Protein AF-A0A9P1I7R3-F1 (afdb_monomer)

Structure (mmCIF, N/CA/C/O backbone):
data_AF-A0A9P1I7R3-F1
#
_entry.id   AF-A0A9P1I7R3-F1
#
loop_
_atom_site.group_PDB
_atom_site.id
_atom_site.type_symbol
_atom_site.label_atom_id
_atom_site.label_alt_id
_atom_site.label_comp_id
_atom_site.label_asym_id
_atom_site.label_entity_id
_atom_site.label_seq_id
_atom_site.pdbx_PDB_ins_code
_atom_site.Cartn_x
_atom_site.Cartn_y
_atom_site.Cartn_z
_atom_site.occupancy
_atom_site.B_iso_or_equiv
_atom_site.auth_seq_id
_atom_site.auth_comp_id
_atom_site.auth_asym_id
_atom_site.auth_atom_id
_atom_site.pdbx_PDB_model_num
ATOM 1 N N . MET A 1 1 ? -44.171 -1.410 50.681 1.00 53.81 1 MET A N 1
ATOM 2 C CA . MET A 1 1 ? -44.439 -0.114 50.010 1.00 53.81 1 MET A CA 1
ATOM 3 C C . MET A 1 1 ? -43.190 0.768 49.840 1.00 53.81 1 MET A C 1
ATOM 5 O O . MET A 1 1 ? -42.842 1.065 48.710 1.00 53.81 1 MET A O 1
ATOM 9 N N . ARG A 1 2 ? -42.445 1.131 50.902 1.00 57.78 2 ARG A N 1
ATOM 10 C CA . ARG A 1 2 ? -41.254 2.023 50.829 1.00 57.78 2 ARG A CA 1
ATOM 11 C C . ARG A 1 2 ? -40.081 1.496 49.981 1.00 57.78 2 ARG A C 1
ATOM 13 O O . ARG A 1 2 ? -39.469 2.252 49.241 1.00 57.78 2 ARG A O 1
ATOM 20 N N . VAL A 1 3 ? -39.785 0.199 50.081 1.00 62.09 3 VAL A N 1
ATOM 21 C CA . VAL A 1 3 ? -38.744 -0.463 49.267 1.00 62.09 3 VAL A CA 1
ATOM 22 C C . VAL A 1 3 ? -39.157 -0.514 47.794 1.00 62.09 3 VAL A C 1
ATOM 24 O O . VAL A 1 3 ? -38.339 -0.269 46.920 1.00 62.09 3 VAL A O 1
ATOM 27 N N . PHE A 1 4 ? -40.446 -0.745 47.539 1.00 64.94 4 PHE A N 1
ATOM 28 C CA . PHE A 1 4 ? -41.013 -0.830 46.195 1.00 64.94 4 PHE A CA 1
ATOM 29 C C . PHE A 1 4 ? -41.001 0.528 45.474 1.00 64.94 4 PHE A C 1
ATOM 31 O O . PHE A 1 4 ? -40.591 0.600 44.325 1.00 64.94 4 PHE A O 1
ATOM 38 N N . LEU A 1 5 ? -41.352 1.619 46.168 1.00 68.56 5 LEU A N 1
ATOM 39 C CA . LEU A 1 5 ? -41.326 2.971 45.596 1.00 68.56 5 LEU A CA 1
ATOM 40 C C . LEU A 1 5 ? -39.897 3.452 45.283 1.00 68.56 5 LEU A C 1
ATOM 42 O O . LEU A 1 5 ? -39.660 4.012 44.218 1.00 68.56 5 LEU A O 1
ATOM 46 N N . ASN A 1 6 ? -38.934 3.187 46.174 1.00 69.00 6 ASN A N 1
ATOM 47 C CA . ASN A 1 6 ? -37.521 3.500 45.922 1.00 69.00 6 ASN A CA 1
ATOM 48 C C . ASN A 1 6 ? -36.958 2.697 44.743 1.00 69.00 6 ASN A C 1
ATOM 50 O O . ASN A 1 6 ? -36.199 3.239 43.947 1.00 69.00 6 ASN A O 1
ATOM 54 N N . PHE A 1 7 ? -37.338 1.422 44.631 1.00 73.12 7 PHE A N 1
ATOM 55 C CA . PHE A 1 7 ? -36.924 0.561 43.529 1.00 73.12 7 PHE A CA 1
ATOM 56 C C . PHE A 1 7 ? -37.519 1.020 42.192 1.00 73.12 7 PHE A C 1
ATOM 58 O O . PHE A 1 7 ? -36.804 1.065 41.198 1.00 73.12 7 PHE A O 1
ATOM 65 N N . LEU A 1 8 ? -38.787 1.444 42.175 1.00 75.25 8 LEU A N 1
ATOM 66 C CA . LEU A 1 8 ? -39.448 1.962 40.975 1.00 75.25 8 LEU A CA 1
ATOM 67 C C . LEU A 1 8 ? -38.795 3.261 40.471 1.00 75.25 8 LEU A C 1
ATOM 69 O O . LEU A 1 8 ? -38.512 3.386 39.284 1.00 75.25 8 LEU A O 1
ATOM 73 N N . ILE A 1 9 ? -38.505 4.207 41.371 1.00 74.94 9 ILE A N 1
ATOM 74 C CA . ILE A 1 9 ? -37.843 5.478 41.027 1.00 74.94 9 ILE A CA 1
ATOM 75 C C .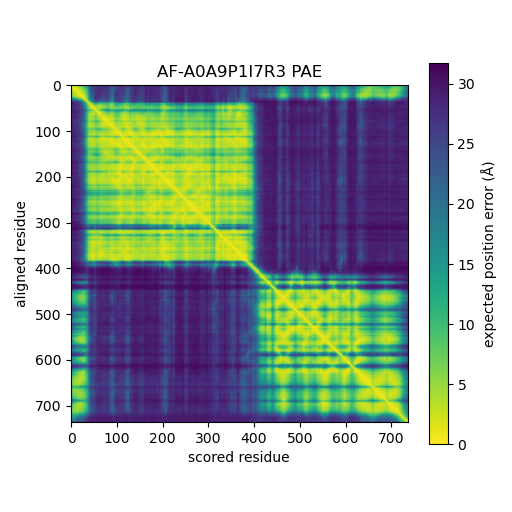 ILE A 1 9 ? -36.413 5.234 40.537 1.00 74.94 9 ILE A C 1
ATOM 77 O O . ILE A 1 9 ? -35.995 5.827 39.545 1.00 74.94 9 ILE A O 1
ATOM 81 N N . TYR A 1 10 ? -35.682 4.331 41.195 1.00 78.38 10 TYR A N 1
ATOM 82 C CA . TYR A 1 10 ? -34.369 3.885 40.738 1.00 78.38 10 TYR A CA 1
ATOM 83 C C . TYR A 1 10 ? -34.434 3.326 39.309 1.00 78.38 10 TYR A C 1
ATOM 85 O O . TYR A 1 10 ? -33.654 3.743 38.457 1.00 78.38 10 TYR A O 1
ATOM 93 N N . LEU A 1 11 ? -35.401 2.446 39.025 1.00 77.31 11 LEU A N 1
ATOM 94 C CA . LEU A 1 11 ? -35.564 1.836 37.707 1.00 77.31 11 LEU A CA 1
ATOM 95 C C . LEU A 1 11 ? -35.880 2.881 36.624 1.00 77.31 11 LEU A C 1
ATOM 97 O O . LEU A 1 11 ? -35.328 2.813 35.531 1.00 77.31 11 LEU A O 1
ATOM 101 N N . ILE A 1 12 ? -36.727 3.872 36.923 1.00 81.44 12 ILE A N 1
ATOM 102 C CA . ILE A 1 12 ? -37.081 4.953 35.986 1.00 81.44 12 ILE A CA 1
ATOM 103 C C . ILE A 1 12 ? -35.858 5.823 35.658 1.00 81.44 12 ILE A C 1
ATOM 105 O O . ILE A 1 12 ? -35.603 6.116 34.492 1.00 81.44 12 ILE A O 1
ATOM 109 N N . LEU A 1 13 ? -35.069 6.205 36.667 1.00 77.88 13 LEU A N 1
ATOM 110 C CA . LEU A 1 13 ? -33.864 7.015 36.456 1.00 77.88 13 LEU A CA 1
ATOM 111 C C . LEU A 1 13 ? -32.782 6.237 35.691 1.00 77.88 13 LEU A C 1
ATOM 113 O O . LEU A 1 13 ? -32.154 6.786 34.788 1.00 77.88 13 LEU A O 1
ATOM 117 N N . LEU A 1 14 ? -32.605 4.949 36.002 1.00 77.44 14 LEU A N 1
ATOM 118 C CA . LEU A 1 14 ? -31.637 4.084 35.328 1.00 77.44 14 LEU A CA 1
ATOM 119 C C . LEU A 1 14 ? -32.033 3.806 33.868 1.00 77.44 14 LEU A C 1
ATOM 121 O O . LEU A 1 14 ? -31.180 3.840 32.987 1.00 77.44 14 LEU A O 1
ATOM 125 N N . THR A 1 15 ? -33.318 3.567 33.593 1.00 78.19 15 THR A N 1
ATOM 126 C CA . THR A 1 15 ? -33.820 3.302 32.230 1.00 78.19 15 THR A CA 1
ATOM 127 C C . THR A 1 15 ? -33.762 4.540 31.341 1.00 78.19 15 THR A C 1
ATOM 129 O O . THR A 1 15 ? -33.326 4.434 30.195 1.00 78.19 15 THR A O 1
ATOM 132 N N . GLY A 1 16 ? -34.114 5.719 31.867 1.00 76.25 16 GLY A N 1
ATOM 133 C CA . GLY A 1 16 ? -33.965 6.984 31.143 1.00 76.25 16 GLY A CA 1
ATOM 134 C C . GLY A 1 16 ? -32.507 7.279 30.783 1.00 76.25 16 GLY A C 1
ATOM 135 O O . GLY A 1 16 ? -32.209 7.676 29.659 1.00 76.25 16 GLY A O 1
ATOM 136 N N . PHE A 1 17 ? -31.578 7.012 31.702 1.00 77.50 17 PHE A N 1
ATOM 137 C CA . PHE A 1 17 ? -30.153 7.220 31.457 1.00 77.50 17 PHE A CA 1
ATOM 138 C C . PHE A 1 17 ? -29.542 6.166 30.517 1.00 77.50 17 PHE A C 1
ATOM 140 O O . PHE A 1 17 ? -28.743 6.499 29.642 1.00 77.50 17 PHE A O 1
ATOM 147 N N . TRP A 1 18 ? -29.971 4.906 30.626 1.00 80.38 18 TRP A N 1
ATOM 148 C CA . TRP A 1 18 ? -29.572 3.836 29.711 1.00 80.38 18 TRP A CA 1
ATOM 149 C C . TRP A 1 18 ? -30.045 4.087 28.274 1.00 80.38 18 TRP A C 1
ATOM 151 O O . TRP A 1 18 ? -29.294 3.822 27.340 1.00 80.38 18 TRP A O 1
ATOM 161 N N . ALA A 1 19 ? -31.236 4.662 28.077 1.00 80.25 19 ALA A N 1
ATOM 162 C CA . ALA A 1 19 ? -31.716 5.052 26.750 1.00 80.25 19 ALA A CA 1
ATOM 163 C C . ALA A 1 19 ? -30.809 6.107 26.089 1.00 80.25 19 ALA A C 1
ATOM 165 O O . ALA A 1 19 ? -30.526 6.021 24.895 1.00 80.25 19 ALA A O 1
ATOM 166 N N . ILE A 1 20 ? -30.300 7.064 26.871 1.00 79.00 20 ILE A N 1
ATOM 167 C CA . ILE A 1 20 ? -29.374 8.091 26.379 1.00 79.00 20 ILE A CA 1
ATOM 168 C C . ILE A 1 20 ? -28.011 7.475 26.055 1.00 79.00 20 ILE A C 1
ATOM 170 O O . ILE A 1 20 ? -27.473 7.730 24.983 1.00 79.00 20 ILE A O 1
ATOM 174 N N . PHE A 1 21 ? -27.470 6.614 26.921 1.00 80.19 21 PHE A N 1
ATOM 175 C CA . PHE A 1 21 ? -26.232 5.887 26.618 1.00 80.19 21 PHE A CA 1
ATOM 176 C C . PHE A 1 21 ? -26.367 5.031 25.354 1.00 80.19 21 PHE A C 1
ATOM 178 O O . PHE A 1 21 ? -25.500 5.075 24.485 1.00 80.19 21 PHE A O 1
ATOM 185 N N . ARG A 1 22 ? -27.490 4.319 25.209 1.00 81.19 22 ARG A N 1
ATOM 186 C CA . ARG A 1 22 ? -27.800 3.529 24.017 1.00 81.19 22 ARG A CA 1
ATOM 187 C C . ARG A 1 22 ? -27.842 4.391 22.757 1.00 81.19 22 ARG A C 1
ATOM 189 O O . ARG A 1 22 ? -27.287 3.972 21.754 1.00 81.19 22 ARG A O 1
ATOM 196 N N . PHE A 1 23 ? -28.417 5.593 22.808 1.00 82.31 23 PHE A N 1
ATOM 197 C CA . PHE A 1 23 ? -28.400 6.529 21.678 1.00 82.31 23 PHE A CA 1
ATOM 198 C C . PHE A 1 23 ? -26.970 6.885 21.231 1.00 82.31 23 PHE A C 1
ATOM 200 O O . PHE A 1 23 ? -26.673 6.857 20.038 1.00 82.31 23 PHE A O 1
ATOM 207 N N . PHE A 1 24 ? -26.066 7.174 22.173 1.00 79.38 24 PHE A N 1
ATOM 208 C CA . PHE A 1 24 ? -24.655 7.435 21.858 1.00 79.38 24 PHE A CA 1
ATOM 209 C C . PHE A 1 24 ? -23.927 6.175 21.350 1.00 79.38 24 PHE A C 1
ATOM 211 O O . PHE A 1 24 ? -23.136 6.267 20.413 1.00 79.38 24 PHE A O 1
ATOM 218 N N . TRP A 1 25 ? -24.213 5.006 21.932 1.00 77.62 25 TRP A N 1
ATOM 219 C CA . TRP A 1 25 ? -23.587 3.724 21.586 1.00 77.62 25 TRP A CA 1
ATOM 220 C C . TRP A 1 25 ? -24.027 3.182 20.219 1.00 77.62 25 TRP A C 1
ATOM 222 O O . TRP A 1 25 ? -23.199 2.781 19.410 1.00 77.62 25 TRP A O 1
ATOM 232 N N . GLU A 1 26 ? -25.319 3.232 19.906 1.00 75.06 26 GLU A N 1
ATOM 233 C CA . GLU A 1 26 ? -25.881 2.782 18.625 1.00 75.06 26 GLU A CA 1
ATOM 234 C C . GLU A 1 26 ? -25.367 3.637 17.456 1.00 75.06 26 GLU A C 1
ATOM 236 O O . GLU A 1 26 ? -25.082 3.137 16.367 1.00 75.06 26 GLU A O 1
ATOM 241 N N . LYS A 1 27 ? -25.129 4.929 17.709 1.00 65.81 27 LYS A N 1
ATOM 242 C CA . LYS A 1 27 ? -24.464 5.822 16.756 1.00 65.81 27 LYS A CA 1
ATOM 243 C C . LYS A 1 27 ? -22.974 5.481 16.565 1.00 65.81 27 LYS A C 1
ATOM 245 O O . LYS A 1 27 ? -22.433 5.777 15.504 1.00 65.81 27 LYS A O 1
ATOM 250 N N . SER A 1 28 ? -22.340 4.827 17.547 1.00 60.09 28 SER A N 1
ATOM 251 C CA . SER A 1 28 ? -20.957 4.319 17.495 1.00 60.09 28 SER A CA 1
ATOM 252 C C . SER A 1 28 ? -20.827 2.998 16.743 1.00 60.09 28 SER A C 1
ATOM 254 O O . SER A 1 28 ? -19.899 2.834 15.961 1.00 60.09 28 SER A O 1
ATOM 256 N N . GLU A 1 29 ? -21.738 2.044 16.956 1.00 54.16 29 GLU A N 1
ATOM 257 C CA . GLU A 1 29 ? -21.675 0.721 16.306 1.00 54.16 29 GLU A CA 1
ATOM 258 C C . GLU A 1 29 ? -21.814 0.806 14.781 1.00 54.16 29 GLU A C 1
ATOM 260 O O . GLU A 1 29 ? -21.256 -0.016 14.052 1.00 54.16 29 GLU A O 1
ATOM 265 N N . ASN A 1 30 ? -22.508 1.832 14.284 1.00 50.22 30 ASN A N 1
ATOM 266 C CA . ASN A 1 30 ? -22.550 2.143 12.855 1.00 50.22 30 ASN A CA 1
ATOM 267 C C . ASN A 1 30 ? -21.208 2.666 12.307 1.00 50.22 30 ASN A C 1
ATOM 269 O O . ASN A 1 30 ? -21.002 2.627 11.098 1.00 50.22 30 ASN A O 1
ATOM 273 N N . PHE A 1 31 ? -20.302 3.126 13.173 1.00 45.88 31 PHE A N 1
ATOM 274 C CA . PHE A 1 31 ? -18.951 3.583 12.834 1.00 45.88 31 PHE A CA 1
ATOM 275 C C . PHE A 1 31 ? -17.931 2.425 12.902 1.00 45.88 31 PHE A C 1
ATOM 277 O O . PHE A 1 31 ? -17.115 2.254 12.004 1.00 45.88 31 PHE A O 1
ATOM 284 N N . ASP A 1 32 ? -18.045 1.570 13.923 1.00 40.28 32 ASP A N 1
ATOM 285 C CA . ASP A 1 32 ? -17.075 0.519 14.290 1.00 40.28 32 ASP A CA 1
ATOM 286 C C . ASP A 1 32 ? -17.114 -0.737 13.383 1.00 40.28 32 ASP A C 1
ATOM 288 O O . ASP A 1 32 ? -16.201 -1.564 13.368 1.00 40.28 32 ASP A O 1
ATOM 292 N N . LYS A 1 33 ? -18.167 -0.902 12.568 1.00 39.03 33 LYS A N 1
ATOM 293 C CA . LYS A 1 33 ? -18.269 -2.006 11.590 1.00 39.03 33 LYS A CA 1
ATOM 294 C C . LYS A 1 33 ? -17.274 -1.903 10.423 1.00 39.03 33 LYS A C 1
ATOM 296 O O . LYS A 1 33 ? -17.163 -2.869 9.673 1.00 39.03 33 LYS A O 1
ATOM 301 N N . LYS A 1 34 ? -16.555 -0.784 10.274 1.00 40.56 34 LYS A N 1
ATOM 302 C CA . LYS A 1 34 ? -15.606 -0.546 9.171 1.00 40.56 34 LYS A CA 1
ATOM 303 C C . LYS A 1 34 ? -14.146 -0.957 9.490 1.00 40.56 34 LYS A C 1
ATOM 305 O O . LYS A 1 34 ? -13.357 -1.008 8.559 1.00 40.56 34 LYS A O 1
ATOM 310 N N . GLU A 1 35 ? -13.785 -1.300 10.742 1.00 42.09 35 GLU A N 1
ATOM 311 C CA . GLU A 1 35 ? -12.366 -1.353 11.201 1.00 42.09 35 GLU A CA 1
ATOM 312 C C . GLU A 1 35 ? -11.904 -2.679 11.874 1.00 42.09 35 GLU A C 1
ATOM 314 O O . GLU A 1 35 ? -10.858 -2.742 12.514 1.00 42.09 35 GLU A O 1
ATOM 319 N N . LYS A 1 36 ? -12.651 -3.787 11.766 1.00 37.16 36 LYS A N 1
ATOM 320 C CA . LYS A 1 36 ? -12.281 -5.067 12.420 1.00 37.16 36 LYS A CA 1
ATOM 321 C C . LYS A 1 36 ? -11.581 -6.056 11.483 1.00 37.16 36 LYS A C 1
ATOM 323 O O . LYS A 1 36 ? -12.206 -7.023 11.057 1.00 37.16 36 LYS A O 1
ATOM 328 N N . SER A 1 37 ? -10.275 -5.904 11.257 1.00 37.91 37 SER A N 1
ATOM 329 C CA . SER A 1 37 ? -9.455 -6.984 10.670 1.00 37.91 37 SER A CA 1
ATOM 330 C C . SER A 1 37 ? -7.945 -6.815 10.923 1.00 37.91 37 SER A C 1
ATOM 332 O O . SER A 1 37 ? -7.285 -6.282 10.043 1.00 37.91 37 SER A O 1
ATOM 334 N N . LEU A 1 38 ? -7.376 -7.244 12.077 1.00 51.69 38 LEU A N 1
ATOM 335 C CA . LEU A 1 38 ? -5.917 -7.547 12.202 1.00 51.69 38 LEU A CA 1
ATOM 336 C C . LEU A 1 38 ? -5.401 -8.214 13.526 1.00 51.69 38 LEU A C 1
ATOM 338 O O . LEU A 1 38 ? -4.231 -8.086 13.889 1.00 51.69 38 LEU A O 1
ATOM 342 N N . LYS A 1 39 ? -6.204 -9.021 14.240 1.00 57.75 39 LYS A N 1
ATOM 343 C CA . LYS A 1 39 ? -5.944 -9.461 15.641 1.00 57.75 39 LYS A CA 1
ATOM 344 C C . LYS A 1 39 ? -4.573 -10.089 15.995 1.00 57.75 39 LYS A C 1
ATOM 346 O O . LYS A 1 39 ? -4.170 -9.974 17.148 1.00 57.75 39 LYS A O 1
ATOM 351 N N . ILE A 1 40 ? -3.867 -10.797 15.103 1.00 63.69 40 ILE A N 1
ATOM 352 C CA . ILE A 1 40 ? -2.549 -11.394 15.446 1.00 63.69 40 ILE A CA 1
ATOM 353 C C . ILE A 1 40 ? -1.414 -10.385 15.302 1.00 63.69 40 ILE A C 1
ATOM 355 O O . ILE A 1 40 ? -0.523 -10.344 16.147 1.00 63.69 40 ILE A O 1
ATOM 359 N N . ILE A 1 41 ? -1.451 -9.584 14.238 1.00 61.97 41 ILE A N 1
ATOM 360 C CA . ILE A 1 41 ? -0.428 -8.573 13.963 1.00 61.97 41 ILE A CA 1
ATOM 361 C C . ILE A 1 41 ? -0.512 -7.470 15.026 1.00 61.97 41 ILE A C 1
ATOM 363 O O . ILE A 1 41 ? 0.521 -7.047 15.541 1.00 61.97 41 ILE A O 1
ATOM 367 N N . ASP A 1 42 ? -1.727 -7.100 15.440 1.00 63.44 42 ASP A N 1
ATOM 368 C CA . ASP A 1 42 ? -1.956 -6.099 16.489 1.00 63.44 42 ASP A CA 1
ATOM 369 C C . ASP A 1 42 ? -1.411 -6.542 17.858 1.00 63.44 42 ASP A C 1
ATOM 371 O O . ASP A 1 42 ? -0.863 -5.738 18.611 1.00 63.44 42 ASP A O 1
ATOM 375 N N . ASN A 1 43 ? -1.481 -7.843 18.167 1.00 67.25 43 ASN A N 1
ATOM 376 C CA . ASN A 1 43 ? -0.986 -8.398 19.431 1.00 67.25 43 ASN A CA 1
ATOM 377 C C . ASN A 1 43 ? 0.548 -8.426 19.541 1.00 67.25 43 ASN A C 1
ATOM 379 O O . ASN A 1 43 ? 1.069 -8.643 20.635 1.00 67.25 43 ASN A O 1
ATOM 383 N N . LEU A 1 44 ? 1.278 -8.236 18.436 1.00 71.88 44 LEU A N 1
ATOM 384 C CA . LEU A 1 44 ? 2.743 -8.201 18.439 1.00 71.88 44 LEU A CA 1
ATOM 385 C C . LEU A 1 44 ? 3.305 -6.829 18.844 1.00 71.88 44 LEU A C 1
ATOM 387 O O . LEU A 1 44 ? 4.511 -6.724 19.038 1.00 71.88 44 LEU A O 1
ATOM 391 N N . GLY A 1 45 ? 2.461 -5.796 18.980 1.00 73.50 45 GLY A N 1
ATOM 392 C CA . GLY A 1 45 ? 2.886 -4.463 19.428 1.00 73.50 45 GLY A CA 1
ATOM 393 C C . GLY A 1 45 ? 3.818 -3.733 18.453 1.00 73.50 45 GLY A C 1
ATOM 394 O O . GLY A 1 45 ? 4.567 -2.858 18.872 1.00 73.50 45 GLY A O 1
ATOM 395 N N . ILE A 1 46 ? 3.798 -4.099 17.166 1.00 82.44 46 ILE A N 1
ATOM 396 C CA . ILE A 1 46 ? 4.702 -3.550 16.147 1.00 82.44 46 ILE A CA 1
ATOM 397 C C . ILE A 1 46 ? 4.176 -2.192 15.659 1.00 82.44 46 ILE A C 1
ATOM 399 O O . ILE A 1 46 ? 3.067 -2.121 15.119 1.00 82.44 46 ILE A O 1
ATOM 403 N N . SER A 1 47 ? 4.984 -1.132 15.762 1.00 82.62 47 SER A N 1
ATOM 404 C CA . SER A 1 47 ? 4.668 0.164 15.142 1.00 82.62 47 SER A CA 1
ATOM 405 C C . SER A 1 47 ? 5.135 0.194 13.686 1.00 82.62 47 SER A C 1
ATOM 407 O O . SER A 1 47 ? 6.275 0.537 13.367 1.00 82.62 47 SER A O 1
ATOM 409 N N . CYS A 1 48 ? 4.241 -0.184 12.774 1.00 84.12 48 CYS A N 1
ATOM 410 C CA . CYS A 1 48 ? 4.547 -0.180 11.345 1.00 84.12 48 CYS A CA 1
ATOM 411 C C . CYS A 1 48 ? 4.599 1.228 10.743 1.00 84.12 48 CYS A C 1
ATOM 413 O O . CYS A 1 48 ? 5.242 1.414 9.713 1.00 84.12 48 CYS A O 1
ATOM 415 N N . GLU A 1 49 ? 3.979 2.220 11.386 1.00 82.25 49 GLU A N 1
ATOM 416 C CA . GLU A 1 49 ? 3.948 3.605 10.912 1.00 82.25 49 GLU A CA 1
ATOM 417 C C . GLU A 1 49 ? 5.363 4.192 10.819 1.00 82.25 49 GLU A C 1
ATOM 419 O O . GLU A 1 49 ? 5.700 4.810 9.811 1.00 82.25 49 GLU A O 1
ATOM 424 N N . LYS A 1 50 ? 6.214 3.918 11.818 1.00 81.38 50 LYS A N 1
ATOM 425 C CA . LYS A 1 50 ? 7.624 4.338 11.827 1.00 81.38 50 LYS A CA 1
ATOM 426 C C . LYS A 1 50 ? 8.455 3.590 10.785 1.00 81.38 50 LYS A C 1
ATOM 428 O O . LYS A 1 50 ? 9.246 4.184 10.063 1.00 81.38 50 LYS A O 1
ATOM 433 N N . ILE A 1 51 ? 8.247 2.275 10.674 1.00 83.81 51 ILE A N 1
ATOM 434 C CA . ILE A 1 51 ? 8.991 1.392 9.756 1.00 83.81 51 ILE A CA 1
ATOM 435 C C . ILE A 1 51 ? 8.745 1.761 8.285 1.00 83.81 51 ILE A C 1
ATOM 437 O O . ILE A 1 51 ? 9.622 1.579 7.438 1.00 83.81 51 ILE A O 1
ATOM 441 N N . LEU A 1 52 ? 7.548 2.257 7.967 1.00 82.62 52 LEU A N 1
ATOM 442 C CA . LEU A 1 52 ? 7.159 2.640 6.610 1.00 82.62 52 LEU A CA 1
ATOM 443 C C . LEU A 1 52 ? 7.658 4.040 6.208 1.00 82.62 52 LEU A C 1
ATOM 445 O O . LEU A 1 52 ? 7.666 4.347 5.015 1.00 82.62 52 LEU A O 1
ATOM 449 N N . GLN A 1 53 ? 8.109 4.873 7.154 1.00 79.12 53 GLN A N 1
ATOM 450 C CA . GLN A 1 53 ? 8.641 6.210 6.875 1.00 79.12 53 GLN A CA 1
ATOM 451 C C . GLN A 1 53 ? 10.163 6.197 6.672 1.00 79.12 53 GLN A C 1
ATOM 453 O O . GLN A 1 53 ? 10.929 5.630 7.448 1.00 79.12 53 GLN A O 1
ATOM 458 N N . VAL A 1 54 ? 10.632 6.852 5.605 1.00 72.88 54 VAL A N 1
ATOM 459 C CA . VAL A 1 54 ? 12.068 6.934 5.300 1.00 72.88 54 VAL A CA 1
ATOM 460 C C . VAL A 1 54 ? 12.745 7.932 6.241 1.00 72.88 54 VAL A C 1
ATOM 462 O O . VAL A 1 54 ? 12.422 9.115 6.220 1.00 72.88 54 VAL A O 1
ATOM 465 N N . GLY A 1 55 ? 13.746 7.473 6.995 1.00 64.12 55 GLY A N 1
ATOM 466 C CA . GLY A 1 55 ? 14.607 8.335 7.815 1.00 64.12 55 GLY A CA 1
ATOM 467 C C . GLY A 1 55 ? 14.179 8.490 9.276 1.00 64.12 55 GLY A C 1
ATOM 468 O O . GLY A 1 55 ? 14.885 9.163 10.027 1.00 64.12 55 GLY A O 1
ATOM 469 N N . GLU A 1 56 ? 13.086 7.853 9.703 1.00 73.12 56 GLU A N 1
ATOM 470 C CA . GLU A 1 56 ? 12.747 7.764 11.125 1.00 73.12 56 GLU A CA 1
ATOM 471 C C . GLU A 1 56 ? 13.654 6.777 11.872 1.00 73.12 56 GLU A C 1
ATOM 473 O O . GLU A 1 56 ? 14.161 5.799 11.315 1.00 73.12 56 GLU A O 1
ATOM 478 N N . LYS A 1 57 ? 13.870 7.041 13.165 1.00 75.56 57 LYS A N 1
ATOM 479 C CA . LYS A 1 57 ? 14.633 6.150 14.039 1.00 75.56 57 LYS A CA 1
ATOM 480 C C . LYS A 1 57 ? 13.756 4.957 14.421 1.00 75.56 57 LYS A C 1
ATOM 482 O O . LYS A 1 57 ? 12.742 5.127 15.089 1.00 75.56 57 LYS A O 1
ATOM 487 N N . ILE A 1 58 ? 14.176 3.766 14.010 1.00 82.31 58 ILE A N 1
ATOM 488 C CA . ILE A 1 58 ? 13.521 2.497 14.353 1.00 82.31 58 ILE A CA 1
ATOM 489 C C . ILE A 1 58 ? 13.835 2.158 15.816 1.00 82.31 58 ILE A C 1
ATOM 491 O O . ILE A 1 58 ? 14.977 2.348 16.254 1.00 82.31 58 ILE A O 1
ATOM 495 N N . ASP A 1 59 ? 12.840 1.690 16.580 1.00 81.25 59 ASP A N 1
ATOM 496 C CA . ASP A 1 59 ? 13.072 1.324 17.975 1.00 81.25 59 ASP A CA 1
ATOM 497 C C . ASP A 1 59 ? 13.845 -0.013 18.060 1.00 81.25 59 ASP A C 1
ATOM 499 O O . ASP A 1 59 ? 13.836 -0.876 17.178 1.00 81.25 59 ASP A O 1
ATOM 503 N N . GLU A 1 60 ? 14.599 -0.188 19.145 1.00 84.00 60 GLU A N 1
ATOM 504 C CA . GLU A 1 60 ? 15.416 -1.392 19.343 1.00 84.00 60 GLU A CA 1
ATOM 505 C C . GLU A 1 60 ? 14.548 -2.653 19.531 1.00 84.00 60 GLU A C 1
ATOM 507 O O . GLU A 1 60 ? 14.992 -3.778 19.286 1.00 84.00 60 GLU A O 1
ATOM 512 N N . HIS A 1 61 ? 13.285 -2.462 19.923 1.00 85.44 61 HIS A N 1
ATOM 513 C CA . HIS A 1 61 ? 12.308 -3.529 20.083 1.00 85.44 61 HIS A CA 1
ATOM 514 C C . HIS A 1 61 ? 12.017 -4.252 18.761 1.00 85.44 61 HIS A C 1
ATOM 516 O O . HIS A 1 61 ? 12.047 -5.482 18.731 1.00 85.44 61 HIS A O 1
ATOM 522 N N . GLU A 1 62 ? 11.792 -3.531 17.658 1.00 85.50 62 GLU A N 1
ATOM 523 C CA . GLU A 1 62 ? 11.447 -4.138 16.367 1.00 85.50 62 GLU A CA 1
ATOM 524 C C . GLU A 1 62 ? 12.634 -4.882 15.748 1.00 85.50 62 GLU A C 1
ATOM 526 O O . GLU A 1 62 ? 12.451 -5.918 15.102 1.00 85.50 62 GLU A O 1
ATOM 531 N N . LEU A 1 63 ? 13.857 -4.395 15.983 1.00 85.62 63 LEU A N 1
ATOM 532 C CA . LEU A 1 63 ? 15.092 -5.042 15.531 1.00 85.62 63 LEU A CA 1
ATOM 533 C C . LEU A 1 63 ? 15.351 -6.373 16.252 1.00 85.62 63 LEU A C 1
ATOM 535 O O . LEU A 1 63 ? 15.854 -7.315 15.635 1.00 85.62 63 LEU A O 1
ATOM 539 N N . ASN A 1 64 ? 14.983 -6.458 17.535 1.00 86.94 64 ASN A N 1
ATOM 540 C CA . ASN A 1 64 ? 15.212 -7.622 18.396 1.00 86.94 64 ASN A CA 1
ATOM 541 C C . ASN A 1 64 ? 13.970 -8.514 18.579 1.00 86.94 64 ASN A C 1
ATOM 543 O O . ASN A 1 64 ? 14.016 -9.492 19.333 1.00 86.94 64 ASN A O 1
ATOM 547 N N . LEU A 1 65 ? 12.861 -8.205 17.900 1.00 88.25 65 LEU A N 1
ATOM 548 C CA . LEU A 1 65 ? 11.626 -8.976 17.984 1.00 88.25 65 LEU A CA 1
ATOM 549 C C . LEU A 1 65 ? 11.863 -10.425 17.532 1.00 88.25 65 LEU A C 1
ATOM 551 O O . LEU A 1 65 ? 12.437 -10.685 16.474 1.00 88.25 65 LEU A O 1
ATOM 555 N N . THR A 1 66 ? 11.371 -11.383 18.315 1.00 86.94 66 THR A N 1
ATOM 556 C CA . THR A 1 66 ? 11.409 -12.808 17.967 1.00 86.94 66 THR A CA 1
ATOM 557 C C . THR A 1 66 ? 9.996 -13.338 17.780 1.00 86.94 66 THR A C 1
ATOM 559 O O . THR A 1 66 ? 9.072 -12.957 18.497 1.00 86.94 66 THR A O 1
ATOM 562 N N . PHE A 1 67 ? 9.821 -14.217 16.795 1.00 88.25 67 PHE A N 1
ATOM 563 C CA . PHE A 1 67 ? 8.535 -14.832 16.495 1.00 88.25 67 PHE A CA 1
ATOM 564 C C . PHE A 1 67 ? 8.620 -16.344 16.692 1.00 88.25 67 PHE A C 1
ATOM 566 O O . PHE A 1 67 ? 9.353 -17.037 15.984 1.00 88.25 67 PHE A O 1
ATOM 573 N N . ASP A 1 68 ? 7.869 -16.846 17.670 1.00 85.12 68 ASP A N 1
ATOM 574 C CA . ASP A 1 68 ? 7.789 -18.271 17.976 1.00 85.12 68 ASP A CA 1
ATOM 575 C C . ASP A 1 68 ? 6.635 -18.920 17.204 1.00 85.12 68 ASP A C 1
ATOM 577 O O . ASP A 1 68 ? 5.467 -18.826 17.590 1.00 85.12 68 ASP A O 1
ATOM 581 N N . SER A 1 69 ? 6.973 -19.597 16.104 1.00 86.69 69 SER A N 1
ATOM 582 C CA . SER A 1 69 ? 6.002 -20.295 15.261 1.00 86.69 69 SER A CA 1
ATOM 583 C C . SER A 1 69 ? 5.374 -21.510 15.946 1.00 86.69 69 SER A C 1
ATOM 585 O O . SER A 1 69 ? 4.255 -21.880 15.590 1.00 86.69 69 SER A O 1
ATOM 587 N N . ARG A 1 70 ? 6.030 -22.109 16.955 1.00 85.94 70 ARG A N 1
ATOM 588 C CA . ARG A 1 70 ? 5.559 -23.357 17.583 1.00 85.94 70 ARG A CA 1
ATOM 589 C C . ARG A 1 70 ? 4.225 -23.180 18.287 1.00 85.94 70 ARG A C 1
ATOM 591 O O . ARG A 1 70 ? 3.353 -24.026 18.164 1.00 85.94 70 ARG A O 1
ATOM 598 N N . LYS A 1 71 ? 4.019 -22.041 18.954 1.00 84.12 71 LYS A N 1
ATOM 599 C CA . LYS A 1 71 ? 2.741 -21.738 19.620 1.00 84.12 71 LYS A CA 1
ATOM 600 C C . LYS A 1 71 ? 1.564 -21.729 18.647 1.00 84.12 71 LYS A C 1
ATOM 602 O O . LYS A 1 71 ? 0.460 -22.107 19.024 1.00 84.12 71 LYS A O 1
ATOM 607 N N . ILE A 1 72 ? 1.788 -21.272 17.416 1.00 86.94 72 ILE A N 1
ATOM 608 C CA . ILE A 1 72 ? 0.757 -21.245 16.375 1.00 86.94 72 ILE A CA 1
ATOM 609 C C . ILE A 1 72 ? 0.558 -22.648 15.804 1.00 86.94 72 ILE A C 1
ATOM 611 O O . ILE A 1 72 ? -0.583 -23.070 15.635 1.00 86.94 72 ILE A O 1
ATOM 615 N N . GLU A 1 73 ? 1.644 -23.388 15.568 1.00 88.06 73 GLU A N 1
ATOM 616 C CA . GLU A 1 73 ? 1.579 -24.797 15.161 1.00 88.06 73 GLU A CA 1
ATOM 617 C C . GLU A 1 73 ? 0.753 -25.622 16.157 1.00 88.06 73 GLU A C 1
ATOM 619 O O . GLU A 1 73 ? -0.182 -26.306 15.744 1.00 88.06 73 GLU A O 1
ATOM 624 N N . ASP A 1 74 ? 1.013 -25.478 17.458 1.00 86.88 74 ASP A N 1
ATOM 625 C CA . ASP A 1 74 ? 0.269 -26.154 18.524 1.00 86.88 74 ASP A CA 1
ATOM 626 C C . ASP A 1 74 ? -1.216 -25.754 18.523 1.00 86.88 74 ASP A C 1
ATOM 628 O O . ASP A 1 74 ? -2.094 -26.615 18.591 1.00 86.88 74 ASP A O 1
ATOM 632 N N . GLN A 1 75 ? -1.532 -24.461 18.384 1.00 86.12 75 GLN A N 1
ATOM 633 C CA . GLN A 1 75 ? -2.925 -23.998 18.312 1.00 86.12 75 GLN A CA 1
ATOM 634 C C . GLN A 1 75 ? -3.696 -24.595 17.130 1.00 86.12 75 GLN A C 1
ATOM 636 O O . GLN A 1 75 ? -4.893 -24.854 17.257 1.00 86.12 75 GLN A O 1
ATOM 641 N N . ILE A 1 76 ? -3.036 -24.799 15.988 1.00 87.50 76 ILE A N 1
ATOM 642 C CA . ILE A 1 76 ? -3.652 -25.424 14.814 1.00 87.50 76 ILE A CA 1
ATOM 643 C C . ILE A 1 76 ? -3.801 -26.929 15.047 1.00 87.50 76 ILE A C 1
ATOM 645 O O . ILE A 1 76 ? -4.881 -27.477 14.836 1.00 87.50 76 ILE A O 1
ATOM 649 N N . LEU A 1 77 ? -2.738 -27.588 15.511 1.00 87.19 77 LEU A N 1
ATOM 650 C CA . LEU A 1 77 ? -2.686 -29.034 15.721 1.00 87.19 77 LEU A CA 1
ATOM 651 C C . LEU A 1 77 ? -3.742 -29.533 16.705 1.00 87.19 77 LEU A C 1
ATOM 653 O O . LEU A 1 77 ? -4.428 -30.516 16.422 1.00 87.19 77 LEU A O 1
ATOM 657 N N . TYR A 1 78 ? -3.881 -28.847 17.840 1.00 87.62 78 TYR A N 1
ATOM 658 C CA . TYR A 1 78 ? -4.807 -29.225 18.907 1.00 87.62 78 TYR A CA 1
ATOM 659 C C . TYR A 1 78 ? -6.220 -28.642 18.726 1.00 87.62 78 TYR A C 1
ATOM 661 O O . TYR A 1 78 ? -7.074 -28.827 19.593 1.00 87.62 78 TYR A O 1
ATOM 669 N N . SER A 1 79 ? -6.499 -27.954 17.611 1.00 87.44 79 SER A N 1
ATOM 670 C CA . SER A 1 79 ? -7.845 -27.464 17.301 1.00 87.44 79 SER A CA 1
ATOM 671 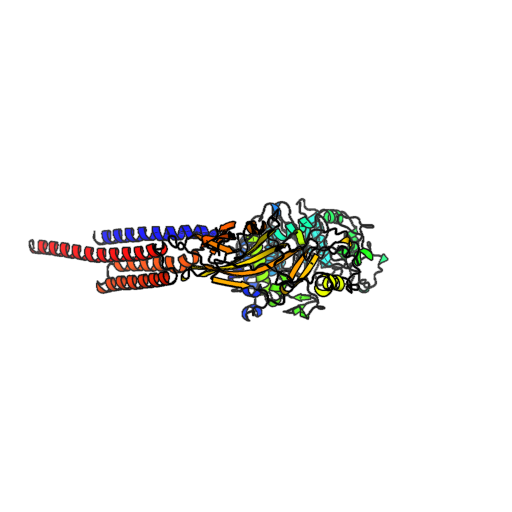C C . SER A 1 79 ? -8.773 -28.601 16.866 1.00 87.44 79 SER A C 1
ATOM 673 O O . SER A 1 79 ? -8.392 -29.485 16.099 1.00 87.44 79 SER A O 1
ATOM 675 N N . THR A 1 80 ? -10.036 -28.533 17.293 1.00 86.25 80 THR A N 1
ATOM 676 C CA . THR A 1 80 ? -11.102 -29.440 16.840 1.00 86.25 80 THR A CA 1
ATOM 677 C C . THR A 1 80 ? -11.500 -29.192 15.384 1.00 86.25 80 THR A C 1
ATOM 679 O O . THR A 1 80 ? -11.855 -30.133 14.680 1.00 86.25 80 THR A O 1
ATOM 682 N N . ASN A 1 81 ? -11.418 -27.941 14.917 1.00 88.75 81 ASN A N 1
ATOM 683 C CA . ASN A 1 81 ? -11.635 -27.558 13.523 1.00 88.75 81 ASN A CA 1
ATOM 684 C C . ASN A 1 81 ? -10.436 -26.741 13.032 1.00 88.75 81 ASN A C 1
ATOM 686 O O . ASN A 1 81 ? -10.304 -25.548 13.324 1.00 88.75 81 ASN A O 1
ATOM 690 N N . ARG A 1 82 ? -9.537 -27.404 12.300 1.00 87.50 82 ARG A N 1
ATOM 691 C CA . ARG A 1 82 ? -8.288 -26.791 11.834 1.00 87.50 82 ARG A CA 1
ATOM 692 C C . ARG A 1 82 ? -8.525 -25.786 10.712 1.00 87.50 82 ARG A C 1
ATOM 694 O O . ARG A 1 82 ? -7.915 -24.728 10.753 1.00 87.50 82 ARG A O 1
ATOM 701 N N . CYS A 1 83 ? -9.464 -26.036 9.795 1.00 88.12 83 CYS A N 1
ATOM 702 C CA . CYS A 1 83 ? -9.814 -25.081 8.737 1.00 88.12 83 CYS A CA 1
ATOM 703 C C . CYS A 1 83 ? -10.280 -23.743 9.308 1.00 88.12 83 CYS A C 1
ATOM 705 O O . CYS A 1 83 ? -9.721 -22.702 8.972 1.00 88.12 83 CYS A O 1
ATOM 707 N N . ALA A 1 84 ? -11.250 -23.777 10.227 1.00 86.56 84 ALA A N 1
ATOM 708 C CA . ALA A 1 84 ? -11.742 -22.569 10.884 1.00 86.56 84 ALA A CA 1
ATOM 709 C C . ALA A 1 84 ? -10.625 -21.862 11.662 1.00 86.56 84 ALA A C 1
ATOM 711 O O . ALA A 1 84 ? -10.538 -20.638 11.642 1.00 86.56 84 ALA A O 1
ATOM 712 N N . LYS A 1 85 ? -9.731 -22.631 12.300 1.00 87.69 85 LYS A N 1
ATOM 713 C CA . LYS A 1 85 ? -8.609 -22.066 13.049 1.00 87.69 85 LYS A CA 1
ATOM 714 C C . LYS A 1 85 ? -7.569 -21.406 12.147 1.00 87.69 85 LYS A C 1
ATOM 716 O O . LYS A 1 85 ? -7.117 -20.313 12.460 1.00 87.69 85 LYS A O 1
ATOM 721 N N . ILE A 1 86 ? -7.204 -22.026 11.026 1.00 87.00 86 ILE A N 1
ATOM 722 C CA . ILE A 1 86 ? -6.281 -21.435 10.046 1.00 87.00 86 ILE A CA 1
ATOM 723 C C . ILE A 1 86 ? -6.919 -20.182 9.436 1.00 87.00 86 ILE A C 1
ATOM 725 O O . ILE A 1 86 ? -6.262 -19.149 9.335 1.00 87.00 86 ILE A O 1
ATOM 729 N N . HIS A 1 87 ? -8.207 -20.234 9.105 1.00 84.69 87 HIS A N 1
ATOM 730 C CA . HIS A 1 87 ? -8.936 -19.079 8.596 1.00 84.69 87 HIS A CA 1
ATOM 731 C C . HIS A 1 87 ? -8.929 -17.906 9.591 1.00 84.69 87 HIS A C 1
ATOM 733 O O . HIS A 1 87 ? -8.607 -16.782 9.218 1.00 84.69 87 HIS A O 1
ATOM 739 N N . GLU A 1 88 ? -9.217 -18.175 10.867 1.00 82.56 88 GLU A N 1
ATOM 740 C CA . GLU A 1 88 ? -9.204 -17.180 11.946 1.00 82.56 88 GLU A CA 1
ATOM 741 C C . GLU A 1 88 ? -7.804 -16.594 12.185 1.00 82.56 88 GLU A C 1
ATOM 743 O O . GLU A 1 88 ? -7.659 -15.385 12.357 1.00 82.56 88 GLU A O 1
ATOM 748 N N . LEU A 1 89 ? -6.772 -17.442 12.229 1.00 85.25 89 LEU A N 1
ATOM 749 C CA . LEU A 1 89 ? -5.424 -17.013 12.595 1.00 85.25 89 LEU A CA 1
ATOM 750 C C . LEU A 1 89 ? -4.747 -16.221 11.472 1.00 85.25 89 LEU A C 1
ATOM 752 O O . LEU A 1 89 ? -4.082 -15.219 11.726 1.00 85.25 89 LEU A O 1
ATOM 756 N N . PHE A 1 90 ? -4.892 -16.674 10.230 1.00 87.69 90 PHE A N 1
ATOM 757 C CA . PHE A 1 90 ? -4.174 -16.094 9.100 1.00 87.69 90 PHE A CA 1
ATOM 758 C C . PHE A 1 90 ? -5.015 -15.124 8.282 1.00 87.69 90 PHE A C 1
ATOM 760 O O . PHE A 1 90 ? -4.430 -14.479 7.416 1.00 87.69 90 PHE A O 1
ATOM 767 N N . ASP A 1 91 ? -6.312 -14.975 8.575 1.00 84.12 91 ASP A N 1
ATOM 768 C CA . ASP A 1 91 ? -7.211 -13.988 7.960 1.00 84.12 91 ASP A CA 1
ATOM 769 C C . ASP A 1 91 ? -7.238 -14.132 6.430 1.00 84.12 91 ASP A C 1
ATOM 771 O O . ASP A 1 91 ? -6.776 -13.278 5.674 1.00 84.12 91 ASP A O 1
ATOM 775 N N . PHE A 1 92 ? -7.683 -15.309 5.987 1.00 87.69 92 PHE A N 1
ATOM 776 C CA . PHE A 1 92 ? -7.874 -15.614 4.572 1.00 87.69 92 PHE A CA 1
ATOM 777 C C . PHE A 1 92 ? -9.091 -14.856 4.025 1.00 87.69 92 PHE A C 1
ATOM 779 O O . PHE A 1 92 ? -10.116 -14.741 4.693 1.00 87.69 92 PHE A O 1
ATOM 786 N N . ALA A 1 93 ? -9.002 -14.370 2.786 1.00 86.69 93 ALA A N 1
ATOM 787 C CA . ALA A 1 93 ? -10.117 -13.683 2.142 1.00 86.69 93 ALA A CA 1
ATOM 788 C C . ALA A 1 93 ? -11.296 -14.641 1.878 1.00 86.69 93 ALA A C 1
ATOM 790 O O . ALA A 1 93 ? -11.166 -15.597 1.117 1.00 86.69 93 ALA A O 1
ATOM 791 N N . GLU A 1 94 ? -12.469 -14.368 2.456 1.00 84.62 94 GLU A N 1
ATOM 792 C CA . GLU A 1 94 ? -13.677 -15.190 2.249 1.00 84.62 94 GLU A CA 1
ATOM 793 C C . GLU A 1 94 ? -14.387 -14.899 0.926 1.00 84.62 94 GLU A C 1
ATOM 795 O O . GLU A 1 94 ? -15.058 -15.761 0.356 1.00 84.62 94 GLU A O 1
ATOM 800 N N . LYS A 1 95 ? -14.282 -13.657 0.452 1.00 86.00 95 LYS A N 1
ATOM 801 C CA . LYS A 1 95 ? -14.991 -13.149 -0.721 1.00 86.00 95 LYS A CA 1
ATOM 802 C C . LYS A 1 95 ? -14.023 -12.407 -1.619 1.00 86.00 95 LYS A C 1
ATOM 804 O O . LYS A 1 95 ? -13.041 -11.838 -1.153 1.00 86.00 95 LYS A O 1
ATOM 809 N N . THR A 1 96 ? -14.330 -12.408 -2.906 1.00 85.62 96 THR A N 1
ATOM 810 C CA . THR A 1 96 ? -13.605 -11.608 -3.886 1.00 85.62 96 THR A CA 1
ATOM 811 C C . THR A 1 96 ? -13.783 -10.120 -3.583 1.00 85.62 96 THR A C 1
ATOM 813 O O . THR A 1 96 ? -14.910 -9.676 -3.358 1.00 85.62 96 THR A O 1
ATOM 816 N N . GLY A 1 97 ? -12.679 -9.367 -3.571 1.00 78.00 97 GLY A N 1
ATOM 817 C CA . GLY A 1 97 ? -12.667 -7.945 -3.212 1.00 78.00 97 GLY A CA 1
ATOM 818 C C . GLY A 1 97 ? -13.441 -7.048 -4.183 1.00 78.00 97 GLY A C 1
ATOM 819 O O . GLY A 1 97 ? -14.097 -6.099 -3.758 1.00 78.00 97 GLY A O 1
ATOM 820 N N . SER A 1 98 ? -13.430 -7.370 -5.479 1.00 87.50 98 SER A N 1
ATOM 821 C CA . SER A 1 98 ? -14.076 -6.570 -6.525 1.00 87.50 98 SER A CA 1
ATOM 822 C C . SER A 1 98 ? -14.480 -7.394 -7.755 1.00 87.50 98 SER A C 1
ATOM 824 O O . SER A 1 98 ? -13.930 -8.462 -8.025 1.00 87.50 98 SER A O 1
ATOM 826 N N . ALA A 1 99 ? -15.419 -6.880 -8.558 1.00 88.38 99 ALA A N 1
ATOM 827 C CA . ALA A 1 99 ? -15.790 -7.504 -9.835 1.00 88.38 99 ALA A CA 1
ATOM 828 C C . ALA A 1 99 ? -14.601 -7.574 -10.814 1.00 88.38 99 ALA A C 1
ATOM 830 O O . ALA A 1 99 ? -14.425 -8.566 -11.513 1.00 88.38 99 ALA A O 1
ATOM 831 N N . GLU A 1 100 ? -13.729 -6.560 -10.802 1.00 90.62 100 GLU A N 1
ATOM 832 C CA . GLU A 1 100 ? -12.510 -6.533 -11.617 1.00 90.62 100 GLU A CA 1
ATOM 833 C C . GLU A 1 100 ? -11.580 -7.717 -11.308 1.00 90.62 100 GLU A C 1
ATOM 835 O O . GLU A 1 100 ? -11.060 -8.355 -12.230 1.00 90.62 100 GLU A O 1
ATOM 840 N N . GLU A 1 101 ? -11.399 -8.040 -10.028 1.00 92.50 101 GLU A N 1
ATOM 841 C CA . GLU A 1 101 ? -10.606 -9.193 -9.612 1.00 92.50 101 GLU A CA 1
ATOM 842 C C . GLU A 1 101 ? -11.292 -10.520 -9.948 1.00 92.50 101 GLU A C 1
ATOM 844 O O . GLU A 1 101 ? -10.605 -11.466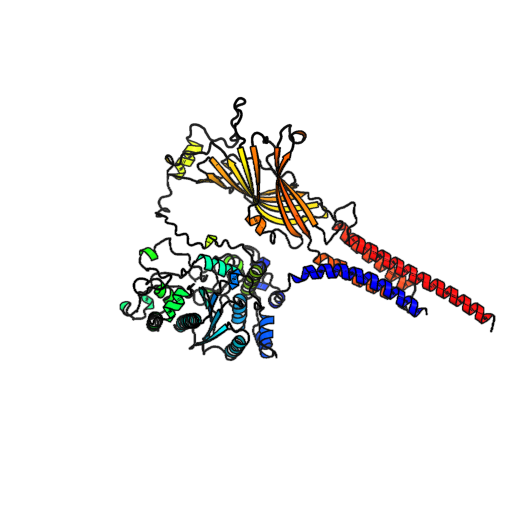 -10.333 1.00 92.50 101 GLU A O 1
ATOM 849 N N . ALA A 1 102 ? -12.624 -10.591 -9.838 1.00 93.12 102 ALA A N 1
ATOM 850 C CA . ALA A 1 102 ? -13.405 -11.774 -10.208 1.00 93.12 102 ALA A CA 1
ATOM 851 C C . ALA A 1 102 ? -13.243 -12.130 -11.697 1.00 93.12 102 ALA A C 1
ATOM 853 O O . ALA A 1 102 ? -13.082 -13.301 -12.038 1.00 93.12 102 ALA A O 1
ATOM 854 N N . ASP A 1 103 ? -13.222 -11.115 -12.565 1.00 95.44 103 ASP A N 1
ATOM 855 C CA . ASP A 1 103 ? -13.111 -11.268 -14.020 1.00 95.44 103 ASP A CA 1
ATOM 856 C C . ASP A 1 103 ? -11.678 -11.565 -14.502 1.00 95.44 103 ASP A C 1
ATOM 858 O O . ASP A 1 103 ? -11.462 -11.948 -15.656 1.00 95.44 103 ASP A O 1
ATOM 862 N N . PHE A 1 104 ? -10.674 -11.386 -13.639 1.00 96.50 104 PHE A N 1
ATOM 863 C CA . PHE A 1 104 ? -9.264 -11.582 -13.980 1.00 96.50 104 PHE A CA 1
ATOM 864 C C . PHE A 1 104 ? -8.548 -12.494 -12.967 1.00 96.50 104 PHE A C 1
ATOM 866 O O . PHE A 1 104 ? -7.649 -12.050 -12.251 1.00 96.50 104 PHE A O 1
ATOM 873 N N . PRO A 1 105 ? -8.916 -13.785 -12.895 1.00 97.31 105 PRO A N 1
ATOM 874 C CA . PRO A 1 105 ? -8.319 -14.691 -11.927 1.00 97.31 105 PRO A CA 1
ATOM 875 C C . PRO A 1 105 ? -6.841 -14.957 -12.235 1.00 97.31 105 PRO A C 1
ATOM 877 O O . PRO A 1 105 ? -6.434 -15.103 -13.391 1.00 97.31 105 PRO A O 1
ATOM 880 N N . LEU A 1 106 ? -6.024 -15.041 -11.192 1.00 97.75 106 LEU A N 1
ATOM 881 C CA . LEU A 1 106 ? -4.584 -15.281 -11.264 1.00 97.75 106 LEU A CA 1
ATOM 882 C C . LEU A 1 106 ? -4.240 -16.714 -10.850 1.00 97.75 106 LEU A C 1
ATOM 884 O O . LEU A 1 106 ? -4.981 -17.370 -10.116 1.00 97.75 106 LEU A O 1
ATOM 888 N N . ALA A 1 107 ? -3.100 -17.200 -11.332 1.00 98.12 107 ALA A N 1
ATOM 889 C CA . ALA A 1 107 ? -2.557 -18.511 -11.022 1.00 98.12 107 ALA A CA 1
ATOM 890 C C . ALA A 1 107 ? -1.192 -18.381 -10.336 1.00 98.12 107 ALA A C 1
ATOM 892 O O . ALA A 1 107 ? -0.307 -17.676 -10.821 1.00 98.12 107 ALA A O 1
ATOM 893 N N . TYR A 1 108 ? -0.984 -19.106 -9.240 1.00 97.88 108 TYR A N 1
ATOM 894 C CA . TYR A 1 108 ? 0.286 -19.081 -8.513 1.00 97.88 108 TYR A CA 1
ATOM 895 C C . TYR A 1 108 ? 0.887 -20.475 -8.376 1.00 97.88 108 TYR A C 1
ATOM 897 O O . TYR A 1 108 ? 0.231 -21.412 -7.924 1.00 97.88 108 TYR A O 1
ATOM 905 N N . GLY A 1 109 ? 2.162 -20.603 -8.742 1.00 96.50 109 GLY A N 1
ATOM 906 C CA . GLY A 1 109 ? 2.984 -21.774 -8.451 1.00 96.50 109 GLY A CA 1
ATOM 907 C C . GLY A 1 109 ? 3.880 -21.490 -7.255 1.00 96.50 109 GLY A C 1
ATOM 908 O O . GLY A 1 109 ? 4.842 -20.738 -7.377 1.00 96.50 109 GLY A O 1
ATOM 909 N N . ILE A 1 110 ? 3.576 -22.083 -6.109 1.00 94.88 110 ILE A N 1
ATOM 910 C CA . ILE A 1 110 ? 4.290 -21.874 -4.853 1.00 94.88 110 ILE A CA 1
ATOM 911 C C . ILE A 1 110 ? 5.211 -23.063 -4.601 1.00 94.88 110 ILE A C 1
ATOM 913 O O . ILE A 1 110 ? 4.760 -24.201 -4.523 1.00 94.88 110 ILE A O 1
ATOM 917 N N . LEU A 1 111 ? 6.500 -22.807 -4.411 1.00 92.38 111 LEU A N 1
ATOM 918 C CA . LEU A 1 111 ? 7.445 -23.821 -3.956 1.00 92.38 111 LEU A CA 1
ATOM 919 C C . LEU A 1 111 ? 7.723 -23.637 -2.470 1.00 92.38 111 LEU A C 1
ATOM 921 O O . LEU A 1 111 ? 8.282 -22.619 -2.045 1.00 92.38 111 LEU A O 1
ATOM 925 N N . ALA A 1 112 ? 7.358 -24.636 -1.675 1.00 86.44 112 ALA A N 1
ATOM 926 C CA . ALA A 1 112 ? 7.465 -24.547 -0.231 1.00 86.44 112 ALA A CA 1
ATOM 927 C C . ALA A 1 112 ? 7.959 -25.868 0.356 1.00 86.44 112 ALA A C 1
ATOM 929 O O . ALA A 1 112 ? 7.386 -26.926 0.118 1.00 86.44 112 ALA A O 1
ATOM 930 N N . TYR A 1 113 ? 9.054 -25.804 1.117 1.00 80.69 113 TYR A N 1
ATOM 931 C CA . TYR A 1 113 ? 9.643 -2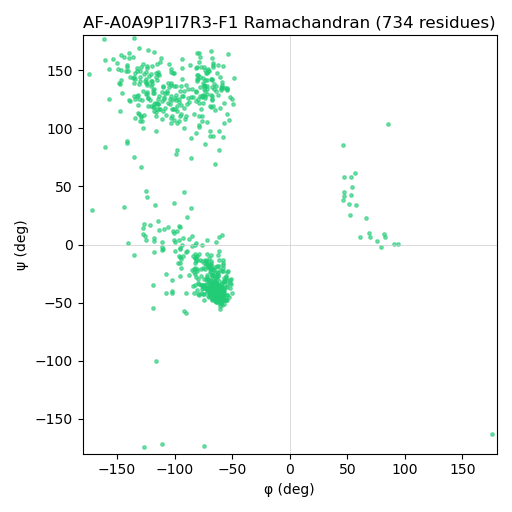6.995 1.731 1.00 80.69 113 TYR A CA 1
ATOM 932 C C . TYR A 1 113 ? 10.163 -26.787 3.164 1.00 80.69 113 TYR A C 1
ATOM 934 O O . TYR A 1 113 ? 10.700 -27.723 3.760 1.00 80.69 113 TYR A O 1
ATOM 942 N N . LYS A 1 114 ? 10.004 -25.576 3.720 1.00 80.06 114 LYS A N 1
ATOM 943 C CA . LYS A 1 114 ? 10.456 -25.144 5.055 1.00 80.06 114 LYS A CA 1
ATOM 944 C C . LYS A 1 114 ? 9.391 -24.250 5.707 1.00 80.06 114 LYS A C 1
ATOM 946 O O . LYS A 1 114 ? 8.716 -23.533 4.982 1.00 80.06 114 LYS A O 1
ATOM 951 N N . GLU A 1 115 ? 9.302 -24.280 7.042 1.00 85.88 115 GLU A N 1
ATOM 952 C CA . GLU A 1 115 ? 8.491 -23.387 7.906 1.00 85.88 115 GLU A CA 1
ATOM 953 C C . GLU A 1 115 ? 7.032 -23.156 7.443 1.00 85.88 115 GLU A C 1
ATOM 955 O O . GLU A 1 115 ? 6.719 -22.157 6.797 1.00 85.88 115 GLU A O 1
ATOM 960 N N . ILE A 1 116 ? 6.107 -24.048 7.820 1.00 89.12 116 ILE A N 1
ATOM 961 C CA . ILE A 1 116 ? 4.695 -23.993 7.383 1.00 89.12 116 ILE A CA 1
ATOM 962 C C . ILE A 1 116 ? 3.987 -22.692 7.776 1.00 89.12 116 ILE A C 1
ATOM 964 O O . ILE A 1 116 ? 3.235 -22.145 6.979 1.00 89.12 116 ILE A O 1
ATOM 968 N N . ILE A 1 117 ? 4.265 -22.149 8.963 1.00 91.12 117 ILE A N 1
ATOM 969 C CA . ILE A 1 117 ? 3.619 -20.920 9.444 1.00 91.12 117 ILE A CA 1
ATOM 970 C C . ILE A 1 117 ? 3.937 -19.723 8.543 1.00 91.12 117 ILE A C 1
ATOM 972 O O . ILE A 1 117 ? 3.049 -18.933 8.235 1.00 91.12 117 ILE A O 1
ATOM 976 N N . GLN A 1 118 ? 5.176 -19.610 8.059 1.00 92.06 118 GLN A N 1
ATOM 977 C CA . GLN A 1 118 ? 5.536 -18.551 7.116 1.00 92.06 118 GLN A CA 1
ATOM 978 C C . GLN A 1 118 ? 4.833 -18.740 5.767 1.00 92.06 118 GLN A C 1
ATOM 980 O O . GLN A 1 118 ? 4.359 -17.772 5.177 1.00 92.06 118 GLN A O 1
ATOM 985 N N . VAL A 1 119 ? 4.715 -19.988 5.308 1.00 92.19 119 VAL A N 1
ATOM 986 C CA . VAL A 1 119 ? 3.985 -20.322 4.081 1.00 92.19 119 VAL A CA 1
ATOM 987 C C . VAL A 1 119 ? 2.502 -19.981 4.214 1.00 92.19 119 VAL A C 1
ATOM 989 O O . VAL A 1 119 ? 1.930 -19.491 3.250 1.00 92.19 119 VAL A O 1
ATOM 992 N N . LEU A 1 120 ? 1.891 -20.172 5.387 1.00 92.31 120 LEU A N 1
ATOM 993 C CA . LEU A 1 120 ? 0.494 -19.812 5.648 1.00 92.31 120 LEU A CA 1
ATOM 994 C C . LEU A 1 120 ? 0.268 -18.297 5.660 1.00 92.31 120 LEU A C 1
ATOM 996 O O . LEU A 1 120 ? -0.700 -17.846 5.058 1.00 92.31 120 LEU A O 1
ATOM 1000 N N . PHE A 1 121 ? 1.164 -17.509 6.267 1.00 92.38 121 PHE A N 1
ATOM 1001 C CA . PHE A 1 121 ? 1.089 -16.044 6.172 1.00 92.38 121 PHE A CA 1
ATOM 1002 C C . PHE A 1 121 ? 1.271 -15.547 4.740 1.00 92.38 121 PHE A C 1
ATOM 1004 O O . PHE A 1 121 ? 0.555 -14.654 4.298 1.00 92.38 121 PHE A O 1
ATOM 1011 N N . MET A 1 122 ? 2.217 -16.131 4.003 1.00 93.62 122 MET A N 1
ATOM 1012 C CA . MET A 1 122 ? 2.413 -15.782 2.602 1.00 93.62 122 MET A CA 1
ATOM 1013 C C . MET A 1 122 ? 1.171 -16.157 1.796 1.00 93.62 122 MET A C 1
ATOM 1015 O O . MET A 1 122 ? 0.643 -15.323 1.071 1.00 93.62 122 MET A O 1
ATOM 1019 N N . LEU A 1 123 ? 0.676 -17.386 1.947 1.00 93.56 123 LEU A N 1
ATOM 1020 C CA . LEU A 1 123 ? -0.505 -17.852 1.237 1.00 93.56 123 LEU A CA 1
ATOM 1021 C C . LEU A 1 123 ? -1.705 -16.959 1.547 1.00 93.56 123 LEU A C 1
ATOM 1023 O O . LEU A 1 123 ? -2.344 -16.524 0.602 1.00 93.56 123 LEU A O 1
ATOM 1027 N N . SER A 1 124 ? -1.969 -16.610 2.809 1.00 92.50 124 SER A N 1
ATOM 1028 C CA . SER A 1 124 ? -3.094 -15.731 3.151 1.00 92.50 124 SER A CA 1
ATOM 1029 C C . SER A 1 124 ? -2.959 -14.322 2.575 1.00 92.50 124 SER A C 1
ATOM 1031 O O . SER A 1 124 ? -3.967 -13.687 2.289 1.00 92.50 124 SER A O 1
ATOM 1033 N N . ALA A 1 125 ? -1.734 -13.844 2.342 1.00 92.25 125 ALA A N 1
ATOM 1034 C CA . ALA A 1 125 ? -1.482 -12.558 1.700 1.00 92.25 125 ALA A CA 1
ATOM 1035 C C . ALA A 1 125 ? -1.789 -12.556 0.191 1.00 92.25 125 ALA A C 1
ATOM 1037 O O . ALA A 1 125 ? -2.213 -11.539 -0.347 1.00 92.25 125 ALA A O 1
ATOM 1038 N N . PHE A 1 126 ? -1.565 -13.681 -0.497 1.00 94.31 126 PHE A N 1
ATOM 1039 C CA . PHE A 1 126 ? -1.858 -13.826 -1.929 1.00 94.31 126 PHE A CA 1
ATOM 1040 C C . PHE A 1 126 ? -3.226 -14.457 -2.204 1.00 94.31 126 PHE A C 1
ATOM 1042 O O . PHE A 1 126 ? -3.690 -14.420 -3.344 1.00 94.31 126 PHE A O 1
ATOM 1049 N N . TYR A 1 127 ? -3.845 -15.096 -1.210 1.00 94.75 127 TYR A N 1
ATOM 1050 C CA . TYR A 1 127 ? -5.046 -15.904 -1.380 1.00 94.75 127 TYR A CA 1
ATOM 1051 C C . TYR A 1 127 ? -6.255 -15.041 -1.729 1.00 94.75 127 TYR A C 1
ATOM 1053 O O . TYR A 1 127 ? -6.580 -14.109 -1.001 1.00 94.75 127 TYR A O 1
ATOM 1061 N N . GLN A 1 128 ? -6.955 -15.408 -2.800 1.00 94.44 128 GLN A N 1
ATOM 1062 C CA . GLN A 1 128 ? -8.266 -14.896 -3.174 1.00 94.44 128 GLN A CA 1
ATOM 1063 C C . GLN A 1 128 ? -9.146 -16.045 -3.685 1.00 94.44 128 GLN A C 1
ATOM 1065 O O . GLN A 1 128 ? -8.627 -16.924 -4.382 1.00 94.44 128 GLN A O 1
ATOM 1070 N N . PRO A 1 129 ? -10.465 -16.044 -3.410 1.00 93.75 129 PRO A N 1
ATOM 1071 C CA . PRO A 1 129 ? -11.353 -17.151 -3.781 1.00 93.75 129 PRO A CA 1
ATOM 1072 C C . PRO A 1 129 ? -11.399 -17.482 -5.281 1.00 93.75 129 PRO A C 1
ATOM 1074 O O . PRO A 1 129 ? -11.580 -18.638 -5.651 1.00 93.75 129 PRO A O 1
ATOM 1077 N N . GLN A 1 130 ? -11.235 -16.483 -6.149 1.00 94.75 130 GLN A N 1
ATOM 1078 C CA . GLN A 1 130 ? -11.289 -16.646 -7.606 1.00 94.75 130 GLN A CA 1
ATOM 1079 C C . GLN A 1 130 ? -9.968 -17.126 -8.230 1.00 94.75 130 GLN A C 1
ATOM 1081 O O . GLN A 1 130 ? -9.965 -17.661 -9.339 1.00 94.75 130 GLN A O 1
ATOM 1086 N N . ASN A 1 131 ? -8.845 -16.931 -7.538 1.00 96.94 131 ASN A N 1
ATOM 1087 C CA . ASN A 1 131 ? -7.520 -17.320 -8.015 1.00 96.94 131 ASN A CA 1
ATOM 1088 C C . ASN A 1 131 ? -7.291 -18.827 -7.822 1.00 96.94 131 ASN A C 1
ATOM 1090 O O . ASN A 1 131 ? -8.006 -19.480 -7.064 1.00 96.94 131 ASN A O 1
ATOM 1094 N N . VAL A 1 132 ? -6.270 -19.381 -8.479 1.00 97.00 132 VAL A N 1
ATOM 1095 C CA . VAL A 1 132 ? -5.893 -20.800 -8.363 1.00 97.00 132 VAL A CA 1
ATOM 1096 C C . VAL A 1 132 ? -4.440 -20.967 -7.932 1.00 97.00 132 VAL A C 1
ATOM 1098 O O . VAL A 1 132 ? -3.544 -20.268 -8.407 1.00 97.00 132 VAL A O 1
ATOM 1101 N N . TYR A 1 133 ? -4.187 -21.922 -7.043 1.00 96.56 133 TYR A N 1
ATOM 1102 C CA . TYR A 1 133 ? -2.884 -22.098 -6.406 1.00 96.56 133 TYR A CA 1
ATOM 1103 C C . TYR A 1 133 ? -2.408 -23.537 -6.568 1.00 96.56 133 TYR A C 1
ATOM 1105 O O . TYR A 1 133 ? -3.145 -24.481 -6.297 1.00 96.56 133 TYR A O 1
ATOM 1113 N N . CYS A 1 134 ? -1.157 -23.708 -6.981 1.00 96.31 134 CYS A N 1
ATOM 1114 C CA . CYS A 1 134 ? -0.454 -24.982 -6.933 1.00 96.31 134 CYS A CA 1
ATOM 1115 C C . CYS A 1 134 ? 0.736 -24.855 -5.992 1.00 96.31 134 CYS A C 1
ATOM 1117 O O . CYS A 1 134 ? 1.606 -24.016 -6.209 1.00 96.31 134 CYS A O 1
ATOM 1119 N N . ILE A 1 135 ? 0.788 -25.690 -4.961 1.00 94.69 135 ILE A N 1
ATOM 1120 C CA . ILE A 1 135 ? 1.849 -25.698 -3.963 1.00 94.69 135 ILE A CA 1
ATOM 1121 C C . ILE A 1 135 ? 2.660 -26.985 -4.144 1.00 94.69 135 ILE A C 1
ATOM 1123 O O . ILE A 1 135 ? 2.209 -28.092 -3.851 1.00 94.69 135 ILE A O 1
ATOM 1127 N N . ALA A 1 136 ? 3.876 -26.837 -4.657 1.00 94.06 136 ALA A N 1
ATOM 1128 C CA . ALA A 1 136 ? 4.831 -27.916 -4.832 1.00 94.06 136 ALA A CA 1
ATOM 1129 C C . ALA A 1 136 ? 5.664 -28.109 -3.559 1.00 94.06 136 ALA A C 1
ATOM 1131 O O . ALA A 1 136 ? 6.342 -27.186 -3.094 1.00 94.06 136 ALA A O 1
ATOM 1132 N N . VAL A 1 137 ? 5.623 -29.325 -3.015 1.00 91.50 137 VAL A N 1
ATOM 1133 C CA . VAL A 1 137 ? 6.159 -29.657 -1.691 1.00 91.50 137 VAL A CA 1
ATOM 1134 C C . VAL A 1 137 ? 7.186 -30.765 -1.814 1.00 91.50 137 VAL A C 1
ATOM 1136 O O . VAL A 1 137 ? 6.909 -31.822 -2.377 1.00 91.50 137 VAL A O 1
ATOM 1139 N N . GLY A 1 138 ? 8.377 -30.524 -1.276 1.00 89.06 138 GLY A N 1
ATOM 1140 C CA . GLY A 1 138 ? 9.471 -31.486 -1.324 1.00 89.06 138 GLY A CA 1
ATOM 1141 C C . GLY A 1 138 ? 9.261 -32.633 -0.340 1.00 89.06 138 GLY A C 1
ATOM 1142 O O . GLY A 1 138 ? 8.818 -32.444 0.793 1.00 89.06 138 GLY A O 1
ATOM 1143 N N . GLU A 1 139 ? 9.657 -33.842 -0.723 1.00 89.69 139 GLU A N 1
ATOM 1144 C CA . GLU A 1 139 ? 9.640 -35.001 0.176 1.00 89.69 139 GLU A CA 1
ATOM 1145 C C . GLU A 1 139 ? 10.503 -34.808 1.432 1.00 89.69 139 GLU A C 1
ATOM 1147 O O . GLU A 1 139 ? 10.231 -35.422 2.463 1.00 89.69 139 GLU A O 1
ATOM 1152 N N . ASN A 1 140 ? 11.486 -33.911 1.378 1.00 89.75 140 ASN A N 1
ATOM 1153 C CA . ASN A 1 140 ? 12.327 -33.516 2.504 1.00 89.75 140 ASN A CA 1
ATOM 1154 C C . ASN A 1 140 ? 11.650 -32.560 3.506 1.00 89.75 140 ASN A C 1
ATOM 1156 O O . ASN A 1 140 ? 12.285 -32.165 4.483 1.00 89.75 140 ASN A O 1
ATOM 1160 N N . SER A 1 141 ? 10.393 -32.167 3.289 1.00 88.19 141 SER A N 1
ATOM 1161 C CA . SER A 1 141 ? 9.625 -31.380 4.258 1.00 88.19 141 SER A CA 1
ATOM 1162 C C . SER A 1 141 ? 9.214 -32.203 5.479 1.00 88.19 141 SER A C 1
ATOM 1164 O O . SER A 1 141 ? 8.940 -33.400 5.375 1.00 88.19 141 SER A O 1
ATOM 1166 N N . GLY A 1 142 ? 9.139 -31.544 6.640 1.00 85.00 142 GLY A N 1
ATOM 1167 C CA . GLY A 1 142 ? 8.728 -32.178 7.894 1.00 85.00 142 GLY A CA 1
ATOM 1168 C C . GLY A 1 142 ? 7.331 -32.804 7.818 1.00 85.00 142 GLY A C 1
ATOM 1169 O O . GLY A 1 142 ? 6.478 -32.366 7.047 1.00 85.00 142 GLY A O 1
ATOM 1170 N N . THR A 1 143 ? 7.077 -33.818 8.643 1.00 84.69 143 THR A N 1
ATOM 1171 C CA . THR A 1 143 ? 5.782 -34.521 8.694 1.00 84.69 143 THR A CA 1
ATOM 1172 C C . THR A 1 143 ? 4.627 -33.574 9.006 1.00 84.69 143 THR A C 1
ATOM 1174 O O . THR A 1 143 ? 3.617 -33.606 8.312 1.00 84.69 143 THR A O 1
ATOM 1177 N N . LEU A 1 144 ? 4.817 -32.672 9.974 1.00 82.44 144 LEU A N 1
ATOM 1178 C CA . LEU A 1 144 ? 3.844 -31.636 10.323 1.00 82.44 144 LEU A CA 1
ATOM 1179 C C . LEU A 1 144 ? 3.507 -30.726 9.135 1.00 82.44 144 LEU A C 1
ATOM 1181 O O . LEU A 1 144 ? 2.346 -30.407 8.904 1.00 82.44 144 LEU A O 1
ATOM 1185 N N . PHE A 1 145 ? 4.524 -30.340 8.363 1.00 85.81 145 PHE A N 1
ATOM 1186 C CA . PHE A 1 145 ? 4.360 -29.495 7.184 1.00 85.81 145 PHE A CA 1
ATOM 1187 C C . PHE A 1 145 ? 3.429 -30.172 6.174 1.00 85.81 145 PHE A C 1
ATOM 1189 O O . PHE A 1 145 ? 2.445 -29.578 5.753 1.00 85.81 145 PHE A O 1
ATOM 1196 N N . LYS A 1 146 ? 3.695 -31.442 5.843 1.00 86.19 146 LYS A N 1
ATOM 1197 C CA . LYS A 1 146 ? 2.868 -32.220 4.908 1.00 86.19 146 LYS A CA 1
ATOM 1198 C C . LYS A 1 146 ? 1.451 -32.454 5.437 1.00 86.19 146 LYS A C 1
ATOM 1200 O O . LYS A 1 146 ? 0.506 -32.352 4.668 1.00 86.19 146 LYS A O 1
ATOM 1205 N N . PHE A 1 147 ? 1.313 -32.726 6.735 1.00 84.69 147 PHE A N 1
ATOM 1206 C CA . PHE A 1 147 ? 0.019 -32.949 7.381 1.00 84.69 147 PHE A CA 1
ATOM 1207 C C . PHE A 1 147 ? -0.881 -31.709 7.321 1.00 84.69 147 PHE A C 1
ATOM 1209 O O . PHE A 1 147 ? -2.026 -31.800 6.897 1.00 84.69 147 PHE A O 1
ATOM 1216 N N . LEU A 1 148 ? -0.351 -30.535 7.676 1.00 83.56 148 LEU A N 1
ATOM 1217 C CA . LEU A 1 148 ? -1.129 -29.295 7.635 1.00 83.56 148 LEU A CA 1
ATOM 1218 C C . LEU A 1 148 ? -1.504 -28.882 6.208 1.00 83.56 148 LEU A C 1
ATOM 1220 O O . LEU A 1 148 ? -2.564 -28.302 6.010 1.00 83.56 148 LEU A O 1
ATOM 1224 N N . LEU A 1 149 ? -0.665 -29.179 5.213 1.00 81.88 149 LEU A N 1
ATOM 1225 C CA . LEU A 1 149 ? -0.993 -28.916 3.809 1.00 81.88 149 LEU A CA 1
ATOM 1226 C C . LEU A 1 149 ? -2.141 -29.791 3.301 1.00 81.88 149 LEU A C 1
ATOM 1228 O O . LEU A 1 149 ? -2.963 -29.310 2.530 1.00 81.88 149 LEU A O 1
ATOM 1232 N N . ASP A 1 150 ? -2.214 -31.049 3.736 1.00 78.69 150 ASP A N 1
ATOM 1233 C CA . ASP A 1 150 ? -3.330 -31.929 3.382 1.00 78.69 150 ASP A CA 1
ATOM 1234 C C . ASP A 1 150 ? -4.662 -31.332 3.864 1.00 78.69 150 ASP A C 1
ATOM 1236 O O . ASP A 1 150 ? -5.602 -31.185 3.079 1.00 78.69 150 ASP A O 1
ATOM 1240 N N . ASP A 1 151 ? -4.695 -30.824 5.102 1.00 80.31 151 ASP A N 1
ATOM 1241 C CA . ASP A 1 151 ? -5.854 -30.096 5.627 1.00 80.31 151 ASP A CA 1
ATOM 1242 C C . ASP A 1 151 ? -6.208 -28.872 4.760 1.00 80.31 151 ASP A C 1
ATOM 1244 O O . ASP A 1 151 ? -7.385 -28.649 4.477 1.00 80.31 151 ASP A O 1
ATOM 1248 N N . LEU A 1 152 ? -5.221 -28.107 4.265 1.00 81.62 152 LEU A N 1
ATOM 1249 C CA . LEU A 1 152 ? -5.480 -26.936 3.411 1.00 81.62 152 LEU A CA 1
ATOM 1250 C C . LEU A 1 152 ? -6.256 -27.286 2.130 1.00 81.62 152 LEU A C 1
ATOM 1252 O O . LEU A 1 152 ? -7.099 -26.485 1.729 1.00 81.62 152 LEU A O 1
ATOM 1256 N N . THR A 1 153 ? -6.029 -28.453 1.503 1.00 79.38 153 THR A N 1
ATOM 1257 C CA . THR A 1 153 ? -6.823 -28.855 0.311 1.00 79.38 153 THR A CA 1
ATOM 1258 C C . THR A 1 153 ? -8.294 -29.001 0.627 1.00 79.38 153 THR A C 1
ATOM 1260 O O . THR A 1 153 ? -9.151 -28.740 -0.214 1.00 79.38 153 THR A O 1
ATOM 1263 N N . THR A 1 154 ? -8.575 -29.463 1.841 1.00 82.25 154 THR A N 1
ATOM 1264 C CA . THR A 1 154 ? -9.929 -29.728 2.297 1.00 82.25 154 THR A CA 1
ATOM 1265 C C . THR A 1 154 ? -10.622 -28.408 2.616 1.00 82.25 154 THR A C 1
ATOM 1267 O O . THR A 1 154 ? -11.814 -28.255 2.362 1.00 82.25 154 THR A O 1
ATOM 1270 N N . CYS A 1 155 ? -9.868 -27.437 3.135 1.00 87.31 155 CYS A N 1
ATOM 1271 C CA . CYS A 1 155 ? -10.381 -26.118 3.477 1.00 87.31 155 CYS A CA 1
ATOM 1272 C C . CYS A 1 155 ? -10.612 -25.222 2.244 1.00 87.31 155 CYS A C 1
ATOM 1274 O O . CYS A 1 155 ? -11.583 -24.465 2.227 1.00 87.31 155 CYS A O 1
ATOM 1276 N N . TRP A 1 156 ? -9.742 -25.292 1.226 1.00 90.38 156 TRP A N 1
ATOM 1277 C CA . TRP A 1 156 ? -9.773 -24.406 0.057 1.00 90.38 156 TRP A CA 1
ATOM 1278 C C . TRP A 1 156 ? -9.743 -25.189 -1.266 1.00 90.38 156 TRP A C 1
ATOM 1280 O O . TRP A 1 156 ? -8.695 -25.713 -1.649 1.00 90.38 156 TRP A O 1
ATOM 1290 N N . PRO A 1 157 ? -10.853 -25.227 -2.028 1.00 90.12 157 PRO A N 1
ATOM 1291 C CA . PRO A 1 157 ? -10.962 -26.060 -3.230 1.00 90.12 157 PRO A CA 1
ATOM 1292 C C . PRO A 1 157 ? -10.109 -25.570 -4.413 1.00 90.12 157 PRO A C 1
ATOM 1294 O O . PRO A 1 157 ? -9.867 -26.321 -5.356 1.00 90.12 157 PRO A O 1
ATOM 1297 N N . ASN A 1 158 ? -9.668 -24.312 -4.382 1.00 94.12 158 ASN A N 1
ATOM 1298 C CA . ASN A 1 158 ? -8.813 -23.670 -5.382 1.00 94.12 158 ASN A CA 1
ATOM 1299 C C . ASN A 1 158 ? -7.308 -23.767 -5.054 1.00 94.12 158 ASN A C 1
ATOM 1301 O O . ASN A 1 158 ? -6.487 -23.172 -5.760 1.00 94.12 158 ASN A O 1
ATOM 1305 N N . VAL A 1 159 ? -6.938 -24.503 -3.999 1.00 94.25 159 VAL A N 1
ATOM 1306 C CA . VAL A 1 159 ? -5.551 -24.767 -3.602 1.00 94.25 159 VAL A CA 1
ATOM 1307 C C . VAL A 1 159 ? -5.227 -26.243 -3.831 1.00 94.25 159 VAL A C 1
ATOM 1309 O O . VAL A 1 159 ? -5.880 -27.137 -3.300 1.00 94.25 159 VAL A O 1
ATOM 1312 N N . HIS A 1 160 ? -4.191 -26.507 -4.623 1.00 93.75 160 HIS A N 1
ATOM 1313 C CA . HIS A 1 160 ? -3.784 -27.850 -5.029 1.00 93.75 160 HIS A CA 1
ATOM 1314 C C . HIS A 1 160 ? -2.338 -28.129 -4.623 1.00 93.75 160 HIS A C 1
ATOM 1316 O O . HIS A 1 160 ? -1.495 -27.239 -4.711 1.00 93.75 160 HIS A O 1
ATOM 1322 N N . PHE A 1 161 ? -2.018 -29.371 -4.251 1.00 90.88 161 PHE A N 1
ATOM 1323 C CA . PHE A 1 161 ? -0.648 -29.760 -3.899 1.00 90.88 161 PHE A CA 1
ATOM 1324 C C . PHE A 1 161 ? -0.051 -30.748 -4.884 1.00 90.88 161 PHE A C 1
ATOM 1326 O O . PHE A 1 161 ? -0.729 -31.636 -5.400 1.00 90.88 161 PHE A O 1
ATOM 1333 N N . LEU A 1 162 ? 1.258 -30.618 -5.083 1.00 91.56 162 LEU A N 1
ATOM 1334 C CA . LEU A 1 162 ? 2.074 -31.582 -5.807 1.00 91.56 162 LEU A CA 1
ATOM 1335 C C . LEU A 1 162 ? 3.208 -32.058 -4.902 1.00 91.56 162 LEU A C 1
ATOM 1337 O O . LEU A 1 162 ? 4.060 -31.263 -4.501 1.00 91.56 162 LEU A O 1
ATOM 1341 N N . SER A 1 163 ? 3.251 -33.360 -4.621 1.00 91.25 163 SER A N 1
ATOM 1342 C CA . SER A 1 163 ? 4.418 -33.978 -3.986 1.00 91.25 163 SER A CA 1
ATOM 1343 C C . SER A 1 163 ? 5.564 -34.044 -4.989 1.00 91.25 163 SER A C 1
ATOM 1345 O O . SER A 1 163 ? 5.380 -34.498 -6.122 1.00 91.25 163 SER A O 1
ATOM 1347 N N . ARG A 1 164 ? 6.742 -33.571 -4.585 1.00 93.50 164 ARG A N 1
ATOM 1348 C CA . ARG A 1 164 ? 7.938 -33.468 -5.422 1.00 93.50 164 ARG A CA 1
ATOM 1349 C C . ARG A 1 164 ? 9.133 -34.144 -4.752 1.00 93.50 164 ARG A C 1
ATOM 1351 O O . ARG A 1 164 ? 9.178 -34.204 -3.521 1.00 93.50 164 ARG A O 1
ATOM 1358 N N . PRO A 1 165 ? 10.133 -34.590 -5.532 1.00 92.38 165 PRO A N 1
ATOM 1359 C CA . PRO A 1 165 ? 11.398 -35.060 -4.977 1.00 92.38 165 PRO A CA 1
ATOM 1360 C C . PRO A 1 165 ? 12.043 -34.019 -4.043 1.00 92.38 165 PRO A C 1
ATOM 1362 O O . PRO A 1 165 ? 11.666 -32.845 -4.081 1.00 92.38 165 PRO A O 1
ATOM 1365 N N . PRO A 1 166 ? 13.026 -34.405 -3.211 1.00 90.19 166 PRO A N 1
ATOM 1366 C CA . PRO A 1 166 ? 13.694 -33.488 -2.293 1.00 90.19 166 PRO A CA 1
ATOM 1367 C C . PRO A 1 166 ? 14.174 -32.191 -2.961 1.00 90.19 166 PRO A C 1
ATOM 1369 O O . PRO A 1 166 ? 14.987 -32.207 -3.888 1.00 90.19 166 PRO A O 1
ATOM 1372 N N . ILE A 1 167 ? 13.685 -31.054 -2.461 1.00 87.31 167 ILE A N 1
ATOM 1373 C CA . ILE A 1 167 ? 14.019 -29.729 -2.991 1.00 87.31 167 ILE A CA 1
ATOM 1374 C C . ILE A 1 167 ? 15.150 -29.136 -2.156 1.00 87.31 167 ILE A C 1
ATOM 1376 O O . ILE A 1 167 ? 15.018 -28.930 -0.946 1.00 87.31 167 ILE A O 1
ATOM 1380 N N . HIS A 1 168 ? 16.255 -28.801 -2.818 1.00 84.19 168 HIS A N 1
ATOM 1381 C CA . HIS A 1 168 ? 17.384 -28.092 -2.219 1.00 84.19 168 HIS A CA 1
ATOM 1382 C C . HIS A 1 168 ? 17.627 -26.759 -2.930 1.00 84.19 168 HIS A C 1
ATOM 1384 O O . HIS A 1 168 ? 17.302 -26.600 -4.109 1.00 84.19 168 HIS A O 1
ATOM 1390 N N . TRP A 1 169 ? 18.217 -25.791 -2.228 1.00 79.94 169 TRP A N 1
ATOM 1391 C CA . TRP A 1 169 ? 18.595 -24.520 -2.846 1.00 79.94 169 TRP A CA 1
ATOM 1392 C C . TRP A 1 169 ? 19.574 -24.747 -4.010 1.00 79.94 169 TRP A C 1
ATOM 1394 O O . TRP A 1 169 ? 20.508 -25.538 -3.887 1.00 79.94 169 TRP A O 1
ATOM 1404 N N . GLY A 1 170 ? 19.330 -24.079 -5.141 1.00 75.88 170 GLY A N 1
ATOM 1405 C CA . GLY A 1 170 ? 20.116 -24.219 -6.373 1.00 75.88 170 GLY A CA 1
ATOM 1406 C C . GLY A 1 170 ? 19.961 -25.566 -7.093 1.00 75.88 170 GLY A C 1
ATOM 1407 O O . GLY A 1 170 ? 20.689 -25.830 -8.050 1.00 75.88 170 GLY A O 1
ATOM 1408 N N . SER A 1 171 ? 19.051 -26.436 -6.639 1.00 86.62 171 SER A N 1
ATOM 1409 C CA . SER A 1 171 ? 18.792 -27.721 -7.291 1.00 86.62 171 SER A CA 1
ATOM 1410 C C . SER A 1 171 ? 17.879 -27.574 -8.507 1.00 86.62 171 SER A C 1
ATOM 1412 O O . SER A 1 171 ? 17.018 -26.698 -8.570 1.00 86.62 171 SER A O 1
ATOM 1414 N N . HIS A 1 172 ? 18.031 -28.500 -9.454 1.00 91.62 172 HIS A N 1
ATOM 1415 C CA . HIS A 1 172 ? 17.163 -28.614 -10.626 1.00 91.62 172 HIS A CA 1
ATOM 1416 C C . HIS A 1 172 ? 15.674 -28.761 -10.256 1.00 91.62 172 HIS A C 1
ATOM 1418 O O . HIS A 1 172 ? 14.802 -28.274 -10.975 1.00 91.62 172 HIS A O 1
ATOM 1424 N N . GLU A 1 173 ? 15.375 -29.374 -9.106 1.00 92.62 173 GLU A N 1
ATOM 1425 C CA . GLU A 1 173 ? 13.997 -29.599 -8.670 1.00 92.62 173 GLU A CA 1
ATOM 1426 C C . GLU A 1 173 ? 13.211 -28.313 -8.405 1.00 92.62 173 GLU A C 1
ATOM 1428 O O . GLU A 1 173 ? 11.985 -28.350 -8.460 1.00 92.62 173 GLU A O 1
ATOM 1433 N N . ILE A 1 174 ? 13.873 -27.168 -8.197 1.00 92.00 174 ILE A N 1
ATOM 1434 C CA . ILE A 1 174 ? 13.193 -25.873 -8.042 1.00 92.00 174 ILE A CA 1
ATOM 1435 C C . ILE A 1 174 ? 12.394 -25.540 -9.306 1.00 92.00 174 ILE A C 1
ATOM 1437 O O . ILE A 1 174 ? 11.181 -25.334 -9.245 1.00 92.00 174 ILE A O 1
ATOM 1441 N N . ILE A 1 175 ? 13.060 -25.522 -10.462 1.00 93.94 175 ILE A N 1
ATOM 1442 C CA . ILE A 1 175 ? 12.419 -25.150 -11.726 1.00 93.94 175 ILE A CA 1
ATOM 1443 C C . ILE A 1 175 ? 11.540 -26.264 -12.279 1.00 93.94 175 ILE A C 1
ATOM 1445 O O . ILE A 1 175 ? 10.468 -25.988 -12.812 1.00 93.94 175 ILE A O 1
ATOM 1449 N N . ASN A 1 176 ? 11.939 -27.522 -12.076 1.00 95.19 176 ASN A N 1
ATOM 1450 C CA . ASN A 1 176 ? 11.125 -28.678 -12.438 1.00 95.19 176 ASN A CA 1
ATOM 1451 C C . ASN A 1 176 ? 9.768 -28.648 -11.713 1.00 95.19 176 ASN A C 1
ATOM 1453 O O . ASN A 1 176 ? 8.719 -28.873 -12.317 1.00 95.19 176 ASN A O 1
ATOM 1457 N N . SER A 1 177 ? 9.772 -28.310 -10.423 1.00 95.00 177 SER A N 1
ATOM 1458 C CA . SER A 1 177 ? 8.557 -28.192 -9.614 1.00 95.00 177 SER A CA 1
ATOM 1459 C C . SER A 1 177 ? 7.732 -26.955 -9.976 1.00 95.00 177 SER A C 1
ATOM 1461 O O . SER A 1 177 ? 6.512 -27.059 -10.094 1.00 95.00 177 SER A O 1
ATOM 1463 N N . ALA A 1 178 ? 8.378 -25.811 -10.231 1.00 95.00 178 ALA A N 1
ATOM 1464 C CA . ALA A 1 178 ? 7.703 -24.599 -10.702 1.00 95.00 178 ALA A CA 1
ATOM 1465 C C . ALA A 1 178 ? 6.966 -24.831 -12.033 1.00 95.00 178 ALA A C 1
ATOM 1467 O O . ALA A 1 178 ? 5.787 -24.494 -12.158 1.00 95.00 178 ALA A O 1
ATOM 1468 N N . TYR A 1 179 ? 7.630 -25.467 -13.005 1.00 96.44 179 TYR A N 1
ATOM 1469 C CA . TYR A 1 179 ? 7.010 -25.827 -14.279 1.00 96.44 179 TYR A CA 1
ATOM 1470 C C . TYR A 1 179 ? 5.929 -26.901 -14.114 1.00 96.44 179 TYR A C 1
ATOM 1472 O O . TYR A 1 179 ? 4.881 -26.795 -14.740 1.00 96.44 179 TYR A O 1
ATOM 1480 N N . SER A 1 180 ? 6.128 -27.891 -13.236 1.00 96.94 180 SER A N 1
ATOM 1481 C CA . SER A 1 180 ? 5.097 -28.900 -12.944 1.00 96.94 180 SER A CA 1
ATOM 1482 C C . SER A 1 180 ? 3.807 -28.260 -12.418 1.00 96.94 180 SER A C 1
ATOM 1484 O O . SER A 1 180 ? 2.717 -28.681 -12.801 1.00 96.94 180 SER A O 1
ATOM 1486 N N . CYS A 1 181 ? 3.913 -27.209 -11.597 1.00 96.94 181 CYS A N 1
ATOM 1487 C CA . CYS A 1 181 ? 2.748 -26.435 -11.173 1.00 96.94 181 CYS A CA 1
ATOM 1488 C C . CYS A 1 181 ? 2.087 -25.675 -12.326 1.00 96.94 181 CYS A C 1
ATOM 1490 O O . CYS A 1 181 ? 0.866 -25.732 -12.456 1.00 96.94 181 CYS A O 1
ATOM 1492 N N . LEU A 1 182 ? 2.863 -25.005 -13.186 1.00 97.31 182 LEU A N 1
ATOM 1493 C CA . LEU A 1 182 ? 2.320 -24.346 -14.380 1.00 97.31 182 LEU A CA 1
ATOM 1494 C C . LEU A 1 182 ? 1.586 -25.346 -15.280 1.00 97.31 182 LEU A C 1
ATOM 1496 O O . LEU A 1 182 ? 0.476 -25.076 -15.727 1.00 97.31 182 LEU A O 1
ATOM 1500 N N . GLU A 1 183 ? 2.186 -26.511 -15.521 1.00 96.94 183 GLU A N 1
ATOM 1501 C CA . GLU A 1 183 ? 1.603 -27.569 -16.339 1.00 96.94 183 GLU A CA 1
ATOM 1502 C C . GLU A 1 183 ? 0.295 -28.101 -15.740 1.00 96.94 183 GLU A C 1
ATOM 1504 O O . GLU A 1 183 ? -0.684 -28.291 -16.464 1.00 96.94 183 GLU A O 1
ATOM 1509 N N . PHE A 1 184 ? 0.262 -28.327 -14.426 1.00 97.00 184 PHE A N 1
ATOM 1510 C CA . PHE A 1 184 ? -0.944 -28.755 -13.728 1.00 97.00 184 PHE A CA 1
ATOM 1511 C C . PHE A 1 184 ? -2.060 -27.705 -13.844 1.00 97.00 184 PHE A C 1
ATOM 1513 O O . PHE A 1 184 ? -3.167 -28.031 -14.273 1.00 97.00 184 PHE A O 1
ATOM 1520 N N . LEU A 1 185 ? -1.757 -26.438 -13.540 1.00 97.19 185 LEU A N 1
ATOM 1521 C CA . LEU A 1 185 ? -2.730 -25.342 -13.577 1.00 97.19 185 LEU A CA 1
ATOM 1522 C C . LEU A 1 185 ? -3.232 -25.046 -14.999 1.00 97.19 185 LEU A C 1
ATOM 1524 O O . LEU A 1 185 ? -4.397 -24.689 -15.170 1.00 97.19 185 LEU A O 1
ATOM 1528 N N . ALA A 1 186 ? -2.400 -25.236 -16.028 1.00 96.50 186 ALA A N 1
ATOM 1529 C CA . ALA A 1 186 ? -2.792 -25.084 -17.433 1.00 96.50 186 ALA A CA 1
ATOM 1530 C C . ALA A 1 186 ? -3.845 -26.112 -17.877 1.00 96.50 186 ALA A C 1
ATOM 1532 O O . ALA A 1 186 ? -4.674 -25.819 -18.737 1.00 96.50 186 ALA A O 1
ATOM 1533 N N . ARG A 1 187 ? -3.858 -27.305 -17.267 1.00 95.44 187 ARG A N 1
ATOM 1534 C CA . ARG A 1 187 ? -4.847 -28.358 -17.559 1.00 95.44 187 ARG A CA 1
ATOM 1535 C C . ARG A 1 187 ? -6.175 -28.171 -16.826 1.00 95.44 187 ARG A C 1
ATOM 1537 O O . ARG A 1 187 ? -7.143 -28.860 -17.151 1.00 95.44 187 ARG A O 1
ATOM 1544 N N . LEU A 1 188 ? -6.242 -27.267 -15.849 1.00 94.56 188 LEU A N 1
ATOM 1545 C CA . LEU A 1 188 ? -7.483 -26.973 -15.140 1.00 94.56 188 LEU A CA 1
ATOM 1546 C C . LEU A 1 188 ? -8.473 -26.220 -16.038 1.00 94.56 188 LEU A C 1
ATOM 1548 O O . LEU A 1 188 ? -8.102 -25.429 -16.909 1.00 94.56 188 LEU A O 1
ATOM 1552 N N . LYS A 1 189 ? -9.768 -26.442 -15.785 1.00 91.44 189 LYS A N 1
ATOM 1553 C CA . LYS A 1 189 ? -10.857 -25.783 -16.523 1.00 91.44 189 LYS A CA 1
ATOM 1554 C C . LYS A 1 189 ? -10.995 -24.289 -16.184 1.00 91.44 189 LYS A C 1
ATOM 1556 O O . LYS A 1 189 ? -11.590 -23.559 -16.968 1.00 91.44 189 LYS A O 1
ATOM 1561 N N . ASN A 1 190 ? -10.447 -23.840 -15.054 1.00 90.12 190 ASN A N 1
ATOM 1562 C CA . ASN A 1 190 ? -10.520 -22.462 -14.555 1.00 90.12 190 ASN A CA 1
ATOM 1563 C C . ASN A 1 190 ? -9.926 -21.445 -15.541 1.00 90.12 190 ASN A C 1
ATOM 1565 O O . ASN A 1 190 ? -8.867 -21.696 -16.110 1.00 90.12 190 ASN A O 1
ATOM 1569 N N . ASP A 1 191 ? -10.556 -20.276 -15.695 1.00 92.19 191 ASP A N 1
ATOM 1570 C CA . ASP A 1 191 ? -10.162 -19.260 -16.685 1.00 92.19 191 ASP A CA 1
ATOM 1571 C C . ASP A 1 191 ? -9.163 -18.202 -16.186 1.00 92.19 191 ASP A C 1
ATOM 1573 O O . ASP A 1 191 ? -9.318 -17.004 -16.423 1.00 92.19 191 ASP A O 1
ATOM 1577 N N . TRP A 1 192 ? -8.119 -18.652 -15.485 1.00 97.38 192 TRP A N 1
ATOM 1578 C CA . TRP A 1 192 ? -7.051 -17.774 -15.001 1.00 97.38 192 TRP A CA 1
ATOM 1579 C C . TRP A 1 192 ? -6.297 -17.088 -16.155 1.00 97.38 192 TRP A C 1
ATOM 1581 O O . TRP A 1 192 ? -6.282 -17.571 -17.282 1.00 97.38 192 TRP A O 1
ATOM 1591 N N . LYS A 1 193 ? -5.681 -15.929 -15.917 1.00 97.50 193 LYS A N 1
ATOM 1592 C CA . LYS A 1 193 ? -5.097 -15.089 -16.982 1.00 97.50 193 LYS A CA 1
ATOM 1593 C C . LYS A 1 193 ? -3.577 -15.112 -16.995 1.00 97.50 193 LYS A C 1
ATOM 1595 O O . LYS A 1 193 ? -2.980 -15.251 -18.062 1.00 97.50 193 LYS A O 1
ATOM 1600 N N . TYR A 1 194 ? -2.962 -15.055 -15.818 1.00 97.81 194 TYR A N 1
ATOM 1601 C CA . TYR A 1 194 ? -1.512 -15.043 -15.646 1.00 97.81 194 TYR A CA 1
ATOM 1602 C C . TYR A 1 194 ? -1.065 -16.008 -14.558 1.00 97.81 194 TYR A C 1
ATOM 1604 O O . TYR A 1 194 ? -1.722 -16.132 -13.530 1.00 97.81 194 TYR A O 1
ATOM 1612 N N . PHE A 1 195 ? 0.075 -16.651 -14.795 1.00 97.94 195 PHE A N 1
ATOM 1613 C CA . PHE A 1 195 ? 0.789 -17.491 -13.848 1.00 97.94 195 PHE A CA 1
ATOM 1614 C C . PHE A 1 195 ? 2.020 -16.762 -13.305 1.00 97.94 195 PHE A C 1
ATOM 1616 O O . PHE A 1 195 ? 2.798 -16.206 -14.085 1.00 97.94 195 PHE A O 1
ATOM 1623 N N . GLN A 1 196 ? 2.234 -16.831 -11.991 1.00 96.75 196 GLN A N 1
ATOM 1624 C CA . GLN A 1 196 ? 3.444 -16.349 -11.328 1.00 96.75 196 GLN A CA 1
ATOM 1625 C C . GLN A 1 196 ? 4.021 -17.406 -10.380 1.00 96.75 196 GLN A C 1
ATOM 1627 O O . GLN A 1 196 ? 3.307 -18.053 -9.613 1.00 96.75 196 GLN A O 1
ATOM 1632 N N . TYR A 1 197 ? 5.346 -17.550 -10.398 1.00 94.88 197 TYR A N 1
ATOM 1633 C CA . TYR A 1 197 ? 6.073 -18.369 -9.429 1.00 94.88 197 TYR A CA 1
ATOM 1634 C C . TYR A 1 197 ? 6.381 -17.592 -8.140 1.00 94.88 197 TYR A C 1
ATOM 1636 O O . TYR A 1 197 ? 6.934 -16.487 -8.211 1.00 94.88 197 TYR A O 1
ATOM 1644 N N . LEU A 1 198 ? 6.134 -18.234 -6.994 1.00 95.19 198 LEU A N 1
ATOM 1645 C CA . LEU A 1 198 ? 6.450 -17.764 -5.645 1.00 95.19 198 LEU A CA 1
ATOM 1646 C C . LEU A 1 198 ? 7.271 -18.809 -4.871 1.00 95.19 198 LEU A C 1
ATOM 1648 O O . LEU A 1 198 ? 7.089 -20.019 -5.002 1.00 95.19 198 LEU A O 1
ATOM 1652 N N . SER A 1 199 ? 8.158 -18.336 -4.006 1.00 92.00 199 SER A N 1
ATOM 1653 C CA . SER A 1 199 ? 8.862 -19.138 -3.004 1.00 92.00 199 SER A CA 1
ATOM 1654 C C . SER A 1 199 ? 8.232 -18.908 -1.635 1.00 92.00 199 SER A C 1
ATOM 1656 O O . SER A 1 199 ? 7.866 -17.780 -1.343 1.00 92.00 199 SER A O 1
ATOM 1658 N N . GLY A 1 200 ? 8.235 -19.901 -0.736 1.00 89.88 200 GLY A N 1
ATOM 1659 C CA . GLY A 1 200 ? 7.704 -19.790 0.643 1.00 89.88 200 GLY A CA 1
ATOM 1660 C C . GLY A 1 200 ? 8.324 -18.719 1.566 1.00 89.88 200 GLY A C 1
ATOM 1661 O O . GLY A 1 200 ? 8.065 -18.719 2.763 1.00 89.88 200 GLY A O 1
ATOM 1662 N N . VAL A 1 201 ? 9.182 -17.846 1.032 1.00 92.81 201 VAL A N 1
ATOM 1663 C CA . VAL A 1 201 ? 9.870 -16.746 1.726 1.00 92.81 201 VAL A CA 1
ATOM 1664 C C . VAL A 1 201 ? 9.677 -15.395 1.026 1.00 92.81 201 VAL A C 1
ATOM 1666 O O . VAL A 1 201 ? 10.352 -14.419 1.363 1.00 92.81 201 VAL A O 1
ATOM 1669 N N . ASP A 1 202 ? 8.794 -15.356 0.028 1.00 95.44 202 ASP A N 1
ATOM 1670 C CA . ASP A 1 202 ? 8.414 -14.140 -0.680 1.00 95.44 202 ASP A CA 1
ATOM 1671 C C . ASP A 1 202 ? 7.353 -13.373 0.123 1.00 95.44 202 ASP A C 1
ATOM 1673 O O . ASP A 1 202 ? 6.567 -13.954 0.876 1.00 95.44 202 ASP A O 1
ATOM 1677 N N . ALA A 1 203 ? 7.330 -12.052 -0.042 1.00 95.56 203 ALA A N 1
ATOM 1678 C CA . ALA A 1 203 ? 6.269 -11.188 0.470 1.00 95.56 203 ALA A CA 1
ATOM 1679 C C . ALA A 1 203 ? 5.675 -10.355 -0.677 1.00 95.56 203 ALA A C 1
ATOM 1681 O O . ALA A 1 203 ? 6.432 -9.927 -1.560 1.00 95.56 203 ALA A O 1
ATOM 1682 N N . PRO A 1 204 ? 4.354 -10.111 -0.692 1.00 95.25 204 PRO A N 1
ATOM 1683 C CA . PRO A 1 204 ? 3.749 -9.240 -1.690 1.00 95.25 204 PRO A CA 1
ATOM 1684 C C . PRO A 1 204 ? 4.197 -7.790 -1.489 1.00 95.25 204 PRO A C 1
ATOM 1686 O O . PRO A 1 204 ? 4.330 -7.317 -0.365 1.00 95.25 204 PRO A O 1
ATOM 1689 N N . LEU A 1 205 ? 4.413 -7.078 -2.594 1.00 93.94 205 LEU A N 1
ATOM 1690 C CA . LEU A 1 205 ? 4.601 -5.621 -2.628 1.00 93.94 205 LEU A CA 1
ATOM 1691 C C . LEU A 1 205 ? 3.415 -4.898 -3.284 1.00 93.94 205 LEU A C 1
ATOM 1693 O O . LEU A 1 205 ? 3.415 -3.668 -3.381 1.00 93.94 205 LEU A O 1
ATOM 1697 N N . LYS A 1 206 ? 2.448 -5.667 -3.785 1.00 92.50 206 LYS A N 1
ATOM 1698 C CA . LYS A 1 206 ? 1.209 -5.223 -4.421 1.00 92.50 206 LYS A CA 1
ATOM 1699 C C . LYS A 1 206 ? 0.064 -6.080 -3.880 1.00 92.50 206 LYS A C 1
ATOM 1701 O O . LYS A 1 206 ? 0.259 -7.269 -3.631 1.00 92.50 206 LYS A O 1
ATOM 1706 N N . SER A 1 207 ? -1.102 -5.480 -3.695 1.00 92.38 207 SER A N 1
ATOM 1707 C CA . SER A 1 207 ? -2.364 -6.175 -3.431 1.00 92.38 207 SER A CA 1
ATOM 1708 C C . SER A 1 207 ? -2.830 -6.964 -4.661 1.00 92.38 207 SER A C 1
ATOM 1710 O O . SER A 1 207 ? -2.330 -6.763 -5.772 1.00 92.38 207 SER A O 1
ATOM 1712 N N . ASN A 1 208 ? -3.809 -7.858 -4.488 1.00 93.94 208 ASN A N 1
ATOM 1713 C CA . ASN A 1 208 ? -4.350 -8.629 -5.610 1.00 93.94 208 ASN A CA 1
ATOM 1714 C C . ASN A 1 208 ? -4.975 -7.722 -6.689 1.00 93.94 208 ASN A C 1
ATOM 1716 O O . ASN A 1 208 ? -4.699 -7.919 -7.870 1.00 93.94 208 ASN A O 1
ATOM 1720 N N . LEU A 1 209 ? -5.731 -6.689 -6.300 1.00 91.19 209 LEU A N 1
ATOM 1721 C CA . LEU A 1 209 ? -6.297 -5.708 -7.231 1.00 91.19 209 LEU A CA 1
ATOM 1722 C C . LEU A 1 209 ? -5.209 -4.952 -8.016 1.00 91.19 209 LEU A C 1
ATOM 1724 O O . LEU A 1 209 ? -5.310 -4.811 -9.236 1.00 91.19 209 LEU A O 1
ATOM 1728 N N . GLU A 1 210 ? -4.136 -4.514 -7.348 1.00 91.00 210 GLU A N 1
ATOM 1729 C CA . GLU A 1 210 ? -2.986 -3.893 -8.018 1.00 91.00 210 GLU A CA 1
ATOM 1730 C C . GLU A 1 210 ? -2.331 -4.860 -9.014 1.00 91.00 210 GLU A C 1
ATOM 1732 O O . GLU A 1 210 ? -2.060 -4.478 -10.152 1.00 91.00 210 GLU A O 1
ATOM 1737 N N . MET A 1 211 ? -2.117 -6.124 -8.625 1.00 92.88 211 MET A N 1
ATOM 1738 C CA . MET A 1 211 ? -1.575 -7.147 -9.526 1.00 92.88 211 MET A CA 1
ATOM 1739 C C . MET A 1 211 ? -2.486 -7.372 -10.736 1.00 92.88 211 MET A C 1
ATOM 1741 O O . MET A 1 211 ? -1.993 -7.385 -11.860 1.00 92.88 211 MET A O 1
ATOM 1745 N N . VAL A 1 212 ? -3.802 -7.498 -10.535 1.00 93.56 212 VAL A N 1
ATOM 1746 C CA . VAL A 1 212 ? -4.788 -7.653 -11.618 1.00 93.56 212 VAL A CA 1
ATOM 1747 C C . VAL A 1 212 ? -4.681 -6.506 -12.614 1.00 93.56 212 VAL A C 1
ATOM 1749 O O . VAL A 1 212 ? -4.591 -6.745 -13.817 1.00 93.56 212 VAL A O 1
ATOM 1752 N N . ARG A 1 213 ? -4.622 -5.263 -12.137 1.00 90.50 213 ARG A N 1
ATOM 1753 C CA . ARG A 1 213 ? -4.516 -4.093 -13.014 1.00 90.50 213 ARG A CA 1
ATOM 1754 C C . ARG A 1 213 ? -3.195 -4.033 -13.761 1.00 90.50 213 ARG A C 1
ATOM 1756 O O . ARG A 1 213 ? -3.210 -3.800 -14.964 1.00 90.50 213 ARG A O 1
ATOM 1763 N N . ILE A 1 214 ? -2.070 -4.299 -13.095 1.00 89.06 214 ILE A N 1
ATOM 1764 C CA . ILE A 1 214 ? -0.754 -4.373 -13.753 1.00 89.06 214 ILE A CA 1
ATOM 1765 C C . ILE A 1 214 ? -0.770 -5.443 -14.852 1.00 89.06 214 ILE A C 1
ATOM 1767 O O . ILE A 1 214 ? -0.332 -5.202 -15.973 1.00 89.06 214 ILE A O 1
ATOM 1771 N N . LEU A 1 215 ? -1.293 -6.630 -14.549 1.00 91.44 215 LEU A N 1
ATOM 1772 C CA . LEU A 1 215 ? -1.305 -7.761 -15.474 1.00 91.44 215 LEU A CA 1
ATOM 1773 C C . LEU A 1 215 ? -2.297 -7.567 -16.628 1.00 91.44 215 LEU A C 1
ATOM 1775 O O . LEU A 1 215 ? -2.032 -8.032 -17.735 1.00 91.44 215 LEU A O 1
ATOM 1779 N N . ARG A 1 216 ? -3.400 -6.840 -16.412 1.00 90.69 216 ARG A N 1
ATOM 1780 C CA . ARG A 1 216 ? -4.284 -6.377 -17.494 1.00 90.69 216 ARG A CA 1
ATOM 1781 C C . ARG A 1 216 ? -3.529 -5.481 -18.476 1.00 90.69 216 ARG A C 1
ATOM 1783 O O . ARG A 1 216 ? -3.685 -5.666 -19.679 1.00 90.69 216 ARG A O 1
ATOM 1790 N N . GLN A 1 217 ? -2.666 -4.587 -17.984 1.00 85.00 217 GLN A N 1
ATOM 1791 C CA . GLN A 1 217 ? -1.851 -3.709 -18.837 1.00 85.00 217 GLN A CA 1
ATOM 1792 C C . GLN A 1 217 ? -0.788 -4.457 -19.651 1.00 85.00 217 GLN A C 1
ATOM 1794 O O . GLN A 1 217 ? -0.439 -4.018 -20.743 1.00 85.00 217 GLN A O 1
ATOM 1799 N N . LEU A 1 218 ? -0.318 -5.617 -19.179 1.00 84.38 218 LEU A N 1
ATOM 1800 C CA . LEU A 1 218 ? 0.571 -6.476 -19.972 1.00 84.38 218 LEU A CA 1
ATOM 1801 C C . LEU A 1 218 ? -0.138 -7.116 -21.179 1.00 84.38 218 LEU A C 1
ATOM 1803 O O . LEU A 1 218 ? 0.530 -7.640 -22.060 1.00 84.38 218 LEU A O 1
ATOM 1807 N N . ASN A 1 219 ? -1.474 -7.096 -21.241 1.00 86.50 219 ASN A N 1
ATOM 1808 C CA . ASN A 1 219 ? -2.270 -7.493 -22.408 1.00 86.50 219 ASN A CA 1
ATOM 1809 C C . ASN A 1 219 ? -1.853 -8.829 -23.067 1.00 86.50 219 ASN A C 1
ATOM 1811 O O . ASN A 1 219 ? -1.780 -8.971 -24.289 1.00 86.50 219 ASN A O 1
ATOM 1815 N N . GLY A 1 220 ? -1.546 -9.835 -22.249 1.00 86.94 220 GLY A N 1
ATOM 1816 C CA . GLY A 1 220 ? -1.140 -11.155 -22.726 1.00 86.94 220 GLY A CA 1
ATOM 1817 C C . GLY A 1 220 ? 0.332 -11.271 -23.129 1.00 86.94 220 GLY A C 1
ATOM 1818 O O . GLY A 1 220 ? 0.701 -12.314 -23.666 1.00 86.94 220 GLY A O 1
ATOM 1819 N N . SER A 1 221 ? 1.178 -10.270 -22.866 1.00 88.75 221 SER A N 1
ATOM 1820 C CA . SER A 1 221 ? 2.635 -10.383 -22.964 1.00 88.75 221 SER A CA 1
ATOM 1821 C C . SER A 1 221 ? 3.236 -11.087 -21.744 1.00 88.75 221 SER A C 1
ATOM 1823 O O . SER A 1 221 ? 2.618 -11.172 -20.681 1.00 88.75 221 SER A O 1
ATOM 1825 N N . ALA A 1 222 ? 4.430 -11.657 -21.904 1.00 90.56 222 ALA A N 1
ATOM 1826 C CA . ALA A 1 222 ? 5.148 -12.355 -20.844 1.00 90.56 222 ALA A CA 1
ATOM 1827 C C . ALA A 1 222 ? 6.223 -11.434 -20.260 1.00 90.56 222 ALA A C 1
ATOM 1829 O O . ALA A 1 222 ? 6.962 -10.797 -21.006 1.00 90.56 222 ALA A O 1
ATOM 1830 N N . ASN A 1 223 ? 6.360 -11.406 -18.932 1.00 91.81 223 ASN A N 1
ATOM 1831 C CA . ASN A 1 223 ? 7.404 -10.629 -18.260 1.00 91.81 223 ASN A CA 1
ATOM 1832 C C . ASN A 1 223 ? 8.441 -11.569 -17.644 1.00 91.81 223 ASN A C 1
ATOM 1834 O O . ASN A 1 223 ? 8.146 -12.333 -16.722 1.00 91.81 223 ASN A O 1
ATOM 1838 N N . PHE A 1 224 ? 9.666 -11.510 -18.150 1.00 89.31 224 PHE A N 1
ATOM 1839 C CA . PHE A 1 224 ? 10.785 -12.321 -17.687 1.00 89.31 224 PHE A CA 1
ATOM 1840 C C . PHE A 1 224 ? 12.094 -11.556 -17.878 1.00 89.31 224 PHE A C 1
ATOM 1842 O O . PHE A 1 224 ? 12.232 -10.719 -18.769 1.00 89.31 224 PHE A O 1
ATOM 1849 N N . GLU A 1 225 ? 13.077 -11.839 -17.029 1.00 87.19 225 GLU A N 1
ATOM 1850 C CA . GLU A 1 225 ? 14.425 -11.312 -17.224 1.00 87.19 225 GLU A CA 1
ATOM 1851 C C . GLU A 1 225 ? 15.100 -12.060 -18.379 1.00 87.19 225 GLU A C 1
ATOM 1853 O O . GLU A 1 225 ? 15.091 -13.289 -18.398 1.00 87.19 225 GLU A O 1
ATOM 1858 N N . LEU A 1 226 ? 15.704 -11.324 -19.312 1.00 86.88 226 LEU A N 1
ATOM 1859 C CA . LEU A 1 226 ? 16.462 -11.868 -20.440 1.00 86.88 226 LEU A CA 1
ATOM 1860 C C . LEU A 1 226 ? 17.902 -11.361 -20.378 1.00 86.88 226 LEU A C 1
ATOM 1862 O O . LEU A 1 226 ? 18.136 -10.156 -20.435 1.00 86.88 226 LEU A O 1
ATOM 1866 N N . LYS A 1 227 ? 18.862 -12.280 -20.259 1.00 85.94 227 LYS A N 1
ATOM 1867 C CA . LYS A 1 227 ? 20.304 -12.000 -20.258 1.00 85.94 227 LYS A CA 1
ATOM 1868 C C . LYS A 1 227 ? 21.069 -13.060 -21.061 1.00 85.94 227 LYS A C 1
ATOM 1870 O O . LYS A 1 227 ? 20.562 -14.171 -21.239 1.00 85.94 227 LYS A O 1
ATOM 1875 N N . PRO A 1 228 ? 22.308 -12.773 -21.503 1.00 87.56 228 PRO A N 1
ATOM 1876 C CA . PRO A 1 228 ? 23.164 -13.782 -22.119 1.00 87.56 228 PRO A CA 1
ATOM 1877 C C . PRO A 1 228 ? 23.408 -14.951 -21.160 1.00 87.56 228 PRO A C 1
ATOM 1879 O O . PRO A 1 228 ? 23.636 -14.749 -19.961 1.00 87.56 228 PRO A O 1
ATOM 1882 N N . TYR A 1 229 ? 23.349 -16.175 -21.680 1.00 88.06 229 TYR A N 1
ATOM 1883 C CA . TYR A 1 229 ? 23.592 -17.367 -20.879 1.00 88.06 229 TYR A CA 1
ATOM 1884 C C . TYR A 1 229 ? 25.092 -17.512 -20.559 1.00 88.06 229 TYR A C 1
ATOM 1886 O O . TYR A 1 229 ? 25.914 -17.488 -21.474 1.00 88.06 229 TYR A O 1
ATOM 1894 N N . PRO A 1 230 ? 25.487 -17.675 -19.283 1.00 87.62 230 PRO A N 1
ATOM 1895 C CA . PRO A 1 230 ? 26.889 -17.858 -18.925 1.00 87.62 230 PRO A CA 1
ATOM 1896 C C . PRO A 1 230 ? 27.341 -19.302 -19.196 1.00 87.62 230 PRO A C 1
ATOM 1898 O O . PRO A 1 230 ? 26.965 -20.225 -18.470 1.00 87.62 230 PRO A O 1
ATOM 1901 N N . GLU A 1 231 ? 28.204 -19.497 -20.196 1.00 85.44 231 GLU A N 1
ATOM 1902 C CA . GLU A 1 231 ? 28.674 -20.824 -20.642 1.00 85.44 231 GLU A CA 1
ATOM 1903 C C . GLU A 1 231 ? 29.291 -21.680 -19.524 1.00 85.44 231 GLU A C 1
ATOM 1905 O O . GLU A 1 231 ? 29.111 -22.897 -19.500 1.00 85.44 231 GLU A O 1
ATOM 1910 N N . GLY A 1 232 ? 29.915 -21.055 -18.518 1.00 86.12 232 GLY A N 1
ATOM 1911 C CA . GLY A 1 232 ? 30.446 -21.750 -17.337 1.00 86.12 232 GLY A CA 1
ATOM 1912 C C . GLY A 1 232 ? 29.403 -22.556 -16.541 1.00 86.12 232 GLY A C 1
ATOM 1913 O O . GLY A 1 232 ? 29.770 -23.420 -15.746 1.00 86.12 232 GLY A O 1
ATOM 1914 N N . ARG A 1 233 ? 28.097 -22.330 -16.759 1.00 88.25 233 ARG A N 1
ATOM 1915 C CA . ARG A 1 233 ? 27.011 -23.114 -16.146 1.00 88.25 233 ARG A CA 1
ATOM 1916 C C . ARG A 1 233 ? 26.716 -24.436 -16.866 1.00 88.25 233 ARG A C 1
ATOM 1918 O O . ARG A 1 233 ? 26.005 -25.263 -16.300 1.00 88.25 233 ARG A O 1
ATOM 1925 N N . LEU A 1 234 ? 27.267 -24.687 -18.058 1.00 87.81 234 LEU A N 1
ATOM 1926 C CA . LEU A 1 234 ? 27.006 -25.917 -18.828 1.00 87.81 234 LEU A CA 1
ATOM 1927 C C . LEU A 1 234 ? 27.592 -27.187 -18.195 1.00 87.81 234 LEU A C 1
ATOM 1929 O O . LEU A 1 234 ? 27.122 -28.277 -18.508 1.00 87.81 234 LEU A O 1
ATOM 1933 N N . ARG A 1 235 ? 28.594 -27.068 -17.307 1.00 87.62 235 ARG A N 1
ATOM 1934 C CA . ARG A 1 235 ? 29.240 -28.199 -16.605 1.00 87.62 235 ARG A CA 1
ATOM 1935 C C . ARG A 1 235 ? 29.612 -29.367 -17.543 1.00 87.62 235 ARG A C 1
ATOM 1937 O O . ARG A 1 235 ? 29.359 -30.526 -17.231 1.00 87.62 235 ARG A O 1
ATOM 1944 N N . GLY A 1 236 ? 30.205 -29.047 -18.696 1.00 84.12 236 GLY A N 1
ATOM 1945 C CA . GLY A 1 236 ? 30.686 -30.027 -19.680 1.00 84.12 236 GLY A CA 1
ATOM 1946 C C . GLY A 1 236 ? 29.678 -30.447 -20.756 1.00 84.12 236 GLY A C 1
ATOM 1947 O O . GLY A 1 236 ? 30.035 -31.246 -21.613 1.00 84.12 236 GLY A O 1
ATOM 1948 N N . LYS A 1 237 ? 28.446 -29.917 -20.752 1.00 89.62 237 LYS A N 1
ATOM 1949 C CA . LYS A 1 237 ? 27.478 -30.126 -21.846 1.00 89.62 237 LYS A CA 1
ATOM 1950 C C . LYS A 1 237 ? 27.762 -29.208 -23.034 1.00 89.62 237 LYS A C 1
ATOM 1952 O O . LYS A 1 237 ? 28.153 -28.058 -22.831 1.00 89.62 237 LYS A O 1
ATOM 1957 N N . ALA A 1 238 ? 27.510 -29.680 -24.254 1.00 88.12 238 ALA A N 1
ATOM 1958 C CA . ALA A 1 238 ? 27.587 -28.831 -25.437 1.00 88.12 238 ALA A CA 1
ATOM 1959 C C . ALA A 1 238 ? 26.304 -28.001 -25.589 1.00 88.12 238 ALA A C 1
ATOM 1961 O O . ALA A 1 238 ? 25.195 -28.484 -25.359 1.00 88.12 238 ALA A O 1
ATOM 1962 N N . LEU A 1 239 ? 26.446 -26.736 -25.999 1.00 85.62 239 LEU A N 1
ATOM 1963 C CA . LEU A 1 239 ? 25.304 -25.843 -26.231 1.00 85.62 239 LEU A CA 1
ATOM 1964 C C . LEU A 1 239 ? 24.396 -26.351 -27.369 1.00 85.62 239 LEU A C 1
ATOM 1966 O O . LEU A 1 239 ? 23.192 -26.111 -27.344 1.00 85.62 239 LEU A O 1
ATOM 1970 N N . SER A 1 240 ? 24.967 -27.079 -28.336 1.00 86.50 240 SER A N 1
ATOM 1971 C CA . SER A 1 240 ? 24.256 -27.718 -29.453 1.00 86.50 240 SER A CA 1
ATOM 1972 C C . SER A 1 240 ? 23.242 -28.772 -29.020 1.00 86.50 240 SER A C 1
ATOM 1974 O O . SER A 1 240 ? 22.287 -29.014 -29.751 1.00 86.50 240 SER A O 1
ATOM 1976 N N . ASP A 1 241 ? 23.445 -29.385 -27.853 1.00 90.12 241 ASP A N 1
ATOM 1977 C CA . ASP A 1 241 ? 22.600 -30.476 -27.358 1.00 90.12 241 ASP A CA 1
ATOM 1978 C C . ASP A 1 241 ? 21.330 -29.944 -26.677 1.00 90.12 241 ASP A C 1
ATOM 1980 O O . ASP A 1 241 ? 20.412 -30.705 -26.369 1.00 90.12 241 ASP A O 1
ATOM 1984 N N . SER A 1 242 ? 21.271 -28.633 -26.418 1.00 91.88 242 SER A N 1
ATOM 1985 C CA . SER A 1 242 ? 20.077 -27.990 -25.882 1.00 91.88 242 SER A CA 1
ATOM 1986 C C . SER A 1 242 ? 18.989 -27.923 -26.959 1.00 91.88 242 SER A C 1
ATOM 1988 O O . SER A 1 242 ? 19.264 -27.464 -28.072 1.00 91.88 242 SER A O 1
ATOM 1990 N N . PRO A 1 243 ? 17.727 -28.280 -26.645 1.00 93.31 243 PRO A N 1
ATOM 1991 C CA . PRO A 1 243 ? 16.633 -28.220 -27.619 1.00 93.31 243 PRO A CA 1
ATOM 1992 C C . PRO A 1 243 ? 16.373 -26.792 -28.120 1.00 93.31 243 PRO A C 1
ATOM 1994 O O . PRO A 1 243 ? 15.874 -26.594 -29.228 1.00 93.31 243 PRO A O 1
ATOM 1997 N N . LEU A 1 244 ? 16.738 -25.787 -27.317 1.00 93.12 244 LEU A N 1
ATOM 1998 C CA . LEU A 1 244 ? 16.635 -24.371 -27.647 1.00 93.12 244 LEU A CA 1
ATOM 1999 C C . LEU A 1 244 ? 17.923 -23.618 -27.267 1.00 93.12 244 LEU A C 1
ATOM 2001 O O . LEU A 1 244 ? 18.548 -23.953 -26.258 1.00 93.12 244 LEU A O 1
ATOM 2005 N N . PRO A 1 245 ? 18.308 -22.575 -28.024 1.00 91.81 245 PRO A N 1
ATOM 2006 C CA . PRO A 1 245 ? 19.335 -21.622 -27.611 1.00 91.81 245 PRO A CA 1
ATOM 2007 C C . PRO A 1 245 ? 19.082 -21.090 -26.196 1.00 91.81 245 PRO A C 1
ATOM 2009 O O . PRO A 1 245 ? 17.999 -20.583 -25.907 1.00 91.81 245 PRO A O 1
ATOM 2012 N N . LEU A 1 246 ? 20.070 -21.225 -25.312 1.00 91.94 246 LEU A N 1
ATOM 2013 C CA . LEU A 1 246 ? 19.911 -20.897 -23.897 1.00 91.94 246 LEU A CA 1
ATOM 2014 C C . LEU A 1 246 ? 20.034 -19.399 -23.637 1.00 91.94 246 LEU A C 1
ATOM 2016 O O . LEU A 1 246 ? 20.919 -18.726 -24.164 1.00 91.94 246 LEU A O 1
ATOM 2020 N N . PHE A 1 247 ? 19.211 -18.919 -22.712 1.00 91.25 247 PHE A N 1
ATOM 2021 C CA . PHE A 1 247 ? 19.285 -17.574 -22.162 1.00 91.25 247 PHE A CA 1
ATOM 2022 C C . PHE A 1 247 ? 19.270 -17.623 -20.639 1.00 91.25 247 PHE A C 1
ATOM 2024 O O . PHE A 1 247 ? 18.668 -18.512 -20.036 1.00 91.25 247 PHE A O 1
ATOM 2031 N N . LYS A 1 248 ? 19.924 -16.649 -20.003 1.00 89.00 248 LYS A N 1
ATOM 2032 C CA . LYS A 1 248 ? 19.813 -16.453 -18.560 1.00 89.00 248 LYS A CA 1
ATOM 2033 C C . LYS A 1 248 ? 18.493 -15.747 -18.244 1.00 89.00 248 LYS A C 1
ATOM 2035 O O . LYS A 1 248 ? 18.161 -14.745 -18.876 1.00 89.00 248 LYS A O 1
ATOM 2040 N N . SER A 1 249 ? 17.801 -16.237 -17.224 1.00 88.44 249 SER A N 1
ATOM 2041 C CA . SER A 1 249 ? 16.581 -15.666 -16.664 1.00 88.44 249 SER A CA 1
ATOM 2042 C C . SER A 1 249 ? 16.645 -15.539 -15.148 1.00 88.44 249 SER A C 1
ATOM 2044 O O . SER A 1 249 ? 17.499 -16.122 -14.488 1.00 88.44 249 SER A O 1
ATOM 2046 N N . SER A 1 250 ? 15.679 -14.821 -14.589 1.00 88.50 250 SER A N 1
ATOM 2047 C CA . SER A 1 250 ? 15.285 -14.973 -13.191 1.00 88.50 250 SER A CA 1
ATOM 2048 C C . SER A 1 250 ? 14.406 -16.219 -13.026 1.00 88.50 250 SER A C 1
ATOM 2050 O O . SER A 1 250 ? 13.840 -16.720 -14.000 1.00 88.50 250 SER A O 1
ATOM 2052 N N . LEU A 1 251 ? 14.283 -16.722 -11.793 1.00 87.44 251 LEU A N 1
ATOM 2053 C CA . LEU A 1 251 ? 13.428 -17.877 -11.474 1.00 87.44 251 LEU A CA 1
ATOM 2054 C C . LEU A 1 251 ? 11.924 -17.540 -11.507 1.00 87.44 251 LEU A C 1
ATOM 2056 O O . LEU A 1 251 ? 11.109 -18.417 -11.780 1.00 87.44 251 LEU A O 1
ATOM 2060 N N . SER A 1 252 ? 11.544 -16.297 -11.203 1.00 92.00 252 SER A N 1
ATOM 2061 C CA . SER A 1 252 ? 10.151 -15.845 -11.301 1.00 92.00 252 SER A CA 1
ATOM 2062 C C . SER A 1 252 ? 9.906 -15.203 -12.668 1.00 92.00 252 SER A C 1
ATOM 2064 O O . SER A 1 252 ? 10.784 -14.527 -13.205 1.00 92.00 252 SER A O 1
ATOM 2066 N N . ALA A 1 253 ? 8.721 -15.428 -13.223 1.00 93.25 253 ALA A N 1
ATOM 2067 C CA . ALA A 1 253 ? 8.249 -14.851 -14.475 1.00 93.25 253 ALA A CA 1
ATOM 2068 C C . ALA A 1 253 ? 6.720 -14.714 -14.423 1.00 93.25 253 ALA A C 1
ATOM 2070 O O . ALA A 1 253 ? 6.064 -15.456 -13.687 1.00 93.25 253 ALA A O 1
ATOM 2071 N N . LEU A 1 254 ? 6.176 -13.800 -15.228 1.00 95.75 254 LEU A N 1
ATOM 2072 C CA . LEU A 1 254 ? 4.738 -13.630 -15.439 1.00 95.75 254 LEU A CA 1
ATOM 2073 C C . LEU A 1 254 ? 4.375 -14.259 -16.781 1.00 95.75 254 LEU A C 1
ATOM 2075 O O . LEU A 1 254 ? 4.791 -13.774 -17.835 1.00 95.75 254 LEU A O 1
ATOM 2079 N N . VAL A 1 255 ? 3.642 -15.369 -16.729 1.00 96.44 255 VAL A N 1
ATOM 2080 C CA . VAL A 1 255 ? 3.354 -16.217 -17.890 1.00 96.44 255 VAL A CA 1
ATOM 2081 C C . VAL A 1 255 ? 1.859 -16.159 -18.204 1.00 96.44 255 VAL A C 1
ATOM 2083 O O . VAL A 1 255 ? 1.060 -16.606 -17.383 1.00 96.44 255 VAL A O 1
ATOM 2086 N N . PRO A 1 256 ? 1.440 -15.646 -19.371 1.00 96.94 256 PRO A N 1
ATOM 2087 C CA . PRO A 1 256 ? 0.028 -15.605 -19.726 1.00 96.94 256 PRO A CA 1
ATOM 2088 C C . PRO A 1 256 ? -0.499 -17.022 -20.004 1.00 96.94 256 PRO A C 1
ATOM 2090 O O . PRO A 1 256 ? 0.228 -17.896 -20.494 1.00 96.94 256 PRO A O 1
ATOM 2093 N N . ARG A 1 257 ? -1.787 -17.261 -19.726 1.00 96.69 257 ARG A N 1
ATOM 2094 C CA . ARG A 1 257 ? -2.402 -18.597 -19.841 1.00 96.69 257 ARG A CA 1
ATOM 2095 C C . ARG A 1 257 ? -2.262 -19.212 -21.230 1.00 96.69 257 ARG A C 1
ATOM 2097 O O . ARG A 1 257 ? -2.028 -20.411 -21.344 1.00 96.69 257 ARG A O 1
ATOM 2104 N N . ALA A 1 258 ? -2.346 -18.406 -22.287 1.00 95.75 258 ALA A N 1
ATOM 2105 C CA . ALA A 1 258 ? -2.176 -18.885 -23.658 1.00 95.75 258 ALA A CA 1
ATOM 2106 C C . ALA A 1 258 ? -0.796 -19.538 -23.877 1.00 95.75 258 ALA A C 1
ATOM 2108 O O . ALA A 1 258 ? -0.702 -20.611 -24.476 1.00 95.75 258 ALA A O 1
ATOM 2109 N N . SER A 1 259 ? 0.267 -18.939 -23.332 1.00 96.06 259 SER A N 1
ATOM 2110 C CA . SER A 1 259 ? 1.621 -19.498 -23.381 1.00 96.06 259 SER A CA 1
ATOM 2111 C C . SER A 1 259 ? 1.748 -20.734 -22.504 1.00 96.06 259 SER A C 1
ATOM 2113 O O . SER A 1 259 ? 2.340 -21.718 -22.936 1.00 96.06 259 SER A O 1
ATOM 2115 N N . ALA A 1 260 ? 1.152 -20.724 -21.309 1.00 96.94 260 ALA A N 1
ATOM 2116 C CA . ALA A 1 260 ? 1.155 -21.890 -20.431 1.00 96.94 260 ALA A CA 1
ATOM 2117 C C . ALA A 1 260 ? 0.473 -23.105 -21.081 1.00 96.94 260 ALA A C 1
ATOM 2119 O O . ALA A 1 260 ? 1.019 -24.207 -21.050 1.00 96.94 260 ALA A O 1
ATOM 2120 N N . ASN A 1 261 ? -0.669 -22.895 -21.742 1.00 96.62 261 ASN A N 1
ATOM 2121 C CA . ASN A 1 261 ? -1.378 -23.936 -22.482 1.00 96.62 261 ASN A CA 1
ATOM 2122 C C . ASN A 1 261 ? -0.504 -24.494 -23.611 1.00 96.62 261 ASN A C 1
ATOM 2124 O O . ASN A 1 261 ? -0.319 -25.709 -23.687 1.00 96.62 261 ASN A O 1
ATOM 2128 N N . ALA A 1 262 ? 0.105 -23.623 -24.423 1.00 96.25 262 ALA A N 1
ATOM 2129 C CA . ALA A 1 262 ? 1.002 -24.036 -25.504 1.00 96.25 262 ALA A CA 1
ATOM 2130 C C . ALA A 1 262 ? 2.237 -24.799 -24.984 1.00 96.25 262 ALA A C 1
ATOM 2132 O O . ALA A 1 262 ? 2.636 -25.813 -25.554 1.00 96.25 262 ALA A O 1
ATOM 2133 N N . MET A 1 263 ? 2.812 -24.363 -23.859 1.00 96.31 263 MET A N 1
ATOM 2134 C CA . MET A 1 263 ? 3.914 -25.062 -23.196 1.00 96.31 263 MET A CA 1
ATOM 2135 C C . MET A 1 263 ? 3.482 -26.431 -22.659 1.00 96.31 263 MET A C 1
ATOM 2137 O O . MET A 1 263 ? 4.228 -27.390 -22.799 1.00 96.31 263 MET A O 1
ATOM 2141 N N . SER A 1 264 ? 2.290 -26.557 -22.072 1.00 95.94 264 SER A N 1
ATOM 2142 C CA . SER A 1 264 ? 1.796 -27.821 -21.491 1.00 95.94 264 SER A CA 1
ATOM 2143 C C . SER A 1 264 ? 1.461 -28.908 -22.526 1.00 95.94 264 SER A C 1
ATOM 2145 O O . SER A 1 264 ? 1.340 -30.085 -22.177 1.00 95.94 264 SER A O 1
ATOM 2147 N N . GLN A 1 265 ? 1.287 -28.510 -23.790 1.00 95.19 265 GLN A N 1
ATOM 2148 C CA . GLN A 1 265 ? 0.977 -29.389 -24.922 1.00 95.19 265 GLN A CA 1
ATOM 2149 C C . GLN A 1 265 ? 2.230 -29.820 -25.702 1.00 95.19 265 GLN A C 1
ATOM 2151 O O . GLN A 1 265 ? 2.149 -30.716 -26.539 1.00 95.19 265 GLN A O 1
ATOM 2156 N N . SER A 1 266 ? 3.383 -29.201 -25.437 1.00 95.75 266 SER A N 1
ATOM 2157 C CA . SER A 1 266 ? 4.649 -29.479 -26.118 1.00 95.75 266 SER A CA 1
ATOM 2158 C C . SER A 1 266 ? 5.587 -30.317 -25.248 1.00 95.75 266 SER A C 1
ATOM 2160 O O . SER A 1 266 ? 5.588 -30.203 -24.024 1.00 95.75 266 SER A O 1
ATOM 2162 N N . ASN A 1 267 ? 6.446 -31.117 -25.883 1.00 95.69 267 ASN A N 1
ATOM 2163 C CA . ASN A 1 267 ? 7.522 -31.833 -25.191 1.00 95.69 267 ASN A CA 1
ATOM 2164 C C . ASN A 1 267 ? 8.761 -30.952 -24.949 1.00 95.69 267 ASN A C 1
ATOM 2166 O O . ASN A 1 267 ? 9.512 -31.215 -24.013 1.00 95.69 267 ASN A O 1
ATOM 2170 N N . ILE A 1 268 ? 8.920 -29.853 -25.701 1.00 96.25 268 ILE A N 1
ATOM 2171 C CA . ILE A 1 268 ? 10.096 -28.965 -25.642 1.00 96.25 268 ILE A CA 1
ATOM 2172 C C . ILE A 1 268 ? 10.423 -28.476 -24.221 1.00 96.25 268 ILE A C 1
ATOM 2174 O O . ILE A 1 268 ? 11.594 -28.530 -23.845 1.00 96.25 268 ILE A O 1
ATOM 2178 N N . PRO A 1 269 ? 9.458 -28.030 -23.389 1.00 96.38 269 PRO A N 1
ATOM 2179 C CA . PRO A 1 269 ? 9.772 -27.632 -22.019 1.00 96.38 269 PRO A CA 1
ATOM 2180 C C . PRO A 1 269 ? 10.351 -28.778 -21.177 1.00 96.38 269 PRO A C 1
ATOM 2182 O O . PRO A 1 269 ? 11.271 -28.558 -20.393 1.00 96.38 269 PRO A O 1
ATOM 2185 N N . ARG A 1 270 ? 9.852 -30.010 -21.347 1.00 96.31 270 ARG A N 1
ATOM 2186 C CA . ARG A 1 270 ? 10.363 -31.186 -20.625 1.00 96.31 270 ARG A CA 1
ATOM 2187 C C . ARG A 1 270 ? 11.737 -31.605 -21.133 1.00 96.31 270 ARG A C 1
ATOM 2189 O O . ARG A 1 270 ? 12.600 -31.913 -20.315 1.00 96.31 270 ARG A O 1
ATOM 2196 N N . ASP A 1 271 ? 11.958 -31.544 -22.443 1.00 96.50 271 ASP A N 1
ATOM 2197 C CA . ASP A 1 271 ? 13.265 -31.804 -23.053 1.00 96.50 271 ASP A CA 1
ATOM 2198 C C . ASP A 1 271 ? 14.301 -30.777 -22.572 1.00 96.50 271 ASP A C 1
ATOM 2200 O O . ASP A 1 271 ? 15.428 -31.131 -22.223 1.00 96.50 271 ASP A O 1
ATOM 2204 N N . LEU A 1 272 ? 13.902 -29.504 -22.458 1.00 95.94 272 LEU A N 1
ATOM 2205 C CA . LEU A 1 272 ? 14.753 -28.452 -21.912 1.00 95.94 272 LEU A CA 1
ATOM 2206 C C . LEU A 1 272 ? 15.052 -28.689 -20.428 1.00 95.94 272 LEU A C 1
ATOM 2208 O O . LEU A 1 272 ? 16.204 -28.575 -20.021 1.00 95.94 272 LEU A O 1
ATOM 2212 N N . LEU A 1 273 ? 14.059 -29.055 -19.612 1.00 95.69 273 LEU A N 1
ATOM 2213 C CA . LEU A 1 273 ? 14.295 -29.417 -18.209 1.00 95.69 273 LEU A CA 1
ATOM 2214 C C . LEU A 1 273 ? 15.255 -30.610 -18.099 1.00 95.69 273 LEU A C 1
ATOM 2216 O O . LEU A 1 273 ? 16.208 -30.558 -17.321 1.00 95.69 273 LEU A O 1
ATOM 2220 N N . ALA A 1 274 ? 15.077 -31.647 -18.919 1.00 95.50 274 ALA A N 1
ATOM 2221 C CA . ALA A 1 274 ? 15.983 -32.790 -18.962 1.00 95.50 274 ALA A CA 1
ATOM 2222 C C . ALA A 1 274 ? 17.417 -32.366 -19.328 1.00 95.50 274 ALA A C 1
ATOM 2224 O O . ALA A 1 274 ? 18.376 -32.796 -18.678 1.00 95.50 274 ALA A O 1
ATOM 2225 N N . PHE A 1 275 ? 17.575 -31.460 -20.298 1.00 94.88 275 PHE A N 1
ATOM 2226 C CA . PHE A 1 275 ? 18.870 -30.871 -20.632 1.00 94.88 275 PHE A CA 1
ATOM 2227 C C . PHE A 1 275 ? 19.452 -30.042 -19.474 1.00 94.88 275 PHE A C 1
ATOM 2229 O O . PHE A 1 275 ? 20.643 -30.147 -19.182 1.00 94.88 275 PHE A O 1
ATOM 2236 N N . LEU A 1 276 ? 18.642 -29.263 -18.759 1.00 93.25 276 LEU A N 1
ATOM 2237 C CA . LEU A 1 276 ? 19.087 -28.456 -17.617 1.00 93.25 276 LEU A CA 1
ATOM 2238 C C . LEU A 1 276 ? 19.414 -29.295 -16.368 1.00 93.25 276 LEU A C 1
ATOM 2240 O O . LEU A 1 276 ? 19.977 -28.790 -15.395 1.00 93.25 276 LEU A O 1
ATOM 2244 N N . LYS A 1 277 ? 19.116 -30.596 -16.361 1.00 92.69 277 LYS A N 1
ATOM 2245 C CA . LYS A 1 277 ? 19.554 -31.484 -15.283 1.00 92.69 277 LYS A CA 1
ATOM 2246 C C . LYS A 1 277 ? 21.084 -31.530 -15.236 1.00 92.69 277 LYS A C 1
ATOM 2248 O O . LYS A 1 277 ? 21.734 -31.800 -16.243 1.00 92.69 277 LYS A O 1
ATOM 2253 N N . ASN A 1 278 ? 21.666 -31.310 -14.059 1.00 87.94 278 ASN A N 1
ATOM 2254 C CA . ASN A 1 278 ? 23.116 -31.227 -13.817 1.00 87.94 278 ASN A CA 1
ATOM 2255 C C . ASN A 1 278 ? 23.834 -30.003 -14.419 1.00 87.94 278 ASN A C 1
ATOM 2257 O O . ASN A 1 278 ? 25.062 -29.963 -14.360 1.00 87.94 278 ASN A O 1
ATOM 2261 N N . THR A 1 279 ? 23.127 -28.993 -14.934 1.00 88.88 279 THR A N 1
ATOM 2262 C CA . THR A 1 279 ? 23.736 -27.676 -15.197 1.00 88.88 279 THR A CA 1
ATOM 2263 C C . THR A 1 279 ? 23.821 -26.858 -13.900 1.00 88.88 279 THR A C 1
ATOM 2265 O O . THR A 1 279 ? 23.239 -27.214 -12.870 1.00 88.88 279 THR A O 1
ATOM 2268 N N . GLY A 1 280 ? 24.615 -25.788 -13.888 1.00 82.06 280 GLY A N 1
ATOM 2269 C CA . GLY A 1 280 ? 24.668 -24.865 -12.754 1.00 82.06 280 GLY A CA 1
ATOM 2270 C C . GLY A 1 280 ? 23.470 -23.914 -12.761 1.00 82.06 280 GLY A C 1
ATOM 2271 O O . GLY A 1 280 ? 23.268 -23.234 -13.756 1.00 82.06 280 GLY A O 1
ATOM 2272 N N . ILE A 1 281 ? 22.731 -23.817 -11.647 1.00 81.19 281 ILE A N 1
ATOM 2273 C CA . ILE A 1 281 ? 21.616 -22.861 -11.459 1.00 81.19 281 ILE A CA 1
ATOM 2274 C C . ILE A 1 281 ? 20.585 -22.979 -12.602 1.00 81.19 281 ILE A C 1
ATOM 2276 O O . ILE A 1 281 ? 20.330 -22.044 -13.365 1.00 81.19 281 ILE A O 1
ATOM 2280 N N . ALA A 1 282 ? 20.043 -24.191 -12.756 1.00 85.62 282 ALA A N 1
ATOM 2281 C CA . ALA A 1 282 ? 19.097 -24.554 -13.813 1.00 85.62 282 ALA A CA 1
ATOM 2282 C C . ALA A 1 282 ? 17.830 -23.678 -13.825 1.00 85.62 282 ALA A C 1
ATOM 2284 O O . ALA A 1 282 ? 17.231 -23.452 -14.874 1.00 85.62 282 ALA A O 1
ATOM 2285 N N . ASP A 1 283 ? 17.436 -23.164 -12.665 1.00 83.44 283 ASP A N 1
ATOM 2286 C CA . ASP A 1 283 ? 16.282 -22.297 -12.473 1.00 83.44 283 ASP A CA 1
ATOM 2287 C C . ASP A 1 283 ? 16.406 -20.915 -13.118 1.00 83.44 283 ASP A C 1
ATOM 2289 O O . ASP A 1 283 ? 15.406 -20.351 -13.556 1.00 83.44 283 ASP A O 1
ATOM 2293 N N . GLU A 1 284 ? 17.627 -20.413 -13.281 1.00 88.50 284 GLU A N 1
ATOM 2294 C CA . GLU A 1 284 ? 17.916 -19.147 -13.963 1.00 88.50 284 GLU A CA 1
ATOM 2295 C C . GLU A 1 284 ? 18.131 -19.315 -15.478 1.00 88.50 284 GLU A C 1
ATOM 2297 O O . GLU A 1 284 ? 18.860 -18.542 -16.099 1.00 88.50 284 GLU A O 1
ATOM 2302 N N . SER A 1 285 ? 17.585 -20.372 -16.080 1.00 90.12 285 SER A N 1
ATOM 2303 C CA . SER A 1 285 ? 17.851 -20.701 -17.492 1.00 90.12 285 SER A CA 1
ATOM 2304 C C . SER A 1 285 ? 16.607 -21.082 -18.286 1.00 90.12 285 SER A C 1
ATOM 2306 O O . SER A 1 285 ? 16.677 -21.253 -19.500 1.00 90.12 285 SER A O 1
ATOM 2308 N N . PHE A 1 286 ? 15.466 -21.258 -17.624 1.00 94.06 286 PHE A N 1
ATOM 2309 C CA . PHE A 1 286 ? 14.292 -21.866 -18.240 1.00 94.06 286 PHE A CA 1
ATOM 2310 C C . PHE A 1 286 ? 13.377 -20.831 -18.897 1.00 94.06 286 PHE A C 1
ATOM 2312 O O . PHE A 1 286 ? 13.173 -20.883 -20.106 1.00 94.06 286 PHE A O 1
ATOM 2319 N N . TRP A 1 287 ? 12.861 -19.858 -18.140 1.00 94.06 287 TRP A N 1
ATOM 2320 C CA . TRP A 1 287 ? 11.811 -18.956 -18.632 1.00 94.06 287 TRP A CA 1
ATOM 2321 C C . TRP A 1 287 ? 12.251 -18.121 -19.834 1.00 94.06 287 TRP A C 1
ATOM 2323 O O . TRP A 1 287 ? 11.555 -18.103 -20.846 1.00 94.06 287 TRP A O 1
ATOM 2333 N N . ALA A 1 288 ? 13.433 -17.499 -19.773 1.00 91.62 288 ALA A N 1
ATOM 2334 C CA . ALA A 1 288 ? 13.951 -16.738 -20.911 1.00 91.62 288 ALA A CA 1
ATOM 2335 C C . ALA A 1 288 ? 14.182 -17.630 -22.130 1.00 91.62 288 ALA A C 1
ATOM 2337 O O . ALA A 1 288 ? 13.850 -17.237 -23.238 1.00 91.62 288 ALA A O 1
ATOM 2338 N N . THR A 1 289 ? 14.685 -18.849 -21.938 1.00 93.44 289 THR A N 1
ATOM 2339 C CA . THR A 1 289 ? 14.869 -19.805 -23.035 1.00 93.44 289 THR A CA 1
ATOM 2340 C C . THR A 1 289 ? 13.539 -20.187 -23.683 1.00 93.44 289 THR A C 1
ATOM 2342 O O . THR A 1 289 ? 13.463 -20.284 -24.905 1.00 93.44 289 THR A O 1
ATOM 2345 N N . MET A 1 290 ? 12.467 -20.343 -22.907 1.00 94.31 290 MET A N 1
ATOM 2346 C CA . MET A 1 290 ? 11.147 -20.648 -23.461 1.00 94.31 290 MET A CA 1
ATOM 2347 C C . MET A 1 290 ? 10.569 -19.486 -24.276 1.00 94.31 290 MET A C 1
ATOM 2349 O O . MET A 1 290 ? 9.983 -19.716 -25.332 1.00 94.31 290 MET A O 1
ATOM 2353 N N . PHE A 1 291 ? 10.741 -18.247 -23.808 1.00 92.50 291 PHE A N 1
ATOM 2354 C CA . PHE A 1 291 ? 10.124 -17.078 -24.434 1.00 92.50 291 PHE A CA 1
ATOM 2355 C C . PHE A 1 291 ? 11.006 -16.352 -25.453 1.00 92.50 291 PHE A C 1
ATOM 2357 O O . PHE A 1 291 ? 10.461 -15.648 -26.289 1.00 92.50 291 PHE A O 1
ATOM 2364 N N . ALA A 1 292 ? 12.329 -16.515 -25.443 1.00 90.62 292 ALA A N 1
ATOM 2365 C CA . ALA A 1 292 ? 13.249 -15.817 -26.349 1.00 90.62 292 ALA A CA 1
ATOM 2366 C C . ALA A 1 292 ? 13.631 -16.635 -27.598 1.00 90.62 292 ALA A C 1
ATOM 2368 O O . ALA A 1 292 ? 14.604 -16.321 -28.281 1.00 90.62 292 ALA A O 1
ATOM 2369 N N . ASN A 1 293 ? 12.882 -17.696 -27.908 1.00 90.56 293 ASN A N 1
ATOM 2370 C CA . ASN A 1 293 ? 13.153 -18.587 -29.036 1.00 90.56 293 ASN A CA 1
ATOM 2371 C C . ASN A 1 293 ? 11.969 -18.705 -30.005 1.00 90.56 293 ASN A C 1
ATOM 2373 O O . ASN A 1 293 ? 11.697 -19.796 -30.509 1.00 90.56 293 ASN A O 1
ATOM 2377 N N . ARG A 1 294 ? 11.282 -17.595 -30.311 1.00 89.62 294 ARG A N 1
ATOM 2378 C CA . ARG A 1 294 ? 10.071 -17.590 -31.154 1.00 89.62 294 ARG A CA 1
ATOM 2379 C C . ARG A 1 294 ? 10.233 -18.347 -32.477 1.00 89.62 294 ARG A C 1
ATOM 2381 O O . ARG A 1 294 ? 9.341 -19.104 -32.845 1.00 89.62 294 ARG A O 1
ATOM 2388 N N . LYS A 1 295 ? 11.365 -18.208 -33.177 1.00 88.12 295 LYS A N 1
ATOM 2389 C CA . LYS A 1 295 ? 11.630 -18.942 -34.437 1.00 88.12 295 LYS A CA 1
ATOM 2390 C C . LYS A 1 295 ? 11.660 -20.469 -34.309 1.00 88.12 295 LYS A C 1
ATOM 2392 O O . LYS A 1 295 ? 11.348 -21.152 -35.278 1.00 88.12 295 LYS A O 1
ATOM 2397 N N . ARG A 1 296 ? 12.087 -21.009 -33.162 1.00 90.31 296 ARG A N 1
ATOM 2398 C CA . ARG A 1 296 ? 12.229 -22.463 -32.940 1.00 90.31 296 ARG A CA 1
ATOM 2399 C C . ARG A 1 296 ? 11.081 -23.046 -32.125 1.00 90.31 296 ARG A C 1
ATOM 2401 O O . ARG A 1 296 ? 10.720 -24.201 -32.316 1.00 90.31 296 ARG A O 1
ATOM 2408 N N . PHE A 1 297 ? 10.509 -22.247 -31.235 1.00 92.88 297 PHE A N 1
ATOM 2409 C CA . PHE A 1 297 ? 9.364 -22.602 -30.420 1.00 92.88 297 PHE A CA 1
ATOM 2410 C C . PHE A 1 297 ? 8.434 -21.395 -30.292 1.00 92.88 297 PHE A C 1
ATOM 2412 O O . PHE A 1 297 ? 8.556 -20.568 -29.390 1.00 92.88 297 PHE A O 1
ATOM 2419 N N . ALA A 1 298 ? 7.513 -21.285 -31.247 1.00 91.31 298 ALA A N 1
ATOM 2420 C CA . ALA A 1 298 ? 6.557 -20.192 -31.306 1.00 91.31 298 ALA A CA 1
ATOM 2421 C C . ALA A 1 298 ? 5.414 -20.434 -30.313 1.00 91.31 298 ALA A C 1
ATOM 2423 O O . ALA A 1 298 ? 4.482 -21.187 -30.589 1.00 91.31 298 ALA A O 1
ATOM 2424 N N . ILE A 1 299 ? 5.476 -19.765 -29.164 1.00 92.38 299 ILE A N 1
ATOM 2425 C CA . ILE A 1 299 ? 4.364 -19.680 -28.209 1.00 92.38 299 ILE A CA 1
ATOM 2426 C C . ILE A 1 299 ? 3.834 -18.246 -28.138 1.00 92.38 299 ILE A C 1
ATOM 2428 O O . ILE A 1 299 ? 4.574 -17.308 -28.463 1.00 92.38 299 ILE A O 1
ATOM 2432 N N . PRO A 1 300 ? 2.575 -18.033 -27.712 1.00 91.44 300 PRO A N 1
ATOM 2433 C CA . PRO A 1 300 ? 2.077 -16.693 -27.419 1.00 91.44 300 PRO A CA 1
ATOM 2434 C C . PRO A 1 300 ? 3.066 -15.925 -26.531 1.00 91.44 300 PRO A C 1
ATOM 2436 O O . PRO A 1 300 ? 3.734 -16.526 -25.688 1.00 91.44 300 PRO A O 1
ATOM 2439 N N . ALA A 1 301 ? 3.203 -14.622 -26.762 1.00 87.25 301 ALA A N 1
ATOM 2440 C CA . ALA A 1 301 ? 4.161 -13.745 -26.080 1.00 87.25 301 ALA A CA 1
ATOM 2441 C C . ALA A 1 301 ? 5.663 -14.074 -26.238 1.00 87.25 301 ALA A C 1
ATOM 2443 O O . ALA A 1 301 ? 6.488 -13.423 -25.598 1.00 87.25 301 ALA A O 1
ATOM 2444 N N . SER A 1 302 ? 6.052 -15.043 -27.076 1.00 87.88 302 SER A N 1
ATOM 2445 C CA . SER A 1 302 ? 7.473 -15.265 -27.376 1.00 87.88 302 SER A CA 1
ATOM 2446 C C . SER A 1 302 ? 8.053 -14.171 -28.280 1.00 87.88 302 SER A C 1
ATOM 2448 O O . SER A 1 302 ? 7.384 -13.624 -29.160 1.00 87.88 302 SER A O 1
ATOM 2450 N N . ILE A 1 303 ? 9.333 -13.881 -28.070 1.00 86.12 303 ILE A N 1
ATOM 2451 C CA . ILE A 1 303 ? 10.168 -12.945 -28.822 1.00 86.12 303 ILE A CA 1
ATOM 2452 C C . ILE A 1 303 ? 11.400 -13.674 -29.381 1.00 86.12 303 ILE A C 1
ATOM 2454 O O . ILE A 1 303 ? 11.696 -14.808 -29.001 1.00 86.12 303 ILE A O 1
ATOM 2458 N N . ASP A 1 304 ? 12.128 -13.033 -30.294 1.00 80.81 304 ASP A N 1
ATOM 2459 C CA . ASP A 1 304 ? 13.415 -13.542 -30.775 1.00 80.81 304 ASP A CA 1
ATOM 2460 C C . ASP A 1 304 ? 14.559 -12.919 -29.963 1.00 80.81 304 ASP A C 1
ATOM 2462 O O . ASP A 1 304 ? 14.825 -11.720 -30.058 1.00 80.81 304 ASP A O 1
ATOM 2466 N N . GLY A 1 305 ? 15.243 -13.738 -29.165 1.00 72.75 305 GLY A N 1
ATOM 2467 C CA . GLY A 1 305 ? 16.452 -13.367 -28.439 1.00 72.75 305 GLY A CA 1
ATOM 2468 C C . GLY A 1 305 ? 17.652 -13.314 -29.381 1.00 72.75 305 GLY A C 1
ATOM 2469 O O . GLY A 1 305 ? 18.166 -14.340 -29.819 1.00 72.75 305 GLY A O 1
ATOM 2470 N N . ASN A 1 306 ? 18.114 -12.117 -29.710 1.00 71.50 306 ASN A N 1
ATOM 2471 C CA . ASN A 1 306 ? 19.317 -11.849 -30.482 1.00 71.50 306 ASN A CA 1
ATOM 2472 C C . ASN A 1 306 ? 20.106 -10.710 -29.812 1.00 71.50 306 ASN A C 1
ATOM 2474 O O . ASN A 1 306 ? 19.694 -10.150 -28.796 1.00 71.50 306 ASN A O 1
ATOM 2478 N N . ALA A 1 307 ? 21.272 -10.375 -30.366 1.00 57.34 307 ALA A N 1
ATOM 2479 C CA . ALA A 1 307 ? 22.109 -9.312 -29.816 1.00 57.34 307 ALA A CA 1
ATOM 2480 C C . ALA A 1 307 ? 21.378 -7.958 -29.727 1.00 57.34 307 ALA A C 1
ATOM 2482 O O . ALA A 1 307 ? 21.637 -7.216 -28.787 1.00 57.34 307 ALA A O 1
ATOM 2483 N N . THR A 1 308 ? 20.442 -7.665 -30.641 1.00 55.19 308 THR A N 1
ATOM 2484 C CA . THR A 1 308 ? 19.657 -6.424 -30.619 1.00 55.19 308 THR A CA 1
ATOM 2485 C C . THR A 1 308 ? 18.541 -6.430 -29.576 1.00 55.19 308 THR A C 1
ATOM 2487 O O . THR A 1 308 ? 18.323 -5.398 -28.959 1.00 55.19 308 THR A O 1
ATOM 2490 N N . THR A 1 309 ? 17.879 -7.554 -29.278 1.00 59.34 309 THR A N 1
ATOM 2491 C CA . THR A 1 309 ? 16.928 -7.633 -28.147 1.00 59.34 309 THR A CA 1
ATOM 2492 C C . THR A 1 309 ? 17.621 -7.621 -26.789 1.00 59.34 309 THR A C 1
ATOM 2494 O O . THR A 1 309 ? 17.029 -7.166 -25.816 1.00 59.34 309 THR A O 1
ATOM 2497 N N . LEU A 1 310 ? 18.875 -8.073 -26.708 1.00 59.12 310 LEU A N 1
ATOM 2498 C CA . LEU A 1 310 ? 19.691 -7.985 -25.492 1.00 59.12 310 LEU A CA 1
ATOM 2499 C C . LEU A 1 310 ? 20.218 -6.564 -25.216 1.00 59.12 310 LEU A C 1
ATOM 2501 O O . LEU A 1 310 ? 20.585 -6.274 -24.079 1.00 59.12 310 LEU A O 1
ATOM 2505 N N . SER A 1 311 ? 20.268 -5.694 -26.233 1.00 45.34 311 SER A N 1
ATOM 2506 C CA . SER A 1 311 ? 20.724 -4.298 -26.135 1.00 45.34 311 SER A CA 1
ATOM 2507 C C . SER A 1 311 ? 19.614 -3.251 -26.310 1.00 45.34 311 SER A C 1
ATOM 2509 O O . SER A 1 311 ? 19.877 -2.061 -26.144 1.00 45.34 311 SER A O 1
ATOM 2511 N N . ALA A 1 312 ? 18.381 -3.660 -26.628 1.00 43.47 312 ALA A N 1
ATOM 2512 C CA . ALA A 1 312 ? 17.274 -2.746 -26.885 1.00 43.47 312 ALA A CA 1
ATOM 2513 C C . ALA A 1 312 ? 16.764 -2.055 -25.599 1.00 43.47 312 ALA A C 1
ATOM 2515 O O . ALA A 1 312 ? 16.477 -2.735 -24.611 1.00 43.47 312 ALA A O 1
ATOM 2516 N N . PRO A 1 313 ? 16.485 -0.735 -25.634 1.00 40.28 313 PRO A N 1
ATOM 2517 C CA . PRO A 1 313 ? 15.712 -0.032 -24.600 1.00 40.28 313 PRO A CA 1
ATOM 2518 C C . PRO A 1 313 ? 14.257 -0.531 -24.465 1.00 40.28 313 PRO A C 1
ATOM 2520 O O . PRO A 1 313 ? 13.552 -0.131 -23.545 1.00 40.28 313 PRO A O 1
ATOM 2523 N N . GLN A 1 314 ? 13.803 -1.384 -25.393 1.00 40.00 314 GLN A N 1
ATOM 2524 C CA . GLN A 1 314 ? 12.437 -1.907 -25.515 1.00 40.00 314 GLN A CA 1
ATOM 2525 C C . GLN A 1 314 ? 12.120 -3.091 -24.587 1.00 40.00 314 GLN A C 1
ATOM 2527 O O . GLN A 1 314 ? 11.016 -3.631 -24.647 1.00 40.00 314 GLN A O 1
ATOM 2532 N N . GLN A 1 315 ? 13.052 -3.541 -23.742 1.00 49.59 315 GLN A N 1
ATOM 2533 C CA . GLN A 1 315 ? 12.735 -4.606 -22.796 1.00 49.59 315 GLN A CA 1
ATOM 2534 C C . GLN A 1 315 ? 11.760 -4.073 -21.741 1.00 49.59 315 GLN A C 1
ATOM 2536 O O . GLN A 1 315 ? 12.093 -3.154 -20.989 1.00 49.59 315 GLN A O 1
ATOM 2541 N N . THR A 1 316 ? 10.568 -4.675 -21.652 1.00 55.34 316 THR A N 1
ATOM 2542 C CA . THR A 1 316 ? 9.649 -4.399 -20.544 1.00 55.34 316 THR A CA 1
ATOM 2543 C C . THR A 1 316 ? 10.419 -4.581 -19.239 1.00 55.34 316 THR A C 1
ATOM 2545 O O . THR A 1 316 ? 11.045 -5.637 -19.064 1.00 55.34 316 THR A O 1
ATOM 2548 N N . PRO A 1 317 ? 10.416 -3.595 -18.328 1.00 71.75 317 PRO A N 1
ATOM 2549 C CA . PRO A 1 317 ? 11.135 -3.730 -17.076 1.00 71.75 317 PRO A CA 1
ATOM 2550 C C . PRO A 1 317 ? 10.687 -5.013 -16.375 1.00 71.75 317 PRO A C 1
ATOM 2552 O O . PRO A 1 317 ? 9.497 -5.317 -16.297 1.00 71.75 317 PRO A O 1
ATOM 2555 N N . TYR A 1 318 ? 11.646 -5.804 -15.904 1.00 85.44 318 TYR A N 1
ATOM 2556 C CA . TYR A 1 318 ? 11.342 -7.010 -15.146 1.00 85.44 318 TYR A CA 1
ATOM 2557 C C . TYR A 1 318 ? 10.670 -6.609 -13.827 1.00 85.44 318 TYR A C 1
ATOM 2559 O O . TYR A 1 318 ? 11.285 -5.929 -13.005 1.00 85.44 318 TYR A O 1
ATOM 2567 N N . ILE A 1 319 ? 9.407 -7.005 -13.655 1.00 90.94 319 ILE A N 1
ATOM 2568 C CA . ILE A 1 319 ? 8.563 -6.641 -12.506 1.00 90.94 319 ILE A CA 1
ATOM 2569 C C . ILE A 1 319 ? 8.126 -7.854 -11.678 1.00 90.94 319 ILE A C 1
ATOM 2571 O O . ILE A 1 319 ? 7.544 -7.685 -10.611 1.00 90.94 319 ILE A O 1
ATOM 2575 N N . SER A 1 320 ? 8.411 -9.082 -12.126 1.00 92.12 320 SER A N 1
ATOM 2576 C CA . SER A 1 320 ? 7.905 -10.287 -11.455 1.00 92.12 320 SER A CA 1
ATOM 2577 C C . SER A 1 320 ? 8.358 -10.392 -9.996 1.00 92.12 320 SER A C 1
ATOM 2579 O O . SER A 1 320 ? 7.554 -10.737 -9.136 1.00 92.12 320 SER A O 1
ATOM 2581 N N . ARG A 1 321 ? 9.635 -10.110 -9.689 1.00 94.38 321 ARG A N 1
ATOM 2582 C CA . ARG A 1 321 ? 10.181 -10.267 -8.330 1.00 94.38 321 ARG A CA 1
ATOM 2583 C C . ARG A 1 321 ? 11.408 -9.400 -8.076 1.00 94.38 321 ARG A C 1
ATOM 2585 O O . ARG A 1 321 ? 12.414 -9.547 -8.764 1.00 94.38 321 ARG A O 1
ATOM 2592 N N . TYR A 1 322 ? 11.372 -8.585 -7.028 1.00 94.06 322 TYR A N 1
ATOM 2593 C CA . TYR A 1 322 ? 12.522 -7.812 -6.571 1.00 94.06 322 TYR A CA 1
ATOM 2594 C C . TYR A 1 322 ? 13.454 -8.664 -5.705 1.00 94.06 322 TYR A C 1
ATOM 2596 O O . TYR A 1 322 ? 13.012 -9.328 -4.769 1.00 94.06 322 TYR A O 1
ATOM 2604 N N . GLN A 1 323 ? 14.753 -8.625 -5.999 1.00 91.25 323 GLN A N 1
ATOM 2605 C CA . GLN A 1 323 ? 15.788 -9.315 -5.232 1.00 91.25 323 GLN A CA 1
ATOM 2606 C C . GLN A 1 323 ? 17.069 -8.478 -5.224 1.00 91.25 323 GLN A C 1
ATOM 2608 O O . GLN A 1 323 ? 17.543 -8.041 -6.275 1.00 91.25 323 GLN A O 1
ATOM 2613 N N . LEU A 1 324 ? 17.645 -8.268 -4.039 1.00 90.75 324 LEU A N 1
ATOM 2614 C CA . LEU A 1 324 ? 18.889 -7.518 -3.876 1.00 90.75 324 LEU A CA 1
ATOM 2615 C C . LEU A 1 324 ? 20.067 -8.486 -3.723 1.00 90.75 324 LEU A C 1
ATOM 2617 O O . LEU A 1 324 ? 20.126 -9.256 -2.766 1.00 90.75 324 LEU A O 1
ATOM 2621 N N . TRP A 1 325 ? 20.999 -8.454 -4.673 1.00 88.00 325 TRP A N 1
ATOM 2622 C CA . TRP A 1 325 ? 22.168 -9.338 -4.710 1.00 88.00 325 TRP A CA 1
ATOM 2623 C C . TRP A 1 325 ? 23.397 -8.714 -4.038 1.00 88.00 325 TRP A C 1
ATOM 2625 O O . TRP A 1 325 ? 23.507 -7.495 -3.919 1.00 88.00 325 TRP A O 1
ATOM 2635 N N . GLU A 1 326 ? 24.353 -9.559 -3.652 1.00 84.62 326 GLU A N 1
ATOM 2636 C CA . GLU A 1 326 ? 25.588 -9.199 -2.937 1.00 84.62 326 GLU A CA 1
ATOM 2637 C C . GLU A 1 326 ? 26.402 -8.061 -3.576 1.00 84.62 326 GLU A C 1
ATOM 2639 O O . GLU A 1 326 ? 27.013 -7.270 -2.863 1.00 84.62 326 GLU A O 1
ATOM 2644 N N . MET A 1 327 ? 26.347 -7.891 -4.901 1.00 78.06 327 MET A N 1
ATOM 2645 C CA . MET A 1 327 ? 27.006 -6.769 -5.591 1.00 78.06 327 MET A CA 1
ATOM 2646 C C . MET A 1 327 ? 26.533 -5.389 -5.100 1.00 78.06 327 MET A C 1
ATOM 2648 O O . MET A 1 327 ? 27.228 -4.397 -5.283 1.00 78.06 327 MET A O 1
ATOM 2652 N N . ARG A 1 328 ? 25.355 -5.320 -4.470 1.00 80.50 328 ARG A N 1
ATOM 2653 C CA . ARG A 1 328 ? 24.777 -4.118 -3.857 1.00 80.50 328 ARG A CA 1
ATOM 2654 C C . ARG A 1 328 ? 24.616 -4.283 -2.345 1.00 80.50 328 ARG A C 1
ATOM 2656 O O . ARG A 1 328 ? 23.669 -3.769 -1.759 1.00 80.50 328 ARG A O 1
ATOM 2663 N N . LYS A 1 329 ? 25.537 -5.004 -1.695 1.00 78.50 329 LYS A N 1
ATOM 2664 C CA . LYS A 1 329 ? 25.498 -5.286 -0.249 1.00 78.50 329 LYS A CA 1
ATOM 2665 C C . LYS A 1 329 ? 25.310 -4.034 0.614 1.00 78.50 3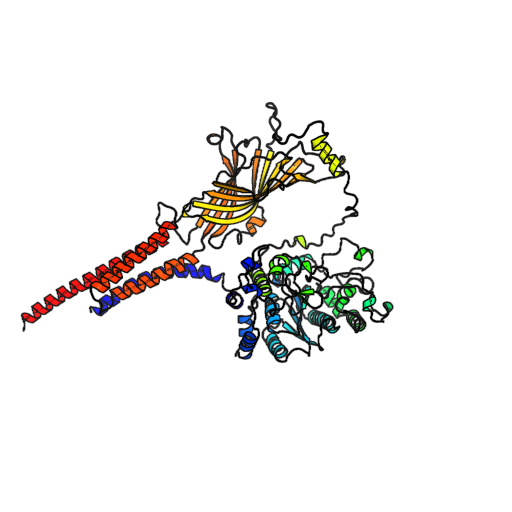29 LYS A C 1
ATOM 2667 O O . LYS A 1 329 ? 24.632 -4.122 1.628 1.00 78.50 329 LYS A O 1
ATOM 2672 N N . ALA A 1 330 ? 25.856 -2.886 0.205 1.00 81.69 330 ALA A N 1
ATOM 2673 C CA . ALA A 1 330 ? 25.702 -1.615 0.921 1.00 81.69 330 ALA A CA 1
ATOM 2674 C C . ALA A 1 330 ? 24.237 -1.146 1.049 1.00 81.69 330 ALA A C 1
ATOM 2676 O O . ALA A 1 330 ? 23.917 -0.367 1.942 1.00 81.69 330 ALA A O 1
ATOM 2677 N N . GLU A 1 331 ? 23.346 -1.626 0.177 1.00 85.88 331 GLU A N 1
ATOM 2678 C CA . GLU A 1 331 ? 21.910 -1.345 0.228 1.00 85.88 331 GLU A CA 1
ATOM 2679 C C . GLU A 1 331 ? 21.122 -2.346 1.092 1.00 85.88 331 GLU A C 1
ATOM 2681 O O . GLU A 1 331 ? 19.915 -2.179 1.228 1.00 85.88 331 GLU A O 1
ATOM 2686 N N . CYS A 1 332 ? 21.744 -3.413 1.606 1.00 90.25 332 CYS A N 1
ATOM 2687 C CA . CYS A 1 332 ? 21.087 -4.415 2.449 1.00 90.25 332 CYS A CA 1
ATOM 2688 C C . CYS A 1 332 ? 21.306 -4.056 3.918 1.00 90.25 332 CYS A C 1
ATOM 2690 O O . CYS A 1 332 ? 22.454 -3.991 4.362 1.00 90.25 332 CYS A O 1
ATOM 2692 N N . ARG A 1 333 ? 20.226 -3.830 4.671 1.00 91.38 333 ARG A N 1
ATOM 2693 C CA . ARG A 1 333 ? 20.315 -3.344 6.058 1.00 91.38 333 ARG A CA 1
ATOM 2694 C C . ARG A 1 333 ? 20.267 -4.433 7.128 1.00 91.38 333 ARG A C 1
ATOM 2696 O O . ARG A 1 333 ? 20.448 -4.143 8.302 1.00 91.38 333 ARG A O 1
ATOM 2703 N N . ASN A 1 334 ? 20.089 -5.687 6.727 1.00 92.62 334 ASN A N 1
ATOM 2704 C CA . ASN A 1 334 ? 20.086 -6.837 7.629 1.00 92.62 334 ASN A CA 1
ATOM 2705 C C . ASN A 1 334 ? 21.258 -7.786 7.319 1.00 92.62 334 ASN A C 1
ATOM 2707 O O . ASN A 1 334 ? 22.391 -7.489 7.695 1.00 92.62 334 ASN A O 1
ATOM 2711 N N . TYR A 1 335 ? 21.055 -8.899 6.601 1.00 93.56 335 TYR A N 1
ATOM 2712 C CA . TYR A 1 335 ? 22.170 -9.782 6.221 1.00 93.56 335 TYR A CA 1
ATOM 2713 C C . TYR A 1 335 ? 21.990 -10.458 4.860 1.00 93.56 335 TYR A C 1
ATOM 2715 O O . TYR A 1 335 ? 20.896 -10.538 4.303 1.00 93.56 335 TYR A O 1
ATOM 2723 N N . LEU A 1 336 ? 23.094 -10.973 4.312 1.00 92.06 336 LEU A N 1
ATOM 2724 C CA . LEU A 1 336 ? 23.102 -11.752 3.075 1.00 92.06 336 LEU A CA 1
ATOM 2725 C C . LEU A 1 336 ? 23.021 -13.252 3.373 1.00 92.06 336 LEU A C 1
ATOM 2727 O O . LEU A 1 336 ? 23.747 -13.775 4.215 1.00 92.06 336 LEU A O 1
ATOM 2731 N N . SER A 1 337 ? 22.195 -13.967 2.616 1.00 90.38 337 SER A N 1
ATOM 2732 C CA . SER A 1 337 ? 22.091 -15.425 2.655 1.00 90.38 337 SER A CA 1
ATOM 2733 C C . SER A 1 337 ? 22.060 -15.970 1.234 1.00 90.38 337 SER A C 1
ATOM 2735 O O . SER A 1 337 ? 21.213 -15.569 0.431 1.00 90.38 337 SER A O 1
ATOM 2737 N N . SER A 1 338 ? 22.965 -16.896 0.910 1.00 85.81 338 SER A N 1
ATOM 2738 C CA . SER A 1 338 ? 23.071 -17.488 -0.434 1.00 85.81 338 SER A CA 1
ATOM 2739 C C . SER A 1 338 ? 23.183 -16.427 -1.546 1.00 85.81 338 SER A C 1
ATOM 2741 O O . SER A 1 338 ? 22.500 -16.508 -2.565 1.00 85.81 338 SER A O 1
ATOM 2743 N N . GLY A 1 339 ? 23.986 -15.382 -1.311 1.00 83.69 339 GLY A N 1
ATOM 2744 C CA . GLY A 1 339 ? 24.265 -14.311 -2.278 1.00 83.69 339 GLY A CA 1
ATOM 2745 C C . GLY A 1 339 ? 23.193 -13.219 -2.419 1.00 83.69 339 GLY A C 1
ATOM 2746 O O . GLY A 1 339 ? 23.407 -12.272 -3.173 1.00 83.69 339 GLY A O 1
ATOM 2747 N N . SER A 1 340 ? 22.060 -13.299 -1.706 1.00 90.12 340 SER A N 1
ATOM 2748 C CA . SER A 1 340 ? 20.998 -12.271 -1.737 1.00 90.12 340 SER A CA 1
ATOM 2749 C C . SER A 1 340 ? 20.578 -11.800 -0.344 1.00 90.12 340 SER A C 1
ATOM 2751 O O . SER A 1 340 ? 20.719 -12.529 0.639 1.00 90.12 340 SER A O 1
ATOM 2753 N N . CYS A 1 341 ? 20.085 -10.565 -0.268 1.00 94.50 341 CYS A N 1
ATOM 2754 C CA . CYS A 1 341 ? 19.643 -9.915 0.962 1.00 94.50 341 CYS A CA 1
ATOM 2755 C C . CYS A 1 341 ? 18.420 -10.613 1.559 1.00 94.50 341 CYS A C 1
ATOM 2757 O O . CYS A 1 341 ? 17.454 -10.922 0.859 1.00 94.50 341 CYS A O 1
ATOM 2759 N N . VAL A 1 342 ? 18.479 -10.848 2.865 1.00 96.00 342 VAL A N 1
ATOM 2760 C CA . VAL A 1 342 ? 17.311 -11.079 3.710 1.00 96.00 342 VAL A CA 1
ATOM 2761 C C . VAL A 1 342 ? 16.886 -9.711 4.207 1.00 96.00 342 VAL A C 1
ATOM 2763 O O . VAL A 1 342 ? 17.626 -9.110 4.977 1.00 96.00 342 VAL A O 1
ATOM 2766 N N . PHE A 1 343 ? 15.748 -9.203 3.745 1.00 95.75 343 PHE A N 1
ATOM 2767 C CA . PHE A 1 343 ? 15.309 -7.852 4.094 1.00 95.75 343 PHE A CA 1
ATOM 2768 C C . PHE A 1 343 ? 14.995 -7.740 5.588 1.00 95.75 343 PHE A C 1
ATOM 2770 O O . PHE A 1 343 ? 14.422 -8.660 6.177 1.00 95.75 343 PHE A O 1
ATOM 2777 N N . GLY A 1 344 ? 15.414 -6.628 6.190 1.00 93.25 344 GLY A N 1
ATOM 2778 C CA . GLY A 1 344 ? 15.126 -6.281 7.582 1.00 93.25 344 GLY A CA 1
ATOM 2779 C C . GLY A 1 344 ? 14.179 -5.096 7.720 1.00 93.25 344 GLY A C 1
ATOM 2780 O O . GLY A 1 344 ? 13.638 -4.601 6.733 1.00 93.25 344 GLY A O 1
ATOM 2781 N N . VAL A 1 345 ? 14.003 -4.622 8.953 1.00 92.75 345 VAL A N 1
ATOM 2782 C CA . VAL A 1 345 ? 13.091 -3.515 9.281 1.00 92.75 345 VAL A CA 1
ATOM 2783 C C . VAL A 1 345 ? 13.464 -2.247 8.511 1.00 92.75 345 VAL A C 1
ATOM 2785 O O . VAL A 1 345 ? 12.609 -1.638 7.875 1.00 92.75 345 VAL A O 1
ATOM 2788 N N . GLU A 1 346 ? 14.753 -1.905 8.466 1.00 90.62 346 GLU A N 1
ATOM 2789 C CA . GLU A 1 346 ? 15.228 -0.691 7.784 1.00 90.62 346 GLU A CA 1
ATOM 2790 C C . GLU A 1 346 ? 15.127 -0.762 6.247 1.00 90.62 346 GLU A C 1
ATOM 2792 O O . GLU A 1 346 ? 15.297 0.245 5.558 1.00 90.62 346 GLU A O 1
ATOM 2797 N N . ASP A 1 347 ? 14.868 -1.943 5.677 1.00 91.50 347 ASP A N 1
ATOM 2798 C CA . ASP A 1 347 ? 14.687 -2.101 4.233 1.00 91.50 347 ASP A CA 1
ATOM 2799 C C . ASP A 1 347 ? 13.243 -1.809 3.786 1.00 91.50 347 ASP A C 1
ATOM 2801 O O . ASP A 1 347 ? 13.030 -1.485 2.613 1.00 91.50 347 ASP A O 1
ATOM 2805 N N . VAL A 1 348 ? 12.260 -1.900 4.693 1.00 91.50 348 VAL A N 1
ATOM 2806 C CA . VAL A 1 348 ? 10.818 -1.920 4.376 1.00 91.50 348 VAL A CA 1
ATOM 2807 C C . VAL A 1 348 ? 10.348 -0.652 3.661 1.00 91.50 348 VAL A C 1
ATOM 2809 O O . VAL A 1 348 ? 9.784 -0.758 2.570 1.00 91.50 348 VAL A O 1
ATOM 2812 N N . ALA A 1 349 ? 10.624 0.538 4.208 1.00 88.00 349 ALA A N 1
ATOM 2813 C CA . ALA A 1 349 ? 10.208 1.817 3.616 1.00 88.00 349 ALA A CA 1
ATOM 2814 C C . ALA A 1 349 ? 10.665 1.980 2.153 1.00 88.00 349 ALA A C 1
ATOM 2816 O O . ALA A 1 349 ? 9.968 2.547 1.310 1.00 88.00 349 ALA A O 1
ATOM 2817 N N . ARG A 1 350 ? 11.840 1.433 1.820 1.00 87.88 350 ARG A N 1
ATOM 2818 C CA . ARG A 1 350 ? 12.405 1.489 0.468 1.00 87.88 350 ARG A CA 1
ATOM 2819 C C . ARG A 1 350 ? 11.812 0.437 -0.464 1.00 87.88 350 ARG A C 1
ATOM 2821 O O . ARG A 1 350 ? 11.642 0.706 -1.649 1.00 87.88 350 ARG A O 1
ATOM 2828 N N . ILE A 1 351 ? 11.568 -0.781 0.018 1.00 88.44 351 ILE A N 1
ATOM 2829 C CA . ILE A 1 351 ? 11.093 -1.873 -0.845 1.00 88.44 351 ILE A CA 1
ATOM 2830 C C . ILE A 1 351 ? 9.582 -1.828 -1.077 1.00 88.44 351 ILE A C 1
ATOM 2832 O O . ILE A 1 351 ? 9.134 -2.281 -2.121 1.00 88.44 351 ILE A O 1
ATOM 2836 N N . ILE A 1 352 ? 8.794 -1.242 -0.172 1.00 87.00 352 ILE A N 1
ATOM 2837 C CA . ILE A 1 352 ? 7.329 -1.176 -0.310 1.00 87.00 352 ILE A CA 1
ATOM 2838 C C . ILE A 1 352 ? 6.860 -0.240 -1.442 1.00 87.00 352 ILE A C 1
ATOM 2840 O O . ILE A 1 352 ? 5.746 -0.373 -1.951 1.00 87.00 352 ILE A O 1
ATOM 2844 N N . THR A 1 353 ? 7.725 0.686 -1.865 1.00 83.56 353 THR A N 1
ATOM 2845 C CA . THR A 1 353 ? 7.504 1.635 -2.973 1.00 83.56 353 THR A CA 1
ATOM 2846 C C . THR A 1 353 ? 8.042 1.129 -4.317 1.00 83.56 353 THR A C 1
ATOM 2848 O O . THR A 1 353 ? 7.920 1.802 -5.340 1.00 83.56 353 THR A O 1
ATOM 2851 N N . ARG A 1 354 ? 8.642 -0.068 -4.346 1.00 83.56 354 ARG A N 1
ATOM 2852 C CA . ARG A 1 354 ? 9.172 -0.693 -5.564 1.00 83.56 354 ARG A CA 1
ATOM 2853 C C . ARG A 1 354 ? 8.058 -1.072 -6.543 1.00 83.56 354 ARG A C 1
ATOM 2855 O O . ARG A 1 354 ? 6.915 -1.304 -6.156 1.00 83.56 354 ARG A O 1
ATOM 2862 N N . ARG A 1 355 ? 8.413 -1.175 -7.826 1.00 85.69 355 ARG A N 1
ATOM 2863 C CA . ARG A 1 355 ? 7.486 -1.513 -8.924 1.00 85.69 355 ARG A CA 1
ATOM 2864 C C . ARG A 1 355 ? 7.194 -3.007 -9.042 1.00 85.69 355 ARG A C 1
ATOM 2866 O O . ARG A 1 355 ? 6.203 -3.409 -9.637 1.00 85.69 355 ARG A O 1
ATOM 2873 N N . GLU A 1 356 ? 8.090 -3.839 -8.530 1.00 90.62 356 GLU A N 1
ATOM 2874 C CA . GLU A 1 356 ? 7.961 -5.283 -8.615 1.00 90.62 356 GLU A CA 1
ATOM 2875 C C . GLU A 1 356 ? 6.758 -5.780 -7.793 1.00 90.62 356 GLU A C 1
ATOM 2877 O O . GLU A 1 356 ? 6.357 -5.156 -6.808 1.00 90.62 356 GLU A O 1
ATOM 2882 N N . LEU A 1 357 ? 6.182 -6.916 -8.194 1.00 94.19 357 LEU A N 1
ATOM 2883 C CA . LEU A 1 357 ? 4.977 -7.461 -7.559 1.00 94.19 357 LEU A CA 1
ATOM 2884 C C . LEU A 1 357 ? 5.262 -8.068 -6.184 1.00 94.19 357 LEU A C 1
ATOM 2886 O O . LEU A 1 357 ? 4.424 -8.002 -5.286 1.00 94.19 357 LEU A O 1
ATOM 2890 N N . VAL A 1 358 ? 6.441 -8.673 -6.020 1.00 96.31 358 VAL A N 1
ATOM 2891 C CA . VAL A 1 358 ? 6.843 -9.385 -4.800 1.00 96.31 358 VAL A CA 1
ATOM 2892 C C . VAL A 1 358 ? 8.316 -9.132 -4.483 1.00 96.31 358 VAL A C 1
ATOM 2894 O O . VAL A 1 358 ? 9.121 -8.893 -5.386 1.00 96.31 358 VAL A O 1
ATOM 2897 N N . ALA A 1 359 ? 8.684 -9.211 -3.207 1.00 95.94 359 ALA A N 1
ATOM 2898 C CA . ALA A 1 359 ? 10.058 -9.082 -2.732 1.00 95.94 359 ALA A CA 1
ATOM 2899 C C . ALA A 1 359 ? 10.601 -10.420 -2.219 1.00 95.94 359 ALA A C 1
ATOM 2901 O O . ALA A 1 359 ? 9.948 -11.117 -1.442 1.00 95.94 359 ALA A O 1
ATOM 2902 N N . HIS A 1 360 ? 11.836 -10.727 -2.618 1.00 93.88 360 HIS A N 1
ATOM 2903 C CA . HIS A 1 360 ? 12.611 -11.880 -2.175 1.00 93.88 360 HIS A CA 1
ATOM 2904 C C . HIS A 1 360 ? 13.889 -11.404 -1.459 1.00 93.88 360 HIS A C 1
ATOM 2906 O O . HIS A 1 360 ? 14.734 -10.761 -2.085 1.00 93.88 360 HIS A O 1
ATOM 2912 N N . LYS A 1 361 ? 14.103 -11.699 -0.173 1.00 92.88 361 LYS A N 1
ATOM 2913 C CA . LYS A 1 361 ? 13.367 -12.639 0.701 1.00 92.88 361 LYS A CA 1
ATOM 2914 C C . LYS A 1 361 ? 13.263 -12.147 2.139 1.00 92.88 361 LYS A C 1
ATOM 2916 O O . LYS A 1 361 ? 14.083 -11.346 2.582 1.00 92.88 361 LYS A O 1
ATOM 2921 N N . PHE A 1 362 ? 12.313 -12.719 2.870 1.00 95.06 362 PHE A N 1
ATOM 2922 C CA . PHE A 1 362 ? 12.103 -12.503 4.300 1.00 95.06 362 PHE A CA 1
ATOM 2923 C C . PHE A 1 362 ? 12.137 -13.832 5.053 1.00 95.06 362 PHE A C 1
ATOM 2925 O O . PHE A 1 362 ? 11.763 -14.873 4.515 1.00 95.06 362 PHE A O 1
ATOM 2932 N N . TYR A 1 363 ? 12.532 -13.806 6.321 1.00 93.88 363 TYR A N 1
ATOM 2933 C CA . TYR A 1 363 ? 12.424 -14.962 7.208 1.00 93.88 363 TYR A CA 1
ATOM 2934 C C . TYR A 1 363 ? 11.786 -14.524 8.516 1.00 93.88 363 TYR A C 1
ATOM 2936 O O . TYR A 1 363 ? 12.311 -13.626 9.157 1.00 93.88 363 TYR A O 1
ATOM 2944 N N . LEU A 1 364 ? 10.733 -15.201 8.983 1.00 91.50 364 LEU A N 1
ATOM 2945 C CA . LEU A 1 364 ? 10.112 -14.855 10.276 1.00 91.50 364 LEU A CA 1
ATOM 2946 C C . LEU A 1 364 ? 11.069 -15.011 11.472 1.00 91.50 364 LEU A C 1
ATOM 2948 O O . LEU A 1 364 ? 10.860 -14.427 12.529 1.00 91.50 364 LEU A O 1
ATOM 2952 N N . ARG A 1 365 ? 12.155 -15.770 11.299 1.00 89.94 365 ARG A N 1
ATOM 2953 C CA . ARG A 1 365 ? 13.226 -15.918 12.295 1.00 89.94 365 ARG A CA 1
ATOM 2954 C C . ARG A 1 365 ? 14.209 -14.743 12.329 1.00 89.94 365 ARG A C 1
ATOM 2956 O O . ARG A 1 365 ? 15.073 -14.719 13.196 1.00 89.94 365 ARG A O 1
ATOM 2963 N N . SER A 1 366 ? 14.127 -13.809 11.383 1.00 91.00 366 SER A N 1
ATOM 2964 C CA . SER A 1 366 ? 14.981 -12.626 11.328 1.00 91.00 366 SER A CA 1
ATOM 2965 C C . SER A 1 366 ? 14.136 -11.381 11.130 1.00 91.00 366 SER A C 1
ATOM 2967 O O . SER A 1 366 ? 13.557 -11.196 10.064 1.00 91.00 366 SER A O 1
ATOM 2969 N N . GLN A 1 367 ? 14.106 -10.529 12.156 1.00 92.94 367 GLN A N 1
ATOM 2970 C CA . GLN A 1 367 ? 13.377 -9.260 12.134 1.00 92.94 367 GLN A CA 1
ATOM 2971 C C . GLN A 1 367 ? 11.935 -9.410 11.597 1.00 92.94 367 GLN A C 1
ATOM 2973 O O . GLN A 1 367 ? 11.567 -8.773 10.609 1.00 92.94 367 GLN A O 1
ATOM 2978 N N . PRO A 1 368 ? 11.097 -10.260 12.229 1.00 92.81 368 PRO A N 1
ATOM 2979 C CA . PRO A 1 368 ? 9.735 -10.555 11.774 1.00 92.81 368 PRO A CA 1
ATOM 2980 C C . PRO A 1 368 ? 8.859 -9.309 11.606 1.00 92.81 368 PRO A C 1
ATOM 2982 O O . PRO A 1 368 ? 7.961 -9.315 10.764 1.00 92.81 368 PRO A O 1
ATOM 2985 N N . ALA A 1 369 ? 9.146 -8.233 12.348 1.00 92.00 369 ALA A N 1
ATOM 2986 C CA . ALA A 1 369 ? 8.488 -6.938 12.190 1.00 92.00 369 ALA A CA 1
ATOM 2987 C C . ALA A 1 369 ? 8.517 -6.438 10.735 1.00 92.00 369 ALA A C 1
ATOM 2989 O O . ALA A 1 369 ? 7.514 -5.927 10.245 1.00 92.00 369 ALA A O 1
ATOM 2990 N N . ALA A 1 370 ? 9.615 -6.674 10.007 1.00 93.31 370 ALA A N 1
ATOM 2991 C CA . ALA A 1 370 ? 9.738 -6.275 8.610 1.00 93.31 370 ALA A CA 1
ATOM 2992 C C . ALA A 1 370 ? 8.675 -6.941 7.724 1.00 93.31 370 ALA A C 1
ATOM 2994 O O . ALA A 1 370 ? 7.978 -6.277 6.960 1.00 93.31 370 ALA A O 1
ATOM 2995 N N . TYR A 1 371 ? 8.518 -8.260 7.865 1.00 93.94 371 TYR A N 1
ATOM 2996 C CA . TYR A 1 371 ? 7.536 -9.031 7.108 1.00 93.94 371 TYR A CA 1
ATOM 2997 C C . TYR A 1 371 ? 6.101 -8.654 7.495 1.00 93.94 371 TYR A C 1
ATOM 2999 O O . TYR A 1 371 ? 5.265 -8.437 6.619 1.00 93.94 371 TYR A O 1
ATOM 3007 N N . PHE A 1 372 ? 5.815 -8.536 8.796 1.00 92.44 372 PHE A N 1
ATOM 3008 C CA . PHE A 1 372 ? 4.472 -8.199 9.268 1.00 92.44 372 PHE A CA 1
ATOM 3009 C C . PHE A 1 372 ? 4.042 -6.784 8.880 1.00 92.44 372 PHE A C 1
ATOM 3011 O O . PHE A 1 372 ? 2.870 -6.591 8.568 1.00 92.44 372 PHE A O 1
ATOM 3018 N N . CYS A 1 373 ? 4.960 -5.816 8.815 1.00 91.31 373 CYS A N 1
ATOM 3019 C CA . CYS A 1 373 ? 4.624 -4.475 8.339 1.00 91.31 373 CYS A CA 1
ATOM 3020 C C . CYS A 1 373 ? 4.370 -4.417 6.836 1.00 91.31 373 CYS A C 1
ATOM 3022 O O . CYS A 1 373 ? 3.432 -3.742 6.420 1.00 91.31 373 CYS A O 1
ATOM 3024 N N . VAL A 1 374 ? 5.121 -5.175 6.029 1.00 92.19 374 VAL A N 1
ATOM 3025 C CA . VAL A 1 374 ? 4.790 -5.351 4.605 1.00 92.19 374 VAL A CA 1
ATOM 3026 C C . VAL A 1 374 ? 3.398 -5.970 4.465 1.00 92.19 374 VAL A C 1
ATOM 3028 O O . VAL A 1 374 ? 2.560 -5.437 3.746 1.00 92.19 374 VAL A O 1
ATOM 3031 N N . LEU A 1 375 ? 3.110 -7.049 5.200 1.00 91.31 375 LEU A N 1
ATOM 3032 C CA . LEU A 1 375 ? 1.810 -7.720 5.159 1.00 91.31 375 LEU A CA 1
ATOM 3033 C C . LEU A 1 375 ? 0.654 -6.796 5.576 1.00 91.31 375 LEU A C 1
ATOM 3035 O O . LEU A 1 375 ? -0.372 -6.752 4.897 1.00 91.31 375 LEU A O 1
ATOM 3039 N N . ARG A 1 376 ? 0.823 -6.048 6.673 1.00 88.38 376 ARG A N 1
ATOM 3040 C CA . ARG A 1 376 ? -0.161 -5.079 7.172 1.00 88.38 376 ARG A CA 1
ATOM 3041 C C . ARG A 1 376 ? -0.436 -3.990 6.144 1.00 88.38 376 ARG A C 1
ATOM 3043 O O . ARG A 1 376 ? -1.597 -3.691 5.888 1.00 88.38 376 ARG A O 1
ATOM 3050 N N . GLU A 1 377 ? 0.608 -3.454 5.520 1.00 87.06 377 GLU A N 1
ATOM 3051 C CA . GLU A 1 377 ? 0.470 -2.425 4.491 1.00 87.06 377 GLU A CA 1
ATOM 3052 C C . GLU A 1 377 ? -0.260 -2.947 3.245 1.00 87.06 377 GLU A C 1
ATOM 3054 O O . GLU A 1 377 ? -1.155 -2.276 2.740 1.00 87.06 377 GLU A O 1
ATOM 3059 N N . ILE A 1 378 ? 0.041 -4.162 2.774 1.00 88.81 378 ILE A N 1
ATOM 3060 C CA . ILE A 1 378 ? -0.672 -4.745 1.625 1.00 88.81 378 ILE A CA 1
ATOM 3061 C C . ILE A 1 378 ? -2.148 -5.008 1.941 1.00 88.81 378 ILE A C 1
ATOM 3063 O O . ILE A 1 378 ? -3.006 -4.731 1.105 1.00 88.81 378 ILE A O 1
ATOM 3067 N N . ARG A 1 379 ? -2.468 -5.484 3.148 1.00 86.88 379 ARG A N 1
ATOM 3068 C CA . ARG A 1 379 ? -3.863 -5.674 3.577 1.00 86.88 379 ARG A CA 1
ATOM 3069 C C . ARG A 1 379 ? -4.616 -4.361 3.708 1.00 86.88 379 ARG A C 1
ATOM 3071 O O . ARG A 1 379 ? -5.762 -4.288 3.280 1.00 86.88 379 ARG A O 1
ATOM 3078 N N . ARG A 1 380 ? -3.962 -3.328 4.246 1.00 84.62 380 ARG A N 1
ATOM 3079 C CA . ARG A 1 380 ? -4.503 -1.968 4.301 1.00 84.62 380 ARG A CA 1
ATOM 3080 C C . ARG A 1 380 ? -4.851 -1.476 2.892 1.00 84.62 380 ARG A C 1
ATOM 3082 O O . ARG A 1 380 ? -5.995 -1.109 2.652 1.00 84.62 380 ARG A O 1
ATOM 3089 N N . ARG A 1 381 ? -3.913 -1.580 1.938 1.00 83.06 381 ARG A N 1
ATOM 3090 C CA . ARG A 1 381 ? -4.145 -1.227 0.521 1.00 83.06 381 ARG A CA 1
ATOM 3091 C C . ARG A 1 381 ? -5.298 -2.005 -0.101 1.00 83.06 381 ARG A C 1
ATOM 3093 O O . ARG A 1 381 ? -6.094 -1.438 -0.838 1.00 83.06 381 ARG A O 1
ATOM 3100 N N . GLN A 1 382 ? -5.394 -3.296 0.205 1.00 80.62 382 GLN A N 1
ATOM 3101 C CA . GLN A 1 382 ? -6.463 -4.150 -0.294 1.00 80.62 382 GLN A CA 1
ATOM 3102 C C . GLN A 1 382 ? -7.837 -3.792 0.293 1.00 80.62 382 GLN A C 1
ATOM 3104 O O . GLN A 1 382 ? -8.827 -3.846 -0.428 1.00 80.62 382 GLN A O 1
ATOM 3109 N N . ALA A 1 383 ? -7.910 -3.415 1.571 1.00 77.50 383 ALA A N 1
ATOM 3110 C CA . ALA A 1 383 ? -9.153 -2.996 2.219 1.00 77.50 383 ALA A CA 1
ATOM 3111 C C . ALA A 1 383 ? -9.624 -1.609 1.750 1.00 77.50 383 ALA A C 1
ATOM 3113 O O . ALA A 1 383 ? -10.820 -1.388 1.583 1.00 77.50 383 ALA A O 1
ATOM 3114 N N . GLU A 1 384 ? -8.686 -0.690 1.515 1.00 68.38 384 GLU A N 1
ATOM 3115 C CA . GLU A 1 384 ? -8.958 0.673 1.042 1.00 68.38 384 GLU A CA 1
ATOM 3116 C C . GLU A 1 384 ? -9.153 0.767 -0.482 1.00 68.38 384 GLU A C 1
ATOM 3118 O O . GLU A 1 384 ? -9.363 1.859 -1.000 1.00 68.38 384 GLU A O 1
ATOM 3123 N N . ASN A 1 385 ? -9.052 -0.350 -1.221 1.00 63.94 385 ASN A N 1
ATOM 3124 C CA . ASN A 1 385 ? -8.958 -0.348 -2.687 1.00 63.94 385 ASN A CA 1
ATOM 3125 C C . ASN A 1 385 ? -7.932 0.683 -3.200 1.00 63.94 385 ASN A C 1
ATOM 3127 O O . ASN A 1 385 ? -8.176 1.348 -4.206 1.00 63.94 385 ASN A O 1
ATOM 3131 N N . ASP A 1 386 ? -6.802 0.832 -2.497 1.00 48.62 386 ASP A N 1
ATOM 3132 C CA . ASP A 1 386 ? -5.816 1.898 -2.693 1.00 48.62 386 ASP A CA 1
ATOM 3133 C C . ASP A 1 386 ? -5.372 1.962 -4.168 1.00 48.62 386 ASP A C 1
ATOM 3135 O O . ASP A 1 386 ? -4.669 1.091 -4.687 1.00 48.62 386 ASP A O 1
ATOM 3139 N N . LEU A 1 387 ? -5.841 3.005 -4.862 1.00 49.94 387 LEU A N 1
ATOM 3140 C CA . LEU A 1 387 ? -5.625 3.245 -6.290 1.00 49.94 387 LEU A CA 1
ATOM 3141 C C . LEU A 1 387 ? -4.296 3.970 -6.565 1.00 49.94 387 LEU A C 1
ATOM 3143 O O . LEU A 1 387 ? -4.055 4.376 -7.701 1.00 49.94 387 LEU A O 1
ATOM 3147 N N . SER A 1 388 ? -3.432 4.164 -5.557 1.00 44.94 388 SER A N 1
ATOM 3148 C CA . SER A 1 388 ? -2.170 4.918 -5.688 1.00 44.94 388 SER A CA 1
ATOM 3149 C C . SER A 1 388 ? -1.208 4.364 -6.745 1.00 44.94 388 SER A C 1
ATOM 3151 O O . SER A 1 388 ? -0.277 5.058 -7.168 1.00 44.94 388 SER A O 1
ATOM 3153 N N . LEU A 1 389 ? -1.442 3.145 -7.235 1.00 47.31 389 LEU A N 1
ATOM 3154 C CA . LEU A 1 389 ? -0.742 2.608 -8.385 1.00 47.31 389 LEU A CA 1
ATOM 3155 C C . LEU A 1 389 ? -1.316 3.155 -9.705 1.00 47.31 389 LEU A C 1
ATOM 3157 O O . LEU A 1 389 ? -2.310 2.657 -10.233 1.00 47.31 389 LEU A O 1
ATOM 3161 N N . GLN A 1 390 ? -0.616 4.118 -10.309 1.00 47.59 390 GLN A N 1
ATOM 3162 C CA . GLN A 1 390 ? -0.819 4.471 -11.715 1.00 47.59 390 GLN A CA 1
ATOM 3163 C C . GLN A 1 390 ? -0.496 3.250 -12.596 1.00 47.59 390 GLN A C 1
ATOM 3165 O O . GLN A 1 390 ? 0.665 3.003 -12.924 1.00 47.59 390 GLN A O 1
ATOM 3170 N N . ALA A 1 391 ? -1.513 2.487 -13.008 1.00 43.81 391 ALA A N 1
ATOM 3171 C CA . ALA A 1 391 ? -1.368 1.382 -13.965 1.00 43.81 391 ALA A CA 1
ATOM 3172 C C . ALA A 1 391 ? -0.699 1.837 -15.286 1.00 43.81 391 ALA A C 1
ATOM 3174 O O . ALA A 1 391 ? -0.017 1.049 -15.934 1.00 43.81 391 ALA A O 1
ATOM 3175 N N . LEU A 1 392 ? -0.791 3.136 -15.605 1.00 43.09 392 LEU A N 1
ATOM 3176 C CA . LEU A 1 392 ? -0.102 3.823 -16.708 1.00 43.09 392 LEU A CA 1
ATOM 3177 C C . LEU A 1 392 ? 1.439 3.721 -16.655 1.00 43.09 392 LEU A C 1
ATOM 3179 O O . LEU A 1 392 ? 2.101 3.834 -17.683 1.00 43.09 392 LEU A O 1
ATOM 3183 N N . LEU A 1 393 ? 2.046 3.477 -15.485 1.00 45.31 393 LEU A N 1
ATOM 3184 C CA . LEU A 1 393 ? 3.493 3.217 -15.371 1.00 45.31 393 LEU A CA 1
ATOM 3185 C C . LEU A 1 393 ? 3.898 1.832 -15.908 1.00 45.31 393 LEU A C 1
ATOM 3187 O O . LEU A 1 393 ? 5.087 1.591 -16.122 1.00 45.31 393 LEU A O 1
ATOM 3191 N N . TYR A 1 394 ? 2.926 0.937 -16.106 1.00 51.38 394 TYR A N 1
ATOM 3192 C CA . TYR A 1 394 ? 3.105 -0.445 -16.559 1.00 51.38 394 TYR A CA 1
ATOM 3193 C C . TYR A 1 394 ? 2.561 -0.684 -17.972 1.00 51.38 394 TYR A C 1
ATOM 3195 O O . TYR A 1 394 ? 2.637 -1.814 -18.454 1.00 51.38 394 TYR A O 1
ATOM 3203 N N . GLU A 1 395 ? 2.035 0.352 -18.637 1.00 41.41 395 GLU A N 1
ATOM 3204 C CA . GLU A 1 395 ? 1.673 0.277 -20.052 1.00 41.41 395 GLU A CA 1
ATOM 3205 C C . GLU A 1 395 ? 2.882 -0.152 -20.892 1.00 41.41 395 GLU A C 1
ATOM 3207 O O . GLU A 1 395 ? 3.986 0.392 -20.759 1.00 41.41 395 GLU A O 1
ATOM 3212 N N . GLU A 1 396 ? 2.653 -1.096 -21.812 1.00 42.28 396 GLU A N 1
ATOM 3213 C CA . GLU A 1 396 ? 3.520 -1.325 -22.965 1.00 42.28 396 GLU A CA 1
ATOM 3214 C C . GLU A 1 396 ? 3.539 -0.059 -23.826 1.00 42.28 396 GLU A C 1
ATOM 3216 O O . GLU A 1 396 ? 2.869 0.049 -24.855 1.00 42.28 396 GLU A O 1
ATOM 3221 N N . ARG A 1 397 ? 4.361 0.918 -23.443 1.00 32.62 397 ARG A N 1
ATOM 3222 C CA . ARG A 1 397 ? 4.807 1.917 -24.400 1.00 32.62 397 ARG A CA 1
ATOM 3223 C C . ARG A 1 397 ? 5.683 1.204 -25.417 1.00 32.62 397 ARG A C 1
ATOM 3225 O O . ARG A 1 397 ? 6.898 1.089 -25.258 1.00 32.62 397 ARG A O 1
ATOM 3232 N N . ARG A 1 398 ? 5.050 0.776 -26.510 1.00 33.59 398 ARG A N 1
ATOM 3233 C CA . ARG A 1 398 ? 5.683 0.663 -27.822 1.00 33.59 398 ARG A CA 1
ATOM 3234 C C . ARG A 1 398 ? 6.056 2.085 -28.256 1.00 33.59 398 ARG A C 1
ATOM 3236 O O . ARG A 1 398 ? 5.434 2.684 -29.120 1.00 33.59 398 ARG A O 1
ATOM 3243 N N . CYS A 1 399 ? 7.039 2.652 -27.567 1.00 28.00 399 CYS A N 1
ATOM 3244 C CA . CYS A 1 399 ? 7.753 3.823 -28.019 1.00 28.00 399 CYS A CA 1
ATOM 3245 C C . CYS A 1 399 ? 8.584 3.360 -29.217 1.00 28.00 399 CYS A C 1
ATOM 3247 O O . CYS A 1 399 ? 9.657 2.777 -29.050 1.00 28.00 399 CYS A O 1
ATOM 3249 N N . GLU A 1 400 ? 8.080 3.595 -30.426 1.00 25.69 400 GLU A N 1
ATOM 3250 C CA . GLU A 1 400 ? 8.974 3.953 -31.524 1.00 25.69 400 GLU A CA 1
ATOM 3251 C C . GLU A 1 400 ? 9.706 5.218 -31.077 1.00 25.69 400 GLU A C 1
ATOM 3253 O O . GLU A 1 400 ? 9.201 6.331 -31.169 1.00 25.69 400 GLU A O 1
ATOM 3258 N N . PHE A 1 401 ? 10.866 5.016 -30.466 1.00 27.75 401 PHE A N 1
ATOM 3259 C CA . PHE A 1 401 ? 11.860 6.052 -30.289 1.00 27.75 401 PHE A CA 1
ATOM 3260 C C . PHE A 1 401 ? 13.075 5.597 -31.079 1.00 27.75 401 PHE A C 1
ATOM 3262 O O . PHE A 1 401 ? 13.865 4.763 -30.629 1.00 27.75 401 PHE A O 1
ATOM 3269 N N . ASP A 1 402 ? 13.175 6.140 -32.288 1.00 31.67 402 ASP A N 1
ATOM 3270 C CA . ASP A 1 402 ? 14.456 6.309 -32.943 1.00 31.67 402 ASP A CA 1
ATOM 3271 C C . ASP A 1 402 ? 15.352 7.145 -32.023 1.00 31.67 402 ASP A C 1
ATOM 3273 O O . ASP A 1 402 ? 15.030 8.274 -31.657 1.00 31.67 402 ASP A O 1
ATOM 3277 N N . GLY A 1 403 ? 16.488 6.554 -31.659 1.00 31.62 403 GLY A N 1
ATOM 3278 C CA . GLY A 1 403 ? 17.663 7.267 -31.179 1.00 31.62 403 GLY A CA 1
ATOM 3279 C C . GLY A 1 403 ? 17.698 7.601 -29.690 1.00 31.62 403 GLY A C 1
ATOM 3280 O O . GLY A 1 403 ? 17.180 8.625 -29.265 1.00 31.62 403 GLY A O 1
ATOM 3281 N N . VAL A 1 404 ? 18.491 6.836 -28.930 1.00 30.61 404 VAL A N 1
ATOM 3282 C CA . VAL A 1 404 ? 19.334 7.409 -27.864 1.00 30.61 404 VAL A CA 1
ATOM 3283 C C . VAL A 1 404 ? 20.684 6.686 -27.832 1.00 30.61 404 VAL A C 1
ATOM 3285 O O . VAL A 1 404 ? 20.903 5.762 -27.055 1.00 30.61 404 VAL A O 1
ATOM 3288 N N . ASP A 1 405 ? 21.610 7.184 -28.646 1.00 30.03 405 ASP A N 1
ATOM 3289 C CA . ASP A 1 405 ? 23.010 7.370 -28.257 1.00 30.03 405 ASP A CA 1
ATOM 3290 C C . ASP A 1 405 ? 23.151 8.857 -27.869 1.00 30.03 405 ASP A C 1
ATOM 3292 O O . ASP A 1 405 ? 23.563 9.687 -28.673 1.00 30.03 405 ASP A O 1
ATOM 3296 N N . LEU A 1 406 ? 22.698 9.259 -26.671 1.00 34.03 406 LEU A N 1
ATOM 3297 C CA . LEU A 1 406 ? 22.625 10.693 -26.316 1.00 34.03 406 LEU A CA 1
ATOM 3298 C C . LEU A 1 406 ? 22.933 11.022 -24.847 1.00 34.03 406 LEU A C 1
ATOM 3300 O O . LEU A 1 406 ? 22.475 12.021 -24.308 1.00 34.03 406 LEU A O 1
ATOM 3304 N N . LEU A 1 407 ? 23.815 10.238 -24.218 1.00 30.30 407 LEU A N 1
ATOM 3305 C CA . LEU A 1 407 ? 24.536 10.663 -23.002 1.00 30.30 407 LEU A CA 1
ATOM 3306 C C . LEU A 1 407 ? 26.031 10.934 -23.239 1.00 30.30 407 LEU A C 1
ATOM 3308 O O . LEU A 1 407 ? 26.794 11.125 -22.297 1.00 30.30 407 LEU A O 1
ATOM 3312 N N . LYS A 1 408 ? 26.447 11.036 -24.508 1.00 32.25 408 LYS A N 1
ATOM 3313 C CA . LYS A 1 408 ? 27.755 11.589 -24.905 1.00 32.25 408 LYS A CA 1
ATOM 3314 C C . LYS A 1 408 ? 27.668 12.850 -25.779 1.00 32.25 408 LYS A C 1
ATOM 3316 O O . LYS A 1 408 ? 28.709 13.376 -26.151 1.00 32.25 408 LYS A O 1
ATOM 3321 N N . ALA A 1 409 ? 26.464 13.364 -26.052 1.00 33.06 409 ALA A N 1
ATOM 3322 C CA . ALA A 1 409 ? 26.240 14.526 -26.925 1.00 33.06 409 ALA A CA 1
ATOM 3323 C C . ALA A 1 409 ? 25.515 15.710 -26.244 1.00 33.06 409 ALA A C 1
ATOM 3325 O O . ALA A 1 409 ? 25.016 16.601 -26.924 1.00 33.06 409 ALA A O 1
ATOM 3326 N N . LEU A 1 410 ? 25.460 15.759 -24.905 1.00 34.84 410 LEU A N 1
ATOM 3327 C CA . LEU A 1 410 ? 24.947 16.928 -24.174 1.00 34.84 410 LEU A CA 1
ATOM 3328 C C . LEU A 1 410 ? 26.048 17.977 -23.954 1.00 34.84 410 LEU A C 1
ATOM 3330 O O . LEU A 1 410 ? 26.576 18.174 -22.865 1.00 34.84 410 LEU A O 1
ATOM 3334 N N . GLY A 1 411 ? 26.364 18.652 -25.047 1.00 49.38 411 GLY A N 1
ATOM 3335 C CA . GLY A 1 411 ? 27.040 19.944 -25.166 1.00 49.38 411 GLY A CA 1
ATOM 3336 C C . GLY A 1 411 ? 27.016 20.296 -26.657 1.00 49.38 411 GLY A C 1
ATOM 3337 O O . GLY A 1 411 ? 27.048 19.353 -27.447 1.00 49.38 411 GLY A O 1
ATOM 3338 N N . PRO A 1 412 ? 26.918 21.555 -27.135 1.00 41.44 412 PRO A N 1
ATOM 3339 C CA . PRO A 1 412 ? 26.799 22.889 -26.530 1.00 41.44 412 PRO A CA 1
ATOM 3340 C C . PRO A 1 412 ? 25.434 23.575 -26.850 1.00 41.44 412 PRO A C 1
ATOM 3342 O O . PRO A 1 412 ? 25.307 24.794 -26.786 1.00 41.44 412 PRO A O 1
ATOM 3345 N N . VAL A 1 413 ? 24.397 22.815 -27.228 1.00 48.62 413 VAL A N 1
ATOM 3346 C CA . VAL A 1 413 ? 23.154 23.359 -27.827 1.00 48.62 413 VAL A CA 1
ATOM 3347 C C . VAL A 1 413 ? 22.183 23.973 -26.803 1.00 48.62 413 VAL A C 1
ATOM 3349 O O . VAL A 1 413 ? 21.670 25.067 -27.021 1.00 48.62 413 VAL A O 1
ATOM 3352 N N . GLN A 1 414 ? 21.962 23.325 -25.653 1.00 46.16 414 GLN A N 1
ATOM 3353 C CA . GLN A 1 414 ? 21.088 23.851 -24.583 1.00 46.16 414 GLN A CA 1
ATOM 3354 C C . GLN A 1 414 ? 21.645 25.131 -23.931 1.00 46.16 414 GLN A C 1
ATOM 3356 O O . GLN A 1 414 ? 20.895 25.965 -23.417 1.00 46.16 414 GLN A O 1
ATOM 3361 N N . TYR A 1 415 ? 22.970 25.296 -23.979 1.00 50.44 415 TYR A N 1
ATOM 3362 C CA . TYR A 1 415 ? 23.663 26.486 -23.497 1.00 50.44 415 TYR A CA 1
ATOM 3363 C C . TYR A 1 415 ? 23.376 27.699 -24.397 1.00 50.44 415 TYR A C 1
ATOM 3365 O O . TYR A 1 415 ? 23.086 28.775 -23.880 1.00 50.44 415 TYR A O 1
ATOM 3373 N N . ASN A 1 416 ? 23.327 27.507 -25.723 1.00 56.94 416 ASN A N 1
ATOM 3374 C CA . ASN A 1 416 ? 23.078 28.587 -26.684 1.00 56.94 416 ASN A CA 1
ATOM 3375 C C . ASN A 1 416 ? 21.680 29.208 -26.566 1.00 56.94 416 ASN A C 1
ATOM 3377 O O . ASN A 1 416 ? 21.586 30.427 -26.555 1.00 56.94 416 ASN A O 1
ATOM 3381 N N . LEU A 1 417 ? 20.603 28.422 -26.433 1.00 62.94 417 LEU A N 1
ATOM 3382 C CA . LEU A 1 417 ? 19.241 28.975 -26.302 1.00 62.94 417 LEU A CA 1
ATOM 3383 C C . LEU A 1 417 ? 19.053 29.730 -24.974 1.00 62.94 417 LEU A C 1
ATOM 3385 O O . LEU A 1 417 ? 18.444 30.796 -24.936 1.00 62.94 417 LEU A O 1
ATOM 3389 N N . THR A 1 418 ? 19.647 29.221 -23.890 1.00 60.53 418 THR A N 1
ATOM 3390 C CA . THR A 1 418 ? 19.628 29.909 -22.591 1.00 60.53 418 THR A CA 1
ATOM 3391 C C . THR A 1 418 ? 20.419 31.224 -22.651 1.00 60.53 418 THR A C 1
ATOM 3393 O O . THR A 1 418 ? 19.943 32.239 -22.150 1.00 60.53 418 THR A O 1
ATOM 3396 N N . GLN A 1 419 ? 21.586 31.252 -23.308 1.00 59.66 419 GLN A N 1
ATOM 3397 C CA . GLN A 1 419 ? 22.310 32.507 -23.548 1.00 59.66 419 GLN A CA 1
ATOM 3398 C C . GLN A 1 419 ? 21.552 33.452 -24.487 1.00 59.66 419 GLN A C 1
ATOM 3400 O O . GLN A 1 419 ? 21.575 34.658 -24.281 1.00 59.66 419 GLN A O 1
ATOM 3405 N N . LEU A 1 420 ? 20.861 32.949 -25.508 1.00 62.25 420 LEU A N 1
ATOM 3406 C CA . LEU A 1 420 ? 20.154 33.788 -26.478 1.00 62.25 420 LEU A CA 1
ATOM 3407 C C . LEU A 1 420 ? 18.939 34.489 -25.852 1.00 62.25 420 LEU A C 1
ATOM 3409 O O . LEU A 1 420 ? 18.734 35.673 -26.098 1.00 62.25 420 LEU A O 1
ATOM 3413 N N . LEU A 1 421 ? 18.199 33.802 -24.978 1.00 64.62 421 LEU A N 1
ATOM 3414 C CA . LEU A 1 421 ? 17.036 34.370 -24.285 1.00 64.62 421 LEU A CA 1
ATOM 3415 C C . LEU A 1 421 ? 17.405 35.278 -23.096 1.00 64.62 421 LEU A C 1
ATOM 3417 O O . LEU A 1 421 ? 16.709 36.259 -22.844 1.00 64.62 421 LEU A O 1
ATOM 3421 N N . PHE A 1 422 ? 18.490 34.986 -22.365 1.00 65.19 422 PHE A N 1
ATOM 3422 C CA . PHE A 1 422 ? 18.847 35.733 -21.145 1.00 65.19 422 PHE A CA 1
ATOM 3423 C C . PHE A 1 422 ? 20.063 36.669 -21.282 1.00 65.19 422 PHE A C 1
ATOM 3425 O O . PHE A 1 422 ? 20.154 37.640 -20.529 1.00 65.19 422 PHE A O 1
ATOM 3432 N N . GLU A 1 423 ? 20.996 36.408 -22.204 1.00 59.41 423 GLU A N 1
ATOM 3433 C CA . GLU A 1 423 ? 22.294 37.107 -22.285 1.00 59.41 423 GLU A CA 1
ATOM 3434 C C . GLU A 1 423 ? 22.517 37.886 -23.602 1.00 59.41 423 GLU A C 1
ATOM 3436 O O . GLU A 1 423 ? 23.110 38.960 -23.547 1.00 59.41 423 GLU A O 1
ATOM 3441 N N . ASN A 1 424 ? 22.023 37.407 -24.757 1.00 53.81 424 ASN A N 1
ATOM 3442 C CA . ASN A 1 424 ? 22.378 37.930 -26.094 1.00 53.81 424 ASN A CA 1
ATOM 3443 C C . ASN A 1 424 ? 21.195 38.377 -26.990 1.00 53.81 424 ASN A C 1
ATOM 3445 O O . ASN A 1 424 ? 21.415 38.749 -28.144 1.00 53.8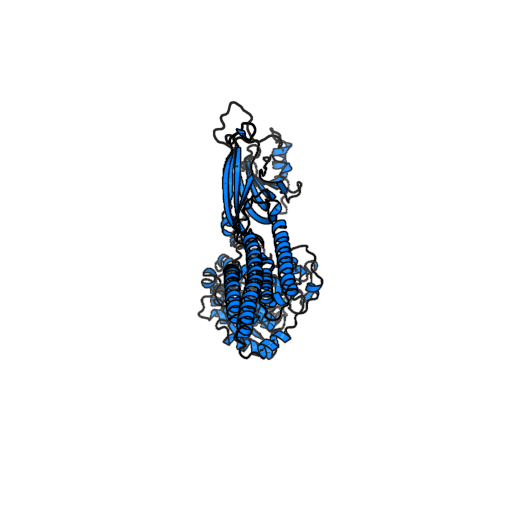1 424 ASN A O 1
ATOM 3449 N N . GLY A 1 425 ? 19.951 38.352 -26.504 1.00 51.16 425 GLY A N 1
ATOM 3450 C CA . GLY A 1 425 ? 18.776 38.818 -27.253 1.00 51.16 425 GLY A CA 1
ATOM 3451 C C . GLY A 1 425 ? 18.642 40.349 -27.290 1.00 51.16 425 GLY A C 1
ATOM 3452 O O . GLY A 1 425 ? 19.063 41.042 -26.366 1.00 51.16 425 GLY A O 1
ATOM 3453 N N . ALA A 1 426 ? 18.003 40.895 -28.334 1.00 49.06 426 ALA A N 1
ATOM 3454 C CA . ALA A 1 426 ? 17.730 42.337 -28.483 1.00 49.06 426 ALA A CA 1
ATOM 3455 C C . ALA A 1 426 ? 16.834 42.930 -27.368 1.00 49.06 426 ALA A C 1
ATOM 3457 O O . ALA A 1 426 ? 16.764 44.148 -27.212 1.00 49.06 426 ALA A O 1
ATOM 3458 N N . PHE A 1 427 ? 16.190 42.074 -26.570 1.00 55.22 427 PHE A N 1
ATOM 3459 C CA . PHE A 1 427 ? 15.450 42.415 -25.360 1.00 55.22 427 PHE A CA 1
ATOM 3460 C C . PHE A 1 427 ? 15.971 41.548 -24.211 1.00 55.22 427 PHE A C 1
ATOM 3462 O O . PHE A 1 427 ? 15.776 40.336 -24.199 1.00 55.22 427 PHE A O 1
ATOM 3469 N N . LYS A 1 428 ? 16.655 42.163 -23.243 1.00 65.81 428 LYS A N 1
ATOM 3470 C CA . LYS A 1 428 ? 17.110 41.481 -22.028 1.00 65.81 428 LYS A CA 1
ATOM 3471 C C . LYS A 1 428 ? 15.889 41.126 -21.180 1.00 65.81 428 LYS A C 1
ATOM 3473 O O . LYS A 1 428 ? 15.170 42.029 -20.758 1.00 65.81 428 LYS A O 1
ATOM 3478 N N . TYR A 1 429 ? 15.652 39.837 -20.940 1.00 80.12 429 TYR A N 1
ATOM 3479 C CA . TYR A 1 429 ? 14.544 39.396 -20.096 1.00 80.12 429 TYR A CA 1
ATOM 3480 C C . TYR A 1 429 ? 14.696 39.957 -18.674 1.00 80.12 429 TYR A C 1
ATOM 3482 O O . TYR A 1 429 ? 15.664 39.647 -17.975 1.00 80.12 429 TYR A O 1
ATOM 3490 N N . ASP A 1 430 ? 13.737 40.783 -18.253 1.00 80.31 430 ASP A N 1
ATOM 3491 C CA . ASP A 1 430 ? 13.644 41.300 -16.891 1.00 80.31 430 ASP A CA 1
ATOM 3492 C C . ASP A 1 430 ? 12.479 40.628 -16.158 1.00 80.31 430 ASP A C 1
ATOM 3494 O O . ASP A 1 430 ? 11.302 40.839 -16.470 1.00 80.31 430 ASP A O 1
ATOM 3498 N N . LYS A 1 431 ? 12.833 39.804 -15.172 1.00 83.25 431 LYS A N 1
ATOM 3499 C CA . LYS A 1 431 ? 11.890 39.054 -14.341 1.00 83.25 431 LYS A CA 1
ATOM 3500 C C . LYS A 1 431 ? 11.123 39.926 -13.349 1.00 83.25 431 LYS A C 1
ATOM 3502 O O . LYS A 1 431 ? 10.130 39.458 -12.807 1.00 83.25 431 LYS A O 1
ATOM 3507 N N . GLU A 1 432 ? 11.583 41.146 -13.076 1.00 82.62 432 GLU A N 1
ATOM 3508 C CA . GLU A 1 432 ? 10.912 42.065 -12.149 1.00 82.62 432 GLU A CA 1
ATOM 3509 C C . GLU A 1 432 ? 9.733 42.781 -12.833 1.00 82.62 432 GLU A C 1
ATOM 3511 O O . GLU A 1 432 ? 8.863 43.350 -12.173 1.00 82.62 432 GLU A O 1
ATOM 3516 N N . VAL A 1 433 ? 9.656 42.703 -14.167 1.00 80.44 433 VAL A N 1
ATOM 3517 C CA . VAL A 1 433 ? 8.579 43.282 -14.973 1.00 80.44 433 VAL A CA 1
ATOM 3518 C C . VAL A 1 433 ? 7.568 42.198 -15.345 1.00 80.44 433 VAL A C 1
ATOM 3520 O O . VAL A 1 433 ? 7.920 41.161 -15.918 1.00 80.44 433 VAL A O 1
ATOM 3523 N N . SER A 1 434 ? 6.294 42.453 -15.036 1.00 76.06 434 SER A N 1
ATOM 3524 C CA . SER A 1 434 ? 5.180 41.588 -15.441 1.00 76.06 434 SER A CA 1
ATOM 3525 C C . SER A 1 434 ? 5.095 41.479 -16.970 1.00 76.06 434 SER A C 1
ATOM 3527 O O . SER A 1 434 ? 5.341 42.473 -17.649 1.00 76.06 434 SER A O 1
ATOM 3529 N N . PRO A 1 435 ? 4.715 40.316 -17.535 1.00 75.25 435 PRO A N 1
ATOM 3530 C CA . PRO A 1 435 ? 4.599 40.104 -18.984 1.00 75.25 435 PRO A CA 1
ATOM 3531 C C . PRO A 1 435 ? 3.520 40.948 -19.689 1.00 75.25 435 PRO A C 1
ATOM 3533 O O . PRO A 1 435 ? 3.315 40.802 -20.892 1.00 75.25 435 PRO A O 1
ATOM 3536 N N . LEU A 1 436 ? 2.820 41.821 -18.963 1.00 67.19 436 LEU A N 1
ATOM 3537 C CA . LEU A 1 436 ? 1.764 42.667 -19.502 1.00 67.19 436 LEU A CA 1
ATOM 3538 C C . LEU A 1 436 ? 2.322 43.834 -20.339 1.00 67.19 436 LEU A C 1
ATOM 3540 O O . LEU A 1 436 ? 3.203 44.554 -19.861 1.00 67.19 436 LEU A O 1
ATOM 3544 N N . PRO A 1 437 ? 1.773 44.105 -21.540 1.00 57.34 437 PRO A N 1
ATOM 3545 C CA . PRO A 1 437 ? 2.102 45.316 -22.279 1.00 57.34 437 PRO A CA 1
ATOM 3546 C C . PRO A 1 437 ? 1.569 46.548 -21.536 1.00 57.34 437 PRO A C 1
ATOM 3548 O O . PRO A 1 437 ? 0.394 46.633 -21.185 1.00 57.34 437 PRO A O 1
ATOM 3551 N N . GLN A 1 438 ? 2.449 47.519 -21.302 1.00 51.12 438 GLN A N 1
ATOM 3552 C CA . GLN A 1 438 ? 2.175 48.744 -20.547 1.00 51.12 438 GLN A CA 1
ATOM 3553 C C . GLN A 1 438 ? 1.558 49.855 -21.423 1.00 51.12 438 GLN A C 1
ATOM 3555 O O . GLN A 1 438 ? 1.823 51.034 -21.196 1.00 51.12 438 GLN A O 1
ATOM 3560 N N . ASP A 1 439 ? 0.784 49.502 -22.454 1.00 49.38 439 ASP A N 1
ATOM 3561 C CA . ASP A 1 439 ? 0.279 50.475 -23.428 1.00 49.38 439 ASP A CA 1
ATOM 3562 C C . ASP A 1 439 ? -1.197 50.814 -23.175 1.00 49.38 439 ASP A C 1
ATOM 3564 O O . ASP A 1 439 ? -2.100 50.013 -23.428 1.00 49.38 439 ASP A O 1
ATOM 3568 N N . SER A 1 440 ? -1.447 52.034 -22.689 1.00 45.91 440 SER A N 1
ATOM 3569 C CA . SER A 1 440 ? -2.773 52.584 -22.364 1.00 45.91 440 SER A CA 1
ATOM 3570 C C . SER A 1 440 ? -3.732 52.693 -23.558 1.00 45.91 440 SER A C 1
ATOM 3572 O O . SER A 1 440 ? -4.894 53.056 -23.373 1.00 45.91 440 SER A O 1
ATOM 3574 N N . HIS A 1 441 ? -3.270 52.394 -24.775 1.00 48.75 441 HIS A N 1
ATOM 3575 C CA . HIS A 1 441 ? -4.047 52.504 -26.012 1.00 48.75 441 HIS A CA 1
ATOM 3576 C C . HIS A 1 441 ? -4.413 51.168 -26.668 1.00 48.75 441 HIS A C 1
ATOM 3578 O O . HIS A 1 441 ? -5.147 51.167 -27.658 1.00 48.75 441 HIS A O 1
ATOM 3584 N N . THR A 1 442 ? -3.978 50.031 -26.120 1.00 47.75 442 THR A N 1
ATOM 3585 C CA . THR A 1 442 ? -4.405 48.718 -26.618 1.00 47.75 442 THR A CA 1
ATOM 3586 C C . THR A 1 442 ? -5.454 48.128 -25.689 1.00 47.75 442 THR A C 1
ATOM 3588 O O . THR A 1 442 ? -5.167 47.644 -24.599 1.00 47.75 442 THR A O 1
ATOM 3591 N N . HIS A 1 443 ? -6.713 48.160 -26.127 1.00 48.44 443 HIS A N 1
ATOM 3592 C CA . HIS A 1 443 ? -7.721 47.263 -25.578 1.00 48.44 443 HIS A CA 1
ATOM 3593 C C . HIS A 1 443 ? -7.209 45.830 -25.777 1.00 48.44 443 HIS A C 1
ATOM 3595 O O . HIS A 1 443 ? -7.214 45.328 -26.901 1.00 48.44 443 HIS A O 1
ATOM 3601 N N . LEU A 1 444 ? -6.726 45.185 -24.709 1.00 52.53 444 LEU A N 1
ATOM 3602 C CA . LEU A 1 444 ? -6.438 43.754 -24.722 1.00 52.53 444 LEU A CA 1
ATOM 3603 C C . LEU A 1 444 ? -7.723 43.044 -25.165 1.00 52.53 444 LEU A C 1
ATOM 3605 O O . LEU A 1 444 ? -8.736 43.086 -24.470 1.00 52.53 444 LEU A O 1
ATOM 3609 N N . LEU A 1 445 ? -7.700 42.441 -26.356 1.00 53.19 445 LEU A N 1
ATOM 3610 C CA . LEU A 1 445 ? -8.871 41.774 -26.929 1.00 53.19 445 LEU A CA 1
ATOM 3611 C C . LEU A 1 445 ? -9.287 40.548 -26.100 1.00 53.19 445 LEU A C 1
ATOM 3613 O O . LEU A 1 445 ? -10.448 40.147 -26.173 1.00 53.19 445 LEU A O 1
ATOM 3617 N N . GLN A 1 446 ? -8.377 39.976 -25.298 1.00 60.88 446 GLN A N 1
ATOM 3618 C CA . GLN A 1 446 ? -8.653 38.882 -24.365 1.00 60.88 446 GLN A CA 1
ATOM 3619 C C . GLN A 1 446 ? -7.765 38.979 -23.104 1.00 60.88 446 GLN A C 1
ATOM 3621 O O . GLN A 1 446 ? -6.580 39.292 -23.226 1.00 60.88 446 GLN A O 1
ATOM 3626 N N . PRO A 1 447 ? -8.318 38.730 -21.901 1.00 70.62 447 PRO A N 1
ATOM 3627 C CA . PRO A 1 447 ? -7.548 38.648 -20.661 1.00 70.62 447 PRO A CA 1
ATOM 3628 C C . PRO A 1 447 ? -6.688 37.383 -20.619 1.00 70.62 447 PRO A C 1
ATOM 3630 O O . PRO A 1 447 ? -7.068 36.347 -21.162 1.00 70.62 447 PRO A O 1
ATOM 3633 N N . TRP A 1 448 ? -5.562 37.466 -19.921 1.00 77.75 448 TRP A N 1
ATOM 3634 C CA . TRP A 1 448 ? -4.615 36.370 -19.755 1.00 77.75 448 TRP A CA 1
ATOM 3635 C C . TRP A 1 448 ? -5.167 35.327 -18.788 1.00 77.75 448 TRP A C 1
ATOM 3637 O O . TRP A 1 448 ? -5.710 35.665 -17.734 1.00 77.75 448 TRP A O 1
ATOM 3647 N N . GLU A 1 449 ? -5.027 34.054 -19.137 1.00 86.50 449 GLU A N 1
ATOM 3648 C CA . GLU A 1 449 ? -5.507 32.959 -18.301 1.00 86.50 449 GLU A CA 1
ATOM 3649 C C . GLU A 1 449 ? -4.447 32.591 -17.264 1.00 86.50 449 GLU A C 1
ATOM 3651 O O . GLU A 1 449 ? -3.285 32.336 -17.588 1.00 86.50 449 GLU A O 1
ATOM 3656 N N . TYR A 1 450 ? -4.855 32.581 -16.000 1.00 88.38 450 TYR A N 1
ATOM 3657 C CA . TYR A 1 450 ? -4.058 32.079 -14.898 1.00 88.38 450 TYR A CA 1
ATOM 3658 C C . TYR A 1 450 ? -4.767 30.872 -14.303 1.00 88.38 450 TYR A C 1
ATOM 3660 O O . TYR A 1 450 ? -5.861 30.993 -13.748 1.00 88.38 450 TYR A O 1
ATOM 3668 N N . ASN A 1 451 ? -4.147 29.705 -14.430 1.00 90.88 451 ASN A N 1
ATOM 3669 C CA . ASN A 1 451 ? -4.767 28.447 -14.046 1.00 90.88 451 ASN A CA 1
ATOM 3670 C C . ASN A 1 451 ? -4.151 27.953 -12.739 1.00 90.88 451 ASN A C 1
ATOM 3672 O O . ASN A 1 451 ? -2.941 27.730 -12.646 1.00 90.88 451 ASN A O 1
ATOM 3676 N N . ILE A 1 452 ? -5.002 27.765 -11.734 1.00 90.81 452 ILE A N 1
ATOM 3677 C CA . ILE A 1 452 ? -4.664 27.103 -10.480 1.00 90.81 452 ILE A CA 1
ATOM 3678 C C . ILE A 1 452 ? -5.361 25.751 -10.467 1.00 90.81 452 ILE A C 1
ATOM 3680 O O . ILE A 1 452 ? -6.589 25.650 -10.461 1.00 90.81 452 ILE A O 1
ATOM 3684 N N . GLU A 1 453 ? -4.557 24.702 -10.422 1.00 89.88 453 GLU A N 1
ATOM 3685 C CA . GLU A 1 453 ? -5.034 23.335 -10.302 1.00 89.88 453 GLU A CA 1
ATOM 3686 C C . GLU A 1 453 ? -4.576 22.760 -8.963 1.00 89.88 453 GLU A C 1
ATOM 3688 O O . GLU A 1 453 ? -3.377 22.683 -8.683 1.00 89.88 453 GLU A O 1
ATOM 3693 N N . PHE A 1 454 ? -5.519 22.332 -8.126 1.00 86.56 454 PHE A N 1
ATOM 3694 C CA . PHE A 1 454 ? -5.188 21.552 -6.936 1.00 86.56 454 PHE A CA 1
ATOM 3695 C C . PHE A 1 454 ? -4.957 20.099 -7.354 1.00 86.56 454 PHE A C 1
ATOM 3697 O O . PHE A 1 454 ? -5.826 19.492 -7.983 1.00 86.56 454 PHE A O 1
ATOM 3704 N N . ILE A 1 455 ? -3.788 19.550 -7.009 1.00 83.06 455 ILE A N 1
ATOM 3705 C CA . ILE A 1 455 ? -3.378 18.183 -7.367 1.00 83.06 455 ILE A CA 1
ATOM 3706 C C . ILE A 1 455 ? -3.533 17.230 -6.189 1.00 83.06 455 ILE A C 1
ATOM 3708 O O . ILE A 1 455 ? -3.968 16.093 -6.357 1.00 83.06 455 ILE A O 1
ATOM 3712 N N . ARG A 1 456 ? -3.153 17.685 -4.993 1.00 82.50 456 ARG A N 1
ATOM 3713 C CA . ARG A 1 456 ? -3.211 16.876 -3.778 1.00 82.50 456 ARG A CA 1
ATOM 3714 C C . ARG A 1 456 ? -3.516 17.743 -2.572 1.00 82.50 456 ARG A C 1
ATOM 3716 O O . ARG A 1 456 ? -2.998 18.849 -2.453 1.00 82.50 456 ARG A O 1
ATOM 3723 N N . LEU A 1 457 ? -4.322 17.211 -1.662 1.00 85.25 457 LEU A N 1
ATOM 3724 C CA . LEU A 1 457 ? -4.662 17.827 -0.386 1.00 85.25 457 LEU A CA 1
ATOM 3725 C C . LEU A 1 457 ? -4.440 16.800 0.735 1.00 85.25 457 LEU A C 1
ATOM 3727 O O . LEU A 1 457 ? -4.680 15.608 0.535 1.00 85.25 457 LEU A O 1
ATOM 3731 N N . LYS A 1 458 ? -3.980 17.243 1.908 1.00 87.75 458 LYS A N 1
ATOM 3732 C CA . LYS A 1 458 ? -3.876 16.416 3.118 1.00 87.75 458 LYS A CA 1
ATOM 3733 C C . LYS A 1 458 ? -4.110 17.252 4.370 1.00 87.75 458 LYS A C 1
ATOM 3735 O O . LYS A 1 458 ? -3.313 18.136 4.678 1.00 87.75 458 LYS A O 1
ATOM 3740 N N . LEU A 1 459 ? -5.187 16.964 5.093 1.00 89.06 459 LEU A N 1
ATOM 3741 C CA . LEU A 1 459 ? -5.485 17.567 6.386 1.00 89.06 459 LEU A CA 1
ATOM 3742 C C . LEU A 1 459 ? -4.458 17.097 7.415 1.00 89.06 459 LEU A C 1
ATOM 3744 O O . LEU A 1 459 ? -4.264 15.896 7.607 1.00 89.06 459 LEU A O 1
ATOM 3748 N N . ILE A 1 460 ? -3.801 18.053 8.063 1.00 90.06 460 ILE A N 1
ATOM 3749 C CA . ILE A 1 460 ? -2.841 17.785 9.130 1.00 90.06 460 ILE A CA 1
ATOM 3750 C C . ILE A 1 460 ? -3.574 17.802 10.462 1.00 90.06 460 ILE A C 1
ATOM 3752 O O . ILE A 1 460 ? -3.576 16.801 11.175 1.00 90.06 460 ILE A O 1
ATOM 3756 N N . ASP A 1 461 ? -4.234 18.917 10.770 1.00 91.00 461 ASP A N 1
ATOM 3757 C CA . ASP A 1 461 ? -4.857 19.129 12.072 1.00 91.00 461 ASP A CA 1
ATOM 3758 C C . ASP A 1 461 ? -5.935 20.224 12.020 1.00 91.00 461 ASP A C 1
ATOM 3760 O O . ASP A 1 461 ? -5.944 21.061 11.111 1.00 91.00 461 ASP A O 1
ATOM 3764 N N . VAL A 1 462 ? -6.843 20.209 12.995 1.00 92.75 462 VAL A N 1
ATOM 3765 C CA . VAL A 1 462 ? -7.874 21.232 13.212 1.00 92.75 462 VAL A CA 1
ATOM 3766 C C . VAL A 1 462 ? -7.818 21.636 14.683 1.00 92.75 462 VAL A C 1
ATOM 3768 O O . VAL A 1 462 ? -8.248 20.882 15.546 1.00 92.75 462 VAL A O 1
ATOM 3771 N N . ASP A 1 463 ? -7.296 22.829 14.960 1.00 91.75 463 ASP A N 1
ATOM 3772 C CA . ASP A 1 463 ? -7.235 23.421 16.297 1.00 91.75 463 ASP A CA 1
ATOM 3773 C C . ASP A 1 463 ? -8.595 24.059 16.609 1.00 91.75 463 ASP A C 1
ATOM 3775 O O . ASP A 1 463 ? -8.891 25.179 16.177 1.00 91.75 463 ASP A O 1
ATOM 3779 N N . GLU A 1 464 ? -9.462 23.326 17.314 1.00 90.19 464 GLU A N 1
ATOM 3780 C CA . GLU A 1 464 ? -10.828 23.781 17.571 1.00 90.19 464 GLU A CA 1
ATOM 3781 C C . GLU A 1 464 ? -10.915 25.011 18.477 1.00 90.19 464 GLU A C 1
ATOM 3783 O O . GLU A 1 464 ? -11.689 25.910 18.147 1.00 90.19 464 GLU A O 1
ATOM 3788 N N . PRO A 1 465 ? -10.148 25.118 19.582 1.00 89.12 465 PRO A N 1
ATOM 3789 C CA . PRO A 1 465 ? -10.166 26.313 20.422 1.00 89.12 465 PRO A CA 1
ATOM 3790 C C . PRO A 1 465 ? -9.760 27.590 19.683 1.00 89.12 465 PRO A C 1
ATOM 3792 O O . PRO A 1 465 ? -10.282 28.661 20.001 1.00 89.12 465 PRO A O 1
ATOM 3795 N N . LYS A 1 466 ? -8.831 27.494 18.721 1.00 89.75 466 LYS A N 1
ATOM 3796 C CA . LYS A 1 466 ? -8.405 28.635 17.895 1.00 89.75 466 LYS A CA 1
ATOM 3797 C C . LYS A 1 466 ? -9.215 28.812 16.616 1.00 89.75 466 LYS A C 1
ATOM 3799 O O . LYS A 1 466 ? -9.001 29.807 15.930 1.00 89.75 466 LYS A O 1
ATOM 3804 N N . GLU A 1 467 ? -10.107 27.877 16.295 1.00 91.12 467 GLU A N 1
ATOM 3805 C CA . GLU A 1 467 ? -10.845 27.844 15.029 1.00 91.12 467 GLU A CA 1
ATOM 3806 C C . GLU A 1 467 ? -9.903 27.889 13.810 1.00 91.12 467 GLU A C 1
ATOM 3808 O O . GLU A 1 467 ? -10.060 28.703 12.897 1.00 91.12 467 GLU A O 1
ATOM 3813 N N . GLN A 1 468 ? -8.876 27.030 13.804 1.00 92.94 468 GLN A N 1
ATOM 3814 C CA . GLN A 1 468 ? -7.870 26.975 12.738 1.00 92.94 468 GLN A CA 1
ATOM 3815 C C . GLN A 1 468 ? -7.731 25.578 12.141 1.00 92.94 468 GLN A C 1
ATOM 3817 O O . GLN A 1 468 ? -7.734 24.578 12.848 1.00 92.94 468 GLN A O 1
ATOM 3822 N N . MET A 1 469 ? -7.551 25.511 10.825 1.00 94.00 469 MET A N 1
ATOM 3823 C CA . MET A 1 469 ? -7.305 24.276 10.083 1.00 94.00 469 MET A CA 1
ATOM 3824 C C . MET A 1 469 ? -5.934 24.337 9.411 1.00 94.00 469 MET A C 1
ATOM 3826 O O . MET A 1 469 ? -5.607 25.319 8.745 1.00 94.00 469 MET A O 1
ATOM 3830 N N . MET A 1 470 ? -5.158 23.262 9.539 1.00 93.69 470 MET A N 1
ATOM 3831 C CA . MET A 1 470 ? -3.868 23.074 8.881 1.00 93.69 470 MET A CA 1
ATOM 3832 C C . MET A 1 470 ? -3.967 22.012 7.790 1.00 93.69 470 MET A C 1
ATOM 3834 O O . MET A 1 470 ? -4.333 20.865 8.054 1.00 93.69 470 MET A O 1
ATOM 3838 N N . ILE A 1 471 ? -3.577 22.367 6.569 1.00 91.38 471 ILE A N 1
ATOM 3839 C CA . ILE A 1 471 ? -3.607 21.473 5.411 1.00 91.38 471 ILE A CA 1
ATOM 3840 C C . ILE A 1 471 ? -2.314 21.578 4.604 1.00 91.38 471 ILE A C 1
ATOM 3842 O O . ILE A 1 471 ? -1.740 22.654 4.462 1.00 91.38 471 ILE A O 1
ATOM 3846 N N . VAL A 1 472 ? -1.859 20.460 4.048 1.00 90.75 472 VAL A N 1
ATOM 3847 C CA . VAL A 1 472 ? -0.832 20.436 3.004 1.00 90.75 472 VAL A CA 1
ATOM 3848 C C . VAL A 1 472 ? -1.521 20.363 1.647 1.00 90.75 472 VAL A C 1
ATOM 3850 O O . VAL A 1 472 ? -2.333 19.471 1.413 1.00 90.75 472 VAL A O 1
ATOM 3853 N N . ALA A 1 473 ? -1.204 21.301 0.761 1.00 89.56 473 ALA A N 1
ATOM 3854 C CA . ALA A 1 473 ? -1.744 21.406 -0.584 1.00 89.56 473 ALA A CA 1
ATOM 3855 C C . ALA A 1 473 ? -0.612 21.387 -1.616 1.00 89.56 473 ALA A C 1
ATOM 3857 O O . ALA A 1 473 ? 0.307 22.200 -1.554 1.00 89.56 473 ALA A O 1
ATOM 3858 N N . GLU A 1 474 ? -0.692 20.484 -2.587 1.00 88.69 474 GLU A N 1
ATOM 3859 C CA . GLU A 1 474 ? 0.130 20.528 -3.794 1.00 88.69 474 GLU A CA 1
ATOM 3860 C C . GLU A 1 474 ? -0.686 21.165 -4.913 1.00 88.69 474 GLU A C 1
ATOM 3862 O O . GLU A 1 474 ? -1.701 20.612 -5.349 1.00 88.69 474 GLU A O 1
ATOM 3867 N N . ILE A 1 475 ? -0.243 22.333 -5.369 1.00 90.00 475 ILE A N 1
ATOM 3868 C CA . ILE A 1 475 ? -0.907 23.093 -6.427 1.00 90.00 475 ILE A CA 1
ATOM 3869 C C . ILE A 1 475 ? -0.023 23.161 -7.667 1.00 90.00 475 ILE A C 1
ATOM 3871 O O . ILE A 1 475 ? 1.205 23.193 -7.575 1.00 90.00 475 ILE A O 1
ATOM 3875 N N . THR A 1 476 ? -0.647 23.215 -8.836 1.00 91.31 476 THR A N 1
ATOM 3876 C CA . THR A 1 476 ? 0.010 23.661 -10.060 1.00 91.31 476 THR A CA 1
ATOM 3877 C C . THR A 1 476 ? -0.491 25.036 -10.440 1.00 91.31 476 THR A C 1
ATOM 3879 O O . THR A 1 476 ? -1.695 25.276 -10.471 1.00 91.31 476 THR A O 1
ATOM 3882 N N . GLN A 1 477 ? 0.452 25.919 -10.737 1.00 91.50 477 GLN A N 1
ATOM 3883 C CA . GLN A 1 477 ? 0.196 27.230 -11.305 1.00 91.50 477 GLN A CA 1
ATOM 3884 C C . GLN A 1 477 ? 0.662 27.230 -12.750 1.00 91.50 477 GLN A C 1
ATOM 3886 O O . GLN A 1 477 ? 1.790 26.820 -13.039 1.00 91.50 477 GLN A O 1
ATOM 3891 N N . GLU A 1 478 ? -0.200 27.694 -13.639 1.00 92.19 478 GLU A N 1
ATOM 3892 C CA . GLU A 1 478 ? 0.095 27.821 -15.055 1.00 92.19 478 GLU A CA 1
ATOM 3893 C C . GLU A 1 478 ? -0.242 29.239 -15.518 1.00 92.19 478 GLU A C 1
ATOM 3895 O O . GLU A 1 478 ? -1.340 29.743 -15.279 1.00 92.19 478 GLU A O 1
ATOM 3900 N N . TRP A 1 479 ? 0.755 29.907 -16.096 1.00 90.56 479 TRP A N 1
ATOM 3901 C CA . TRP A 1 479 ? 0.664 31.278 -16.598 1.00 90.56 479 TRP A CA 1
ATOM 3902 C C . TRP A 1 479 ? 1.407 31.396 -17.922 1.00 90.56 479 TRP A C 1
ATOM 3904 O O . TRP A 1 479 ? 2.193 30.524 -18.286 1.00 90.56 479 TRP A O 1
ATOM 3914 N N . TYR A 1 480 ? 1.165 32.479 -18.648 1.00 88.38 480 TYR A N 1
ATOM 3915 C CA . TYR A 1 480 ? 1.734 32.699 -19.972 1.00 88.38 480 TYR A CA 1
ATOM 3916 C C . TYR A 1 480 ? 2.634 33.949 -19.967 1.00 88.38 480 TYR A C 1
ATOM 3918 O O . TYR A 1 480 ? 2.235 34.990 -19.446 1.00 88.38 480 TYR A O 1
ATOM 3926 N N . ASP A 1 481 ? 3.859 33.835 -20.496 1.00 87.56 481 ASP A N 1
ATOM 3927 C CA . ASP A 1 481 ? 4.808 34.941 -20.689 1.00 87.56 481 ASP A CA 1
ATOM 3928 C C . ASP A 1 481 ? 5.306 34.931 -22.151 1.00 87.56 481 ASP A C 1
ATOM 3930 O O . ASP A 1 481 ? 6.118 34.078 -22.520 1.00 87.56 481 ASP A O 1
ATOM 3934 N N . PRO A 1 482 ? 4.857 35.876 -22.997 1.00 83.94 482 PRO A N 1
ATOM 3935 C CA . PRO A 1 482 ? 5.173 35.882 -24.427 1.00 83.94 482 PRO A CA 1
ATOM 3936 C C . PRO A 1 482 ? 6.657 36.162 -24.702 1.00 83.94 482 PRO A C 1
ATOM 3938 O O . PRO A 1 482 ? 7.164 35.863 -25.776 1.00 83.94 482 PRO A O 1
ATOM 3941 N N . ARG A 1 483 ? 7.395 36.722 -23.732 1.00 83.75 483 ARG A N 1
ATOM 3942 C CA . ARG A 1 483 ? 8.831 37.022 -23.875 1.00 83.75 483 ARG A CA 1
ATOM 3943 C C . ARG A 1 483 ? 9.697 35.761 -23.840 1.00 83.75 483 ARG A C 1
ATOM 3945 O O . ARG A 1 483 ? 10.883 35.833 -24.143 1.00 83.75 483 ARG A O 1
ATOM 3952 N N . LEU A 1 484 ? 9.121 34.639 -23.410 1.00 86.25 484 LEU A N 1
ATOM 3953 C CA . LEU A 1 484 ? 9.780 33.341 -23.290 1.00 86.25 484 LEU A CA 1
ATOM 3954 C C . LEU A 1 484 ? 9.338 32.366 -24.391 1.00 86.25 484 LEU A C 1
ATOM 3956 O O . LEU A 1 484 ? 9.573 31.169 -24.259 1.00 86.25 484 LEU A O 1
ATOM 3960 N N . GLU A 1 485 ? 8.692 32.857 -25.449 1.00 85.25 485 GLU A N 1
ATOM 3961 C CA . GLU A 1 485 ? 8.333 32.072 -26.630 1.00 85.25 485 GLU A CA 1
ATOM 3962 C C . GLU A 1 485 ? 9.548 31.904 -27.561 1.00 85.25 485 GLU A C 1
ATOM 3964 O O . GLU A 1 485 ? 10.356 32.822 -27.722 1.00 85.25 485 GLU A O 1
ATOM 3969 N N . TRP A 1 486 ? 9.696 30.732 -28.184 1.00 84.69 486 TRP A N 1
ATOM 3970 C CA . TRP A 1 486 ? 10.718 30.502 -29.210 1.00 84.69 486 TRP A CA 1
ATOM 3971 C C . TRP A 1 486 ? 10.201 29.604 -30.339 1.00 84.69 486 TRP A C 1
ATOM 3973 O O . TRP A 1 486 ? 9.388 28.705 -30.120 1.00 84.69 486 TRP A O 1
ATOM 3983 N N . ASP A 1 487 ? 10.710 29.810 -31.560 1.00 82.38 487 ASP A N 1
ATOM 3984 C CA . ASP A 1 487 ? 10.359 28.965 -32.706 1.00 82.38 487 ASP A CA 1
ATOM 3985 C C . ASP A 1 487 ? 11.084 27.610 -32.620 1.00 82.38 487 ASP A C 1
ATOM 3987 O O . ASP A 1 487 ? 12.316 27.537 -32.510 1.00 82.38 487 ASP A O 1
ATOM 3991 N N . LEU A 1 488 ? 10.306 26.527 -32.709 1.00 82.25 488 LEU A N 1
ATOM 3992 C CA . LEU A 1 488 ? 10.780 25.145 -32.764 1.00 82.25 488 LEU A CA 1
ATOM 3993 C C . LEU A 1 488 ? 11.752 24.913 -33.928 1.00 82.25 488 LEU A C 1
ATOM 3995 O O . LEU A 1 488 ? 12.751 24.209 -33.762 1.00 82.25 488 LEU A O 1
ATOM 3999 N N . LYS A 1 489 ? 11.488 25.521 -35.093 1.00 77.44 489 LYS A N 1
ATOM 4000 C CA . LYS A 1 489 ? 12.280 25.320 -36.316 1.00 77.44 489 LYS A CA 1
ATOM 4001 C C . LYS A 1 489 ? 13.681 25.907 -36.202 1.00 77.44 489 LYS A C 1
ATOM 4003 O O . LYS A 1 489 ? 14.625 25.334 -36.741 1.00 77.44 489 LYS A O 1
ATOM 4008 N N . GLU A 1 490 ? 13.819 27.021 -35.491 1.00 74.56 490 GLU A N 1
ATOM 4009 C CA . GLU A 1 490 ? 15.103 27.699 -35.288 1.00 74.56 490 GLU A CA 1
ATOM 4010 C C . GLU A 1 490 ? 15.942 27.043 -34.178 1.00 74.56 490 GLU A C 1
ATOM 4012 O O . GLU A 1 490 ? 17.167 27.161 -34.168 1.00 74.56 490 GLU A O 1
ATOM 4017 N N . HIS A 1 491 ? 15.304 26.280 -33.283 1.00 70.88 491 HIS A N 1
ATOM 4018 C CA . HIS A 1 491 ? 15.922 25.755 -32.062 1.00 70.88 491 HIS A CA 1
ATOM 4019 C C . HIS A 1 491 ? 15.813 24.231 -31.937 1.00 70.88 491 HIS A C 1
ATOM 4021 O O . HIS A 1 491 ? 15.479 23.706 -30.876 1.00 70.88 491 HIS A O 1
ATOM 4027 N N . GLN A 1 492 ? 16.118 23.512 -33.023 1.00 67.25 492 GLN A N 1
ATOM 4028 C CA . GLN A 1 492 ? 16.240 22.043 -33.058 1.00 67.25 492 GLN A CA 1
ATOM 4029 C C . GLN A 1 492 ? 15.033 21.287 -32.456 1.00 67.25 492 GLN A C 1
ATOM 4031 O O . GLN A 1 492 ? 15.206 20.232 -31.849 1.00 67.25 492 GLN A O 1
ATOM 4036 N N . ASN A 1 493 ? 13.814 21.812 -32.626 1.00 77.94 493 ASN A N 1
ATOM 4037 C CA . ASN A 1 493 ? 12.559 21.250 -32.109 1.00 77.94 493 ASN A CA 1
ATOM 4038 C C . ASN A 1 493 ? 12.520 21.059 -30.578 1.00 77.94 493 ASN A C 1
ATOM 4040 O O . ASN A 1 493 ? 11.901 20.119 -30.078 1.00 77.94 493 ASN A O 1
ATOM 4044 N N . ILE A 1 494 ? 13.168 21.937 -29.807 1.00 77.19 494 ILE A N 1
ATOM 4045 C CA . ILE A 1 494 ? 13.071 21.911 -28.340 1.00 77.19 494 ILE A CA 1
ATOM 4046 C C . ILE A 1 494 ? 11.677 22.391 -27.916 1.00 77.19 494 ILE A C 1
ATOM 4048 O O . ILE A 1 494 ? 11.399 23.583 -27.936 1.00 77.19 494 ILE A O 1
ATOM 4052 N N . GLU A 1 495 ? 10.805 21.475 -27.495 1.00 82.00 495 GLU A N 1
ATOM 4053 C CA . GLU A 1 495 ? 9.433 21.815 -27.083 1.00 82.00 495 GLU A CA 1
ATOM 4054 C C . GLU A 1 495 ? 9.337 22.372 -25.660 1.00 82.00 495 GLU A C 1
ATOM 4056 O O . GLU A 1 495 ? 8.457 23.177 -25.359 1.00 82.00 495 GLU A O 1
ATOM 4061 N N . THR A 1 496 ? 10.197 21.911 -24.747 1.00 84.06 496 THR A N 1
ATOM 4062 C CA . THR A 1 496 ? 10.125 22.300 -23.333 1.00 84.06 496 THR A CA 1
ATOM 4063 C C . THR A 1 496 ? 11.497 22.382 -22.688 1.00 84.06 496 THR A C 1
ATOM 4065 O O . THR A 1 496 ? 12.418 21.642 -23.037 1.00 84.06 496 THR A O 1
ATOM 4068 N N . MET A 1 497 ? 11.617 23.265 -21.702 1.00 82.31 497 MET A N 1
ATOM 4069 C CA . MET A 1 497 ? 12.805 23.441 -20.878 1.00 82.31 497 MET A CA 1
ATOM 4070 C C . MET A 1 497 ? 12.432 23.583 -19.405 1.00 82.31 497 MET A C 1
ATOM 4072 O O . MET A 1 497 ? 11.292 23.879 -19.052 1.00 82.31 497 MET A O 1
ATOM 4076 N N . TYR A 1 498 ? 13.413 23.368 -18.532 1.00 83.94 498 TYR A N 1
ATOM 4077 C CA . TYR A 1 498 ? 13.258 23.534 -17.093 1.00 83.94 498 TYR A CA 1
ATOM 4078 C C . TYR A 1 498 ? 14.211 24.619 -16.609 1.00 83.94 498 TYR A C 1
ATOM 4080 O O . TYR A 1 498 ? 15.429 24.489 -16.745 1.00 83.94 498 TYR A O 1
ATOM 4088 N N . TRP A 1 499 ? 13.664 25.670 -16.009 1.00 85.69 499 TRP A N 1
ATOM 4089 C CA . TRP A 1 499 ? 14.441 26.761 -15.427 1.00 85.69 499 TRP A CA 1
ATOM 4090 C C . TRP A 1 499 ? 14.195 26.869 -13.933 1.00 85.69 499 TRP A C 1
ATOM 4092 O O . TRP A 1 499 ? 13.258 26.283 -13.396 1.00 85.69 499 TRP A O 1
ATOM 4102 N N . ARG A 1 500 ? 15.053 27.621 -13.245 1.00 83.69 500 ARG A N 1
ATOM 4103 C CA . ARG A 1 500 ? 14.780 27.991 -11.859 1.00 83.69 500 ARG A CA 1
ATOM 4104 C C . ARG A 1 500 ? 13.705 29.070 -11.836 1.00 83.69 500 ARG A C 1
ATOM 4106 O O . ARG A 1 500 ? 13.791 30.027 -12.601 1.00 83.69 500 ARG A O 1
ATOM 4113 N N . LEU A 1 501 ? 12.745 28.939 -10.926 1.00 85.31 501 LEU A N 1
ATOM 4114 C CA . LEU A 1 501 ? 11.655 29.898 -10.747 1.00 85.31 501 LEU A CA 1
ATOM 4115 C C . LEU A 1 501 ? 12.192 31.310 -10.464 1.00 85.31 501 LEU A C 1
ATOM 4117 O O . LEU A 1 501 ? 11.620 32.280 -10.930 1.00 85.31 501 LEU A O 1
ATOM 4121 N N . GLU A 1 502 ? 13.341 31.424 -9.787 1.00 84.12 502 GLU A N 1
ATOM 4122 C CA . GLU A 1 502 ? 14.001 32.706 -9.490 1.00 84.12 502 GLU A CA 1
ATOM 4123 C C . GLU A 1 502 ? 14.460 33.497 -10.728 1.00 84.12 502 GLU A C 1
ATOM 4125 O O . GLU A 1 502 ? 14.750 34.688 -10.598 1.00 84.12 502 GLU A O 1
ATOM 4130 N N . LYS A 1 503 ? 14.576 32.839 -11.893 1.00 83.94 503 LYS A N 1
ATOM 4131 C CA . LYS A 1 503 ? 15.040 33.434 -13.157 1.00 83.94 503 LYS A CA 1
ATOM 4132 C C . LYS A 1 503 ? 13.904 33.923 -14.052 1.00 83.94 503 LYS A C 1
ATOM 4134 O O . LYS A 1 503 ? 14.179 34.632 -15.014 1.00 83.94 503 LYS A O 1
ATOM 4139 N N . VAL A 1 504 ? 12.663 33.549 -13.754 1.00 88.44 504 VAL A N 1
ATOM 4140 C CA . VAL A 1 504 ? 11.480 33.948 -14.522 1.00 88.44 504 VAL A CA 1
ATOM 4141 C C . VAL A 1 504 ? 10.563 34.812 -13.667 1.00 88.44 504 VAL A C 1
ATOM 4143 O O . VAL A 1 504 ? 10.573 34.720 -12.440 1.00 88.44 504 VAL A O 1
ATOM 4146 N N . TRP A 1 505 ? 9.754 35.646 -14.306 1.00 89.19 505 TRP A N 1
ATOM 4147 C CA . TRP A 1 505 ? 8.655 36.316 -13.629 1.00 89.19 505 TRP A CA 1
ATOM 4148 C C . TRP A 1 505 ? 7.640 35.272 -13.146 1.00 89.19 505 TRP A C 1
ATOM 4150 O O . TRP A 1 505 ? 7.292 34.338 -13.874 1.00 89.19 505 TRP A O 1
ATOM 4160 N N . SER A 1 506 ? 7.153 35.440 -11.917 1.00 87.81 506 SER A N 1
ATOM 4161 C CA . SER A 1 506 ? 6.071 34.629 -11.356 1.00 87.81 506 SER A CA 1
ATOM 4162 C C . SER A 1 506 ? 5.060 35.532 -10.646 1.00 87.81 506 SER A C 1
ATOM 4164 O O . SER A 1 506 ? 5.467 36.490 -9.980 1.00 87.81 506 SER A O 1
ATOM 4166 N N . PRO A 1 507 ? 3.749 35.278 -10.793 1.00 83.56 507 PRO A N 1
ATOM 4167 C CA . PRO A 1 507 ? 2.730 36.119 -10.182 1.00 83.56 507 PRO A CA 1
ATOM 4168 C C . PRO A 1 507 ? 2.744 35.992 -8.648 1.00 83.56 507 PRO A C 1
ATOM 4170 O O . PRO A 1 507 ? 2.918 34.886 -8.128 1.00 83.56 507 PRO A O 1
ATOM 4173 N N . PRO A 1 508 ? 2.516 37.092 -7.902 1.00 82.25 508 PRO A N 1
ATOM 4174 C CA . PRO A 1 508 ? 2.507 37.069 -6.444 1.00 82.25 508 PRO A CA 1
ATOM 4175 C C . PRO A 1 508 ? 1.228 36.397 -5.925 1.00 82.25 508 PRO A C 1
ATOM 4177 O O . PRO A 1 508 ? 0.218 37.047 -5.662 1.00 82.25 508 PRO A O 1
ATOM 4180 N N . PHE A 1 509 ? 1.268 35.073 -5.803 1.00 86.50 509 PHE A N 1
ATOM 4181 C CA . PHE A 1 509 ? 0.173 34.265 -5.277 1.00 86.50 509 PHE A CA 1
ATOM 4182 C C . PHE A 1 509 ? 0.080 34.372 -3.751 1.00 86.50 509 PHE A C 1
ATOM 4184 O O . PHE A 1 509 ? 1.059 34.141 -3.041 1.00 86.50 509 PHE A O 1
ATOM 4191 N N . VAL A 1 510 ? -1.113 34.685 -3.243 1.00 87.12 510 VAL A N 1
ATOM 4192 C CA . VAL A 1 510 ? -1.384 34.874 -1.813 1.00 87.12 510 VAL A CA 1
ATOM 4193 C C . VAL A 1 510 ? -2.608 34.066 -1.399 1.00 87.12 510 VAL A C 1
ATOM 4195 O O . VAL A 1 510 ? -3.606 34.015 -2.116 1.00 87.12 510 VAL A O 1
ATOM 4198 N N . VAL A 1 511 ? -2.552 33.463 -0.211 1.00 89.62 511 VAL A N 1
ATOM 4199 C CA . VAL A 1 511 ? -3.699 32.803 0.425 1.00 89.62 511 VAL A CA 1
ATOM 4200 C C . VAL A 1 511 ? -4.315 33.767 1.443 1.00 89.62 511 VAL A C 1
ATOM 4202 O O . VAL A 1 511 ? -3.755 33.983 2.511 1.00 89.62 511 VAL A O 1
ATOM 4205 N N . TYR A 1 512 ? -5.461 34.364 1.117 1.00 85.31 512 TYR A N 1
ATOM 4206 C CA . TYR A 1 512 ? -6.099 35.430 1.902 1.00 85.31 512 TYR A CA 1
ATOM 4207 C C . TYR A 1 512 ? -6.630 34.969 3.257 1.00 85.31 512 TYR A C 1
ATOM 4209 O O . TYR A 1 512 ? -6.576 35.717 4.228 1.00 85.31 512 TYR A O 1
ATOM 4217 N N . THR A 1 513 ? -7.174 33.753 3.332 1.00 86.31 513 THR A N 1
ATOM 4218 C CA . THR A 1 513 ? -7.732 33.212 4.583 1.00 86.31 513 THR A CA 1
ATOM 4219 C C . THR A 1 513 ? -6.666 32.569 5.470 1.00 86.31 513 THR A C 1
ATOM 4221 O O . THR A 1 513 ? -6.996 32.050 6.541 1.00 86.31 513 THR A O 1
ATOM 4224 N N . ALA A 1 514 ? -5.403 32.548 5.034 1.00 88.56 514 ALA A N 1
ATOM 4225 C CA . ALA A 1 514 ? -4.329 31.918 5.780 1.00 88.56 514 ALA A CA 1
ATOM 4226 C C . ALA A 1 514 ? -3.800 32.836 6.887 1.00 88.56 514 ALA A C 1
ATOM 4228 O O . ALA A 1 514 ? -3.486 33.999 6.651 1.00 88.56 514 ALA A O 1
ATOM 4229 N N . SER A 1 515 ? -3.663 32.289 8.091 1.00 88.75 515 SER A N 1
ATOM 4230 C CA . SER A 1 515 ? -2.892 32.896 9.175 1.00 88.75 515 SER A CA 1
ATOM 4231 C C . SER A 1 515 ? -1.394 32.621 9.020 1.00 88.75 515 SER A C 1
ATOM 4233 O O . SER A 1 515 ? -0.574 33.431 9.442 1.00 8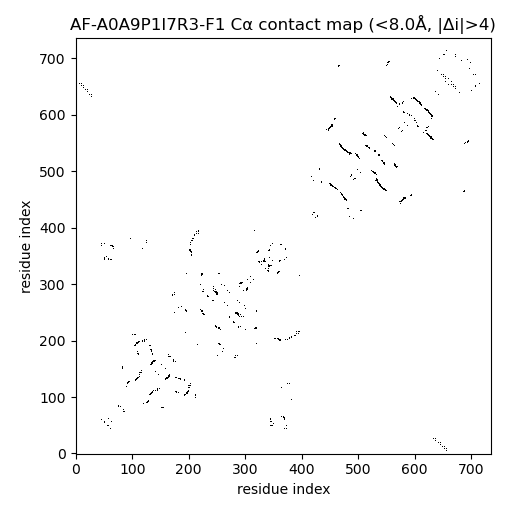8.75 515 SER A O 1
ATOM 4235 N N . GLU A 1 516 ? -1.033 31.505 8.383 1.00 89.62 516 GLU A N 1
ATOM 4236 C CA . GLU A 1 516 ? 0.345 31.121 8.082 1.00 89.62 516 GLU A CA 1
ATOM 4237 C C . GLU A 1 516 ? 0.394 30.311 6.778 1.00 89.62 516 GLU A C 1
ATOM 4239 O O . GLU A 1 516 ? -0.449 29.442 6.539 1.00 89.62 516 GLU A O 1
ATOM 4244 N N . VAL A 1 517 ? 1.401 30.571 5.939 1.00 89.38 517 VAL A N 1
ATOM 4245 C CA . VAL A 1 517 ? 1.700 29.771 4.744 1.00 89.38 517 VAL A CA 1
ATOM 4246 C C . VAL A 1 517 ? 3.185 29.436 4.736 1.00 89.38 517 VAL A C 1
ATOM 4248 O O . VAL A 1 517 ? 4.027 30.330 4.778 1.00 89.38 517 VAL A O 1
ATOM 4251 N N . VAL A 1 518 ? 3.507 28.147 4.648 1.00 86.69 518 VAL A N 1
ATOM 4252 C CA . VAL A 1 518 ? 4.884 27.648 4.554 1.00 86.69 518 VAL A CA 1
ATOM 4253 C C . VAL A 1 518 ? 5.035 26.853 3.264 1.00 86.69 518 VAL A C 1
ATOM 4255 O O . VAL A 1 518 ? 4.299 25.901 3.030 1.00 86.69 518 VAL A O 1
ATOM 4258 N N . GLU A 1 519 ? 5.997 27.211 2.419 1.00 82.94 519 GLU A N 1
ATOM 4259 C CA . GLU A 1 519 ? 6.324 26.435 1.218 1.00 82.94 519 GLU A CA 1
ATOM 4260 C C . GLU A 1 519 ? 7.447 25.436 1.523 1.00 82.94 519 GLU A C 1
ATOM 4262 O O . GLU A 1 519 ? 8.503 25.824 2.018 1.00 82.94 519 GLU A O 1
ATOM 4267 N N . PHE A 1 520 ? 7.249 24.151 1.207 1.00 74.38 520 PHE A N 1
ATOM 4268 C CA . PHE A 1 520 ? 8.204 23.089 1.569 1.00 74.38 520 PHE A CA 1
ATOM 4269 C C . PHE A 1 520 ? 9.508 23.103 0.755 1.00 74.38 520 PHE A C 1
ATOM 4271 O O . PHE A 1 520 ? 10.487 22.472 1.149 1.00 74.38 520 PHE A O 1
ATOM 4278 N N . ARG A 1 521 ? 9.536 23.788 -0.396 1.00 70.69 521 ARG A N 1
ATOM 4279 C CA . ARG A 1 521 ? 10.730 23.875 -1.246 1.00 70.69 521 ARG A CA 1
ATOM 4280 C C . ARG A 1 521 ? 11.657 24.983 -0.759 1.00 70.69 521 ARG A C 1
ATOM 4282 O O . ARG A 1 521 ? 11.254 26.151 -0.708 1.00 70.69 521 ARG A O 1
ATOM 4289 N N . ASP A 1 522 ? 12.920 24.627 -0.537 1.00 66.62 522 ASP A N 1
ATOM 4290 C CA . ASP A 1 522 ? 14.011 25.600 -0.452 1.00 66.62 522 ASP A CA 1
ATOM 4291 C C . ASP A 1 522 ? 14.013 26.455 -1.732 1.00 66.62 522 ASP A C 1
ATOM 4293 O O . ASP A 1 522 ? 13.828 25.953 -2.847 1.00 66.62 522 ASP A O 1
ATOM 4297 N N . GLN A 1 523 ? 14.147 27.769 -1.547 1.00 63.06 523 GLN A N 1
ATOM 4298 C CA . GLN A 1 523 ? 14.094 28.779 -2.602 1.00 63.06 523 GLN A CA 1
ATOM 4299 C C . GLN A 1 523 ? 15.044 28.456 -3.765 1.00 63.06 523 GLN A C 1
ATOM 4301 O O . GLN A 1 523 ? 14.675 28.661 -4.921 1.00 63.06 523 GLN A O 1
ATOM 4306 N N . ASN A 1 524 ? 16.194 27.836 -3.481 1.00 60.34 524 ASN A N 1
ATOM 4307 C CA . ASN A 1 524 ? 17.229 27.526 -4.471 1.00 60.34 524 ASN A CA 1
ATOM 4308 C C . ASN A 1 524 ? 16.891 26.355 -5.417 1.00 60.34 524 ASN A C 1
ATOM 4310 O O . ASN A 1 524 ? 17.538 26.202 -6.456 1.00 60.34 524 ASN A O 1
ATOM 4314 N N . PHE A 1 525 ? 15.897 25.522 -5.084 1.00 67.31 525 PHE A N 1
ATOM 4315 C CA . PHE A 1 525 ? 15.553 24.303 -5.838 1.00 67.31 525 PHE A CA 1
ATOM 4316 C C . PHE A 1 525 ? 14.179 24.367 -6.519 1.00 67.31 525 PHE A C 1
ATOM 4318 O O . PHE A 1 525 ? 13.653 23.355 -6.990 1.00 67.31 525 PHE A O 1
ATOM 4325 N N . ARG A 1 526 ? 13.573 25.555 -6.591 1.00 80.19 526 ARG A N 1
ATOM 4326 C CA . ARG A 1 526 ? 12.277 25.752 -7.250 1.00 80.19 526 ARG A CA 1
ATOM 4327 C C . ARG A 1 526 ? 12.469 25.748 -8.760 1.00 80.19 526 ARG A C 1
ATOM 4329 O O . ARG A 1 526 ? 13.048 26.681 -9.308 1.00 80.19 526 ARG A O 1
ATOM 4336 N N . MET A 1 527 ? 11.972 24.712 -9.429 1.00 83.06 527 MET A N 1
ATOM 4337 C CA . MET A 1 527 ? 12.000 24.601 -10.889 1.00 83.06 527 MET A CA 1
ATOM 4338 C C . MET A 1 527 ? 10.636 24.953 -11.491 1.00 83.06 527 MET A C 1
ATOM 4340 O O . MET A 1 527 ? 9.593 24.681 -10.894 1.00 83.06 527 MET A O 1
ATOM 4344 N N . VAL A 1 528 ? 10.659 25.532 -12.686 1.00 88.69 528 VAL A N 1
ATOM 4345 C CA . VAL A 1 528 ? 9.500 25.827 -13.529 1.00 88.69 528 VAL A CA 1
ATOM 4346 C C . VAL A 1 528 ? 9.705 25.161 -14.883 1.00 88.69 528 VAL A C 1
ATOM 4348 O O . VAL A 1 528 ? 10.813 25.170 -15.426 1.00 88.69 528 VAL A O 1
ATOM 4351 N N . LYS A 1 529 ? 8.650 24.545 -15.414 1.00 90.69 529 LYS A N 1
ATOM 4352 C CA . LYS A 1 529 ? 8.645 24.019 -16.777 1.00 90.69 529 LYS A CA 1
ATOM 4353 C C . LYS A 1 529 ? 8.187 25.131 -17.713 1.00 90.69 529 LYS A C 1
ATOM 4355 O O . LYS A 1 529 ? 7.119 25.692 -17.491 1.00 90.69 529 LYS A O 1
ATOM 4360 N N . VAL A 1 530 ? 8.975 25.425 -18.738 1.00 89.81 530 VAL A N 1
ATOM 4361 C CA . VAL A 1 530 ? 8.661 26.421 -19.766 1.00 89.81 530 VAL A CA 1
ATOM 4362 C C . VAL A 1 530 ? 8.458 25.708 -21.092 1.00 89.81 530 VAL A C 1
ATOM 4364 O O . VAL A 1 530 ? 9.281 24.884 -21.492 1.00 89.81 530 VAL A O 1
ATOM 4367 N N . PHE A 1 531 ? 7.335 25.984 -21.737 1.00 90.12 531 PHE A N 1
ATOM 4368 C CA . PHE A 1 531 ? 6.976 25.461 -23.048 1.00 90.12 531 PHE A CA 1
ATOM 4369 C C . PHE A 1 531 ? 7.399 26.447 -24.138 1.00 90.12 531 PHE A C 1
ATOM 4371 O O . PHE A 1 531 ? 7.430 27.650 -23.895 1.00 90.12 531 PHE A O 1
ATOM 4378 N N . TYR A 1 532 ? 7.681 25.941 -25.342 1.00 85.94 532 TYR A N 1
ATOM 4379 C CA . TYR A 1 532 ? 8.069 26.764 -26.496 1.00 85.94 532 TYR A CA 1
ATOM 4380 C C . TYR A 1 532 ? 7.050 27.855 -26.832 1.00 85.94 532 TYR A C 1
ATOM 4382 O O . TYR A 1 532 ? 7.430 28.905 -27.330 1.00 85.94 532 TYR A O 1
ATOM 4390 N N . SER A 1 533 ? 5.777 27.620 -26.500 1.00 87.31 533 SER A N 1
ATOM 4391 C CA . SER A 1 533 ? 4.665 28.558 -26.641 1.00 87.31 533 SER A CA 1
ATOM 4392 C C . SER A 1 533 ? 4.689 29.712 -25.635 1.00 87.31 533 SER A C 1
ATOM 4394 O O . SER A 1 533 ? 3.705 30.427 -25.553 1.00 87.31 533 SER A O 1
ATOM 4396 N N . GLY A 1 534 ? 5.721 29.836 -24.791 1.00 86.06 534 GLY A N 1
ATOM 4397 C CA . GLY A 1 534 ? 5.815 30.825 -23.710 1.00 86.06 534 GLY A CA 1
ATOM 4398 C C . GLY A 1 534 ? 4.957 30.512 -22.476 1.00 86.06 534 GLY A C 1
ATOM 4399 O O . GLY A 1 534 ? 4.924 31.297 -21.528 1.00 86.06 534 GLY A O 1
ATOM 4400 N N . SER A 1 535 ? 4.249 29.377 -22.441 1.00 89.88 535 SER A N 1
ATOM 4401 C CA . SER A 1 535 ? 3.496 28.933 -21.258 1.00 89.88 535 SER A CA 1
ATOM 4402 C C . SER A 1 535 ? 4.447 28.388 -20.189 1.00 89.88 535 SER A C 1
ATOM 4404 O O . SER A 1 535 ? 5.386 27.647 -20.485 1.00 89.88 535 SER A O 1
ATOM 4406 N N . LEU A 1 536 ? 4.196 28.720 -18.927 1.00 92.56 536 LEU A N 1
ATOM 4407 C CA . LEU A 1 536 ? 4.980 28.295 -17.774 1.00 92.56 536 LEU A CA 1
ATOM 4408 C C . LEU A 1 536 ? 4.103 27.504 -16.818 1.00 92.56 536 LEU A C 1
ATOM 4410 O O . LEU A 1 536 ? 2.973 27.889 -16.539 1.00 92.56 536 LEU A O 1
ATOM 4414 N N . LYS A 1 537 ? 4.652 26.416 -16.276 1.00 92.19 537 LYS A N 1
ATOM 4415 C CA . LYS A 1 537 ? 3.967 25.544 -15.325 1.00 92.19 537 LYS A CA 1
ATOM 4416 C C . LYS A 1 537 ? 4.857 25.253 -14.124 1.00 92.19 537 LYS A C 1
ATOM 4418 O O . LYS A 1 537 ? 5.942 24.680 -14.266 1.00 92.19 537 LYS A O 1
ATOM 4423 N N . ALA A 1 538 ? 4.394 25.630 -12.936 1.00 90.62 538 ALA A N 1
ATOM 4424 C CA . ALA A 1 538 ? 5.094 25.419 -11.672 1.00 90.62 538 ALA A CA 1
ATOM 4425 C C . ALA A 1 538 ? 4.271 24.543 -10.723 1.00 90.62 538 ALA A C 1
ATOM 4427 O O . ALA A 1 538 ? 3.104 24.821 -10.466 1.00 90.62 538 ALA A O 1
ATOM 4428 N N . HIS A 1 539 ? 4.904 23.513 -10.160 1.00 88.69 539 HIS A N 1
ATOM 4429 C CA . HIS A 1 539 ? 4.347 22.704 -9.070 1.00 88.69 539 HIS A CA 1
ATOM 4430 C C . HIS A 1 539 ? 4.823 23.263 -7.725 1.00 88.69 539 HIS A C 1
ATOM 4432 O O . HIS A 1 539 ? 6.025 23.482 -7.544 1.00 88.69 539 HIS A O 1
ATOM 4438 N N . ILE A 1 540 ? 3.893 23.537 -6.808 1.00 87.94 540 ILE A N 1
ATOM 4439 C CA . ILE A 1 540 ? 4.155 24.220 -5.538 1.00 87.94 540 ILE A CA 1
ATOM 4440 C C . ILE A 1 540 ? 3.495 23.450 -4.381 1.00 87.94 540 ILE A C 1
ATOM 4442 O O . ILE A 1 540 ? 2.267 23.413 -4.290 1.00 87.94 540 ILE A O 1
ATOM 4446 N N . PRO A 1 541 ? 4.285 22.852 -3.472 1.00 88.12 541 PRO A N 1
ATOM 4447 C CA . PRO A 1 541 ? 3.780 22.252 -2.241 1.00 88.12 541 PRO A CA 1
ATOM 4448 C C . PRO A 1 541 ? 3.745 23.278 -1.093 1.00 88.12 541 PRO A C 1
ATOM 4450 O O . PRO A 1 541 ? 4.779 23.820 -0.692 1.00 88.12 541 PRO A O 1
ATOM 4453 N N . LEU A 1 542 ? 2.559 23.512 -0.531 1.00 89.44 542 LEU A N 1
ATOM 4454 C CA . LEU A 1 542 ? 2.285 24.483 0.531 1.00 89.44 542 LEU A CA 1
ATOM 4455 C C . LEU A 1 542 ? 1.714 23.791 1.775 1.00 89.44 542 LEU A C 1
ATOM 4457 O O . LEU A 1 542 ? 0.855 22.925 1.664 1.00 89.44 542 LEU A O 1
ATOM 4461 N N . LYS A 1 543 ? 2.125 24.221 2.966 1.00 92.44 543 LYS A N 1
ATOM 4462 C CA . LYS A 1 543 ? 1.389 24.041 4.221 1.00 92.44 543 LYS A CA 1
ATOM 4463 C C . LYS A 1 543 ? 0.623 25.332 4.494 1.00 92.44 543 LYS A C 1
ATOM 4465 O O . LYS A 1 543 ? 1.233 26.389 4.632 1.00 92.44 543 LYS A O 1
ATOM 4470 N N . ILE A 1 544 ? -0.696 25.238 4.561 1.00 93.94 544 ILE A N 1
ATOM 4471 C CA . ILE A 1 544 ? -1.612 26.360 4.751 1.00 93.94 544 ILE A CA 1
ATOM 4472 C C . ILE A 1 544 ? -2.298 26.184 6.103 1.00 93.94 544 ILE A C 1
ATOM 4474 O O . ILE A 1 544 ? -2.983 25.185 6.326 1.00 93.94 544 ILE A O 1
ATOM 4478 N N . THR A 1 545 ? -2.139 27.166 6.982 1.00 94.69 545 THR A N 1
ATOM 4479 C CA . THR A 1 545 ? -2.924 27.305 8.210 1.00 94.69 545 THR A CA 1
ATOM 4480 C C . THR A 1 545 ? -3.965 28.387 7.962 1.00 94.69 545 THR A C 1
ATOM 4482 O O . THR A 1 545 ? -3.601 29.527 7.690 1.00 94.69 545 THR A O 1
ATOM 4485 N N . THR A 1 546 ? -5.253 28.053 8.007 1.00 93.75 546 THR A N 1
ATOM 4486 C CA . THR A 1 546 ? -6.356 28.975 7.696 1.00 93.75 546 THR A CA 1
ATOM 4487 C C . THR A 1 546 ? -7.361 29.054 8.835 1.00 93.75 546 THR A C 1
ATOM 4489 O O . THR A 1 546 ? -7.574 28.077 9.553 1.00 93.75 546 THR A O 1
ATOM 4492 N N . ASN A 1 547 ? -7.992 30.216 8.995 1.00 91.50 547 ASN A N 1
ATOM 4493 C CA . ASN A 1 547 ? -9.071 30.384 9.963 1.00 91.50 547 ASN A CA 1
ATOM 4494 C C . ASN A 1 547 ? -10.341 29.689 9.439 1.00 91.50 547 ASN A C 1
ATOM 4496 O O . ASN A 1 547 ? -10.789 29.965 8.328 1.00 91.50 547 ASN A O 1
ATOM 4500 N N . CYS A 1 548 ? -10.929 28.805 10.242 1.00 92.12 548 CYS A N 1
ATOM 4501 C CA . CYS A 1 548 ? -12.145 28.066 9.926 1.00 92.12 548 CYS A CA 1
ATOM 4502 C C . CYS A 1 548 ? -13.097 28.086 11.122 1.00 92.12 548 CYS A C 1
ATOM 4504 O O . CYS A 1 548 ? -12.860 27.415 12.123 1.00 92.12 548 CYS A O 1
ATOM 4506 N N . LYS A 1 549 ? -14.196 28.835 10.996 1.00 89.88 549 LYS A N 1
ATOM 4507 C CA . LYS A 1 549 ? -15.228 28.930 12.033 1.00 89.88 549 LYS A CA 1
ATOM 4508 C C . LYS A 1 549 ? -15.959 27.594 12.186 1.00 89.88 549 LYS A C 1
ATOM 4510 O O . LYS A 1 549 ? -16.516 27.091 11.209 1.00 89.88 549 LYS A O 1
ATOM 4515 N N . LEU A 1 550 ? -16.003 27.050 13.402 1.00 90.06 550 LEU A N 1
ATOM 4516 C CA . LEU A 1 550 ? -16.548 25.714 13.661 1.00 90.06 550 LEU A CA 1
ATOM 4517 C C . LEU A 1 550 ? -17.952 25.777 14.275 1.00 90.06 550 LEU A C 1
ATOM 4519 O O . LEU A 1 550 ? -18.236 26.566 15.175 1.00 90.06 550 LEU A O 1
ATOM 4523 N N . ASN A 1 551 ? -18.845 24.898 13.822 1.00 89.88 551 ASN A N 1
ATOM 4524 C CA . ASN A 1 551 ? -20.171 24.709 14.398 1.00 89.88 551 ASN A CA 1
ATOM 4525 C C . ASN A 1 551 ? -20.176 23.532 15.387 1.00 89.88 551 ASN A C 1
ATOM 4527 O O . ASN A 1 551 ? -20.169 22.367 14.987 1.00 89.88 551 ASN A O 1
ATOM 4531 N N . MET A 1 552 ? -20.240 23.830 16.686 1.00 88.81 552 MET A N 1
ATOM 4532 C CA . MET A 1 552 ? -20.082 22.827 17.750 1.00 88.81 552 MET A CA 1
ATOM 4533 C C . MET A 1 552 ? -21.400 22.267 18.308 1.00 88.81 552 MET A C 1
ATOM 4535 O O . MET A 1 552 ? -21.376 21.437 19.219 1.00 88.81 552 MET A O 1
ATOM 4539 N N . THR A 1 553 ? -22.562 22.644 17.765 1.00 87.44 553 THR A N 1
ATOM 4540 C CA . THR A 1 553 ? -23.876 22.279 18.333 1.00 87.44 553 THR A CA 1
ATOM 4541 C C . THR A 1 553 ? -24.077 20.760 18.453 1.00 87.44 553 THR A C 1
ATOM 4543 O O . THR A 1 553 ? -24.621 20.280 19.451 1.00 87.44 553 THR A O 1
ATOM 4546 N N . ASN A 1 554 ? -23.582 19.984 17.480 1.00 88.69 554 ASN A N 1
ATOM 4547 C CA . ASN A 1 554 ? -23.717 18.519 17.421 1.00 88.69 554 ASN A CA 1
ATOM 4548 C C . ASN A 1 554 ? -22.470 17.739 17.872 1.00 88.69 554 ASN A C 1
ATOM 4550 O O . ASN A 1 554 ? -22.423 16.519 17.706 1.00 88.69 554 ASN A O 1
ATOM 4554 N N . PHE A 1 555 ? -21.479 18.409 18.460 1.00 88.75 555 PHE A N 1
ATOM 4555 C CA . PHE A 1 555 ? -20.239 17.779 18.913 1.00 88.75 555 PHE A CA 1
ATOM 4556 C C . PHE A 1 555 ? -20.495 16.588 19.866 1.00 88.75 555 PHE A C 1
ATOM 4558 O O . PHE A 1 555 ? -21.298 16.730 20.803 1.00 88.75 555 PHE A O 1
ATOM 4565 N N . PRO A 1 556 ? -19.832 15.421 19.680 1.00 90.00 556 PRO A N 1
ATOM 4566 C CA . PRO A 1 556 ? -18.719 15.121 18.758 1.00 90.00 556 PRO A CA 1
ATOM 4567 C C . PRO A 1 556 ? -19.142 14.506 17.405 1.00 90.00 556 PRO A C 1
ATOM 4569 O O . PRO A 1 556 ? -18.328 13.901 16.716 1.00 90.00 556 PRO A O 1
ATOM 4572 N N . PHE A 1 557 ? -20.425 14.578 17.041 1.00 90.00 557 PHE A N 1
ATOM 4573 C CA . PHE A 1 557 ? -20.960 14.054 15.773 1.00 90.00 557 PHE A CA 1
ATOM 4574 C C . PHE A 1 557 ? -21.166 15.170 14.742 1.00 90.00 557 PHE A C 1
ATOM 4576 O O . PHE A 1 557 ? -22.171 15.200 14.028 1.00 90.00 557 PHE A O 1
ATOM 4583 N N . ASP A 1 558 ? -20.270 16.145 14.752 1.00 90.00 558 ASP A N 1
ATOM 4584 C CA . ASP A 1 558 ? -20.351 17.378 13.991 1.00 90.00 558 ASP A CA 1
ATOM 4585 C C . ASP A 1 558 ? -19.774 17.251 12.574 1.00 90.00 558 ASP A C 1
ATOM 4587 O O . ASP A 1 558 ? -18.915 16.416 12.276 1.00 90.00 558 ASP A O 1
ATOM 4591 N N . HIS A 1 559 ? -20.283 18.124 11.706 1.00 91.31 559 HIS A N 1
ATOM 4592 C CA . HIS A 1 559 ? -19.802 18.345 10.350 1.00 91.31 559 HIS A CA 1
ATOM 4593 C C . HIS A 1 559 ? -19.369 19.802 10.227 1.00 91.31 559 HIS A C 1
ATOM 4595 O O . HIS A 1 559 ? -20.083 20.690 10.694 1.00 91.31 559 HIS A O 1
ATOM 4601 N N . GLN A 1 560 ? -18.228 20.034 9.586 1.00 92.56 560 GLN A N 1
ATOM 4602 C CA . GLN A 1 560 ? -17.635 21.359 9.427 1.00 92.56 560 GLN A CA 1
ATOM 4603 C C . GLN A 1 560 ? -17.406 21.673 7.956 1.00 92.56 560 GLN A C 1
ATOM 4605 O O . GLN A 1 560 ? -17.252 20.772 7.132 1.00 92.56 560 GLN A O 1
ATOM 4610 N N . ILE A 1 561 ? -17.392 22.959 7.621 1.00 93.56 561 ILE A N 1
ATOM 4611 C CA . ILE A 1 561 ? -17.077 23.435 6.276 1.00 93.56 561 ILE A CA 1
ATOM 4612 C C . ILE A 1 561 ? -16.005 24.504 6.420 1.00 93.56 561 ILE A C 1
ATOM 4614 O O . ILE A 1 561 ? -16.282 25.589 6.926 1.00 93.56 561 ILE A O 1
ATOM 4618 N N . CYS A 1 562 ? -14.794 24.188 5.976 1.00 93.31 562 CYS A N 1
ATOM 4619 C CA . CYS A 1 562 ? -13.671 25.116 5.983 1.00 93.31 562 CYS A CA 1
ATOM 4620 C C . CYS A 1 562 ? -13.383 25.600 4.567 1.00 93.31 562 CYS A C 1
ATOM 4622 O O . CYS A 1 562 ? -13.418 24.806 3.628 1.00 93.31 562 CYS A O 1
ATOM 4624 N N . GLU A 1 563 ? -13.079 26.887 4.404 1.00 93.19 563 GLU A N 1
ATOM 4625 C CA . GLU A 1 563 ? -12.759 27.468 3.100 1.00 93.19 563 GLU A CA 1
ATOM 4626 C C . GLU A 1 563 ? -11.350 28.063 3.049 1.00 93.19 563 GLU A C 1
ATOM 4628 O O . GLU A 1 563 ? -10.881 28.693 3.994 1.00 93.19 563 GLU A O 1
ATOM 4633 N N . ILE A 1 564 ? -10.676 27.862 1.919 1.00 92.56 564 ILE A N 1
ATOM 4634 C CA . ILE A 1 564 ? -9.382 28.459 1.600 1.00 92.56 564 ILE A CA 1
ATOM 4635 C C . ILE A 1 564 ? -9.583 29.376 0.404 1.00 92.56 564 ILE A C 1
ATOM 4637 O O . ILE A 1 564 ? -10.020 28.926 -0.656 1.00 92.56 564 ILE A O 1
ATOM 4641 N N . ARG A 1 565 ? -9.258 30.659 0.576 1.00 90.12 565 ARG A N 1
ATOM 4642 C CA . ARG A 1 565 ? -9.311 31.656 -0.498 1.00 90.12 565 ARG A CA 1
ATOM 4643 C C . ARG A 1 565 ? -7.901 32.049 -0.893 1.00 90.12 565 ARG A C 1
ATOM 4645 O O . ARG A 1 565 ? -7.126 32.460 -0.031 1.00 90.12 565 ARG A O 1
ATOM 4652 N N . ALA A 1 566 ? -7.572 31.961 -2.174 1.00 89.25 566 ALA A N 1
ATOM 4653 C CA . ALA A 1 566 ? -6.259 32.337 -2.680 1.00 89.25 566 ALA A CA 1
ATOM 4654 C C . ALA A 1 566 ? -6.348 33.032 -4.040 1.00 89.25 566 ALA A C 1
ATOM 4656 O O . ALA A 1 566 ? -7.301 32.834 -4.782 1.00 89.25 566 ALA A O 1
ATOM 4657 N N . GLY A 1 567 ? -5.377 33.868 -4.379 1.00 85.94 567 GLY A N 1
ATOM 4658 C CA . GLY A 1 567 ? -5.404 34.633 -5.623 1.00 85.94 567 GLY A CA 1
ATOM 4659 C C . GLY A 1 567 ? -4.235 35.597 -5.732 1.00 85.94 567 GLY A C 1
ATOM 4660 O O . GLY A 1 567 ? -3.240 35.458 -5.020 1.00 85.94 567 GLY A O 1
ATOM 4661 N N . ILE A 1 568 ? -4.355 36.562 -6.642 1.00 84.06 568 ILE A N 1
ATOM 4662 C CA . ILE A 1 568 ? -3.316 37.559 -6.901 1.00 84.06 568 ILE A CA 1
ATOM 4663 C C . ILE A 1 568 ? -3.875 38.945 -6.533 1.00 84.06 568 ILE A C 1
ATOM 4665 O O . ILE A 1 568 ? -4.762 39.441 -7.225 1.00 84.06 568 ILE A O 1
ATOM 4669 N N . PRO A 1 569 ? -3.386 39.593 -5.458 1.00 74.81 569 PRO A N 1
ATOM 4670 C CA . PRO A 1 569 ? -4.036 40.763 -4.852 1.00 74.81 569 PRO A CA 1
ATOM 4671 C C . PRO A 1 569 ? -4.032 42.047 -5.688 1.00 74.81 569 PRO A C 1
ATOM 4673 O O . PRO A 1 569 ? -4.793 42.955 -5.374 1.00 74.81 569 PRO A O 1
ATOM 4676 N N . THR A 1 570 ? -3.201 42.144 -6.725 1.00 72.69 570 THR A N 1
ATOM 4677 C CA . THR A 1 570 ? -2.985 43.379 -7.503 1.00 72.69 570 THR A CA 1
ATOM 4678 C C . THR A 1 570 ? -3.374 43.263 -8.979 1.00 72.69 570 THR A C 1
ATOM 4680 O O . THR A 1 570 ? -3.129 44.192 -9.747 1.00 72.69 570 THR A O 1
ATOM 4683 N N . MET A 1 571 ? -3.965 42.139 -9.401 1.00 74.00 571 MET A N 1
ATOM 4684 C CA . MET A 1 571 ? -4.318 41.900 -10.805 1.00 74.00 571 MET A CA 1
ATOM 4685 C C . MET A 1 571 ? -5.820 42.082 -11.026 1.00 74.00 571 MET A C 1
ATOM 4687 O O . MET A 1 571 ? -6.632 41.380 -10.424 1.00 74.00 571 MET A O 1
ATOM 4691 N N . ASP A 1 572 ? -6.182 43.010 -11.916 1.00 75.94 572 ASP A N 1
ATOM 4692 C CA . ASP A 1 572 ? -7.575 43.214 -12.312 1.00 75.94 572 ASP A CA 1
ATOM 4693 C C . ASP A 1 572 ? -8.099 42.008 -13.104 1.00 75.94 572 ASP A C 1
ATOM 4695 O O . ASP A 1 572 ? -7.456 41.528 -14.039 1.00 75.94 572 ASP A O 1
ATOM 4699 N N . SER A 1 573 ? -9.308 41.570 -12.767 1.00 74.31 573 SER A N 1
ATOM 4700 C CA . SER A 1 573 ? -10.108 40.568 -13.475 1.00 74.31 573 SER A CA 1
ATOM 4701 C C . SER A 1 573 ? -10.323 40.850 -14.973 1.00 74.31 573 SER A C 1
ATOM 4703 O O . SER A 1 573 ? -10.597 39.926 -15.739 1.00 74.31 573 SER A O 1
ATOM 4705 N N . HIS A 1 574 ? -10.202 42.110 -15.410 1.00 74.88 574 HIS A N 1
ATOM 4706 C CA . HIS A 1 574 ? -10.242 42.496 -16.827 1.00 74.88 574 HIS A CA 1
ATOM 4707 C C . HIS A 1 574 ? -8.935 42.191 -17.567 1.00 74.88 574 HIS A C 1
ATOM 4709 O O . HIS A 1 574 ? -8.939 42.109 -18.793 1.00 74.88 574 HIS A O 1
ATOM 4715 N N . ILE A 1 575 ? -7.828 42.043 -16.836 1.00 73.94 575 ILE A N 1
ATOM 4716 C CA . ILE A 1 575 ? -6.493 41.782 -17.380 1.00 73.94 575 ILE A CA 1
ATOM 4717 C C . ILE A 1 575 ? -6.141 40.300 -17.219 1.00 73.94 575 ILE A C 1
ATOM 4719 O O . ILE A 1 575 ? -5.606 39.706 -18.153 1.00 73.94 575 ILE A O 1
ATOM 4723 N N . TYR A 1 576 ? -6.491 39.696 -16.080 1.00 77.69 576 TYR A N 1
ATOM 4724 C CA . TYR A 1 576 ? -6.277 38.279 -15.789 1.00 77.69 576 TYR A CA 1
ATOM 4725 C C . TYR A 1 576 ? -7.575 37.571 -15.404 1.00 77.69 576 TYR A C 1
ATOM 4727 O O . TYR A 1 576 ? -8.279 37.992 -14.488 1.00 77.69 576 TYR A O 1
ATOM 4735 N N . LYS A 1 577 ? -7.851 36.439 -16.054 1.00 84.94 577 LYS A N 1
ATOM 4736 C CA . LYS A 1 577 ? -8.900 35.501 -15.648 1.00 84.94 577 LYS A CA 1
ATOM 4737 C C . LYS A 1 577 ? -8.291 34.344 -14.874 1.00 84.94 577 LYS A C 1
ATOM 4739 O O . LYS A 1 577 ? -7.412 33.652 -15.377 1.00 84.94 577 LYS A O 1
ATOM 4744 N N . LEU A 1 578 ? -8.790 34.128 -13.663 1.00 87.81 578 LEU A N 1
ATOM 4745 C CA . LEU A 1 578 ? -8.384 33.033 -12.798 1.00 87.81 578 LEU A CA 1
ATOM 4746 C C . LEU A 1 578 ? -9.296 31.824 -13.017 1.00 87.81 578 LEU A C 1
ATOM 4748 O O . LEU A 1 578 ? -10.489 31.860 -12.698 1.00 87.81 578 LEU A O 1
ATOM 4752 N N . PHE A 1 579 ? -8.719 30.722 -13.474 1.00 88.88 579 PHE A N 1
ATOM 4753 C CA . PHE A 1 579 ? -9.405 29.441 -13.519 1.00 88.88 579 PHE A CA 1
ATOM 4754 C C . PHE A 1 579 ? -8.925 28.564 -12.377 1.00 88.88 579 PHE A C 1
ATOM 4756 O O . PHE A 1 579 ? -7.730 28.348 -12.188 1.00 88.88 579 PHE A O 1
ATOM 4763 N N . THR A 1 580 ? -9.886 28.046 -11.622 1.00 88.69 580 THR A N 1
ATOM 4764 C CA . THR A 1 580 ? -9.628 27.145 -10.507 1.00 88.69 580 THR A CA 1
ATOM 4765 C C . THR A 1 580 ? -10.205 25.789 -10.853 1.00 88.69 580 THR A C 1
ATOM 4767 O O . THR A 1 580 ? -11.391 25.684 -11.165 1.00 88.69 580 THR A O 1
ATOM 4770 N N . SER A 1 581 ? -9.383 24.750 -10.785 1.00 86.25 581 SER A N 1
ATOM 4771 C CA . SER A 1 581 ? -9.812 23.379 -11.049 1.00 86.25 581 SER A CA 1
ATOM 4772 C C . SER A 1 581 ? -9.315 22.427 -9.967 1.00 86.25 581 SER A C 1
ATOM 4774 O O . SER A 1 581 ? -8.273 22.638 -9.338 1.00 86.25 581 SER A O 1
ATOM 4776 N N . LEU A 1 582 ? -10.098 21.378 -9.731 1.00 81.69 582 LEU A N 1
ATOM 4777 C CA . LEU A 1 582 ? -9.643 20.191 -9.022 1.00 81.69 582 LEU A CA 1
ATOM 4778 C C . LEU A 1 582 ? -9.223 19.189 -10.081 1.00 81.69 582 LEU A C 1
ATOM 4780 O O . LEU A 1 582 ? -9.981 18.949 -11.026 1.00 81.69 582 LEU A O 1
ATOM 4784 N N . ARG A 1 583 ? -8.047 18.589 -9.916 1.00 79.06 583 ARG A N 1
ATOM 4785 C CA . ARG A 1 583 ? -7.683 17.464 -10.765 1.00 79.06 583 ARG A CA 1
ATOM 4786 C C . ARG A 1 583 ? -8.729 16.346 -10.586 1.00 79.06 583 ARG A C 1
ATOM 4788 O O . ARG A 1 583 ? -9.082 16.074 -9.438 1.00 79.06 583 ARG A O 1
ATOM 4795 N N . PRO A 1 584 ? -9.238 15.701 -11.655 1.00 58.78 584 PRO A N 1
ATOM 4796 C CA . PRO A 1 584 ? -10.329 14.728 -11.550 1.00 58.78 584 PRO A CA 1
ATOM 4797 C C . PRO A 1 584 ? -10.035 13.597 -10.563 1.00 58.78 584 PRO A C 1
ATOM 4799 O O . PRO A 1 584 ? -10.910 13.210 -9.796 1.00 58.78 584 PRO A O 1
ATOM 4802 N N . GLU A 1 585 ? -8.780 13.145 -10.497 1.00 56.91 585 GLU A N 1
ATOM 4803 C CA . GLU A 1 585 ? -8.374 12.110 -9.544 1.00 56.91 585 GLU A CA 1
ATOM 4804 C C . GLU A 1 585 ? -8.552 12.544 -8.074 1.00 56.91 585 GLU A C 1
ATOM 4806 O O . GLU A 1 585 ? -8.822 11.716 -7.215 1.00 56.91 585 GLU A O 1
ATOM 4811 N N . LEU A 1 586 ? -8.494 13.844 -7.761 1.00 52.25 586 LEU A N 1
ATOM 4812 C CA . LEU A 1 586 ? -8.693 14.395 -6.411 1.00 52.25 586 LEU A CA 1
ATOM 4813 C C . LEU A 1 586 ? -10.130 14.173 -5.889 1.00 52.25 586 LEU A C 1
ATOM 4815 O O . LEU A 1 586 ? -10.329 14.122 -4.676 1.00 52.25 586 LEU A O 1
ATOM 4819 N N . LEU A 1 587 ? -11.108 14.005 -6.791 1.00 49.28 587 LEU A N 1
ATOM 4820 C CA . LEU A 1 587 ? -12.502 13.671 -6.467 1.00 49.28 587 LEU A CA 1
ATOM 4821 C C . LEU A 1 587 ? -12.717 12.160 -6.246 1.00 49.28 587 LEU A C 1
ATOM 4823 O O . LEU A 1 587 ? -13.617 11.796 -5.495 1.00 49.28 587 LEU A O 1
ATOM 4827 N N . ASP A 1 588 ? -11.860 11.298 -6.807 1.00 46.56 588 ASP A N 1
ATOM 4828 C CA . ASP A 1 588 ? -11.839 9.848 -6.530 1.00 46.56 588 ASP A CA 1
ATOM 4829 C C . ASP A 1 588 ? -11.063 9.504 -5.234 1.00 46.56 588 ASP A C 1
ATOM 4831 O O . ASP A 1 588 ? -11.215 8.417 -4.680 1.00 46.56 588 ASP A O 1
ATOM 4835 N N . PHE A 1 589 ? -10.254 10.439 -4.708 1.00 47.47 589 PHE A N 1
ATOM 4836 C CA . PHE A 1 589 ? -9.363 10.264 -3.545 1.00 47.47 589 PHE A CA 1
ATOM 4837 C C . PHE A 1 589 ? -9.909 10.775 -2.190 1.00 47.47 589 PHE A C 1
ATOM 4839 O O . PHE A 1 589 ? -9.145 10.847 -1.219 1.00 47.47 589 PHE A O 1
ATOM 4846 N N . CYS A 1 590 ? -11.197 11.127 -2.063 1.00 44.22 590 CYS A N 1
ATOM 4847 C CA . CYS A 1 590 ? -11.737 11.691 -0.810 1.00 44.22 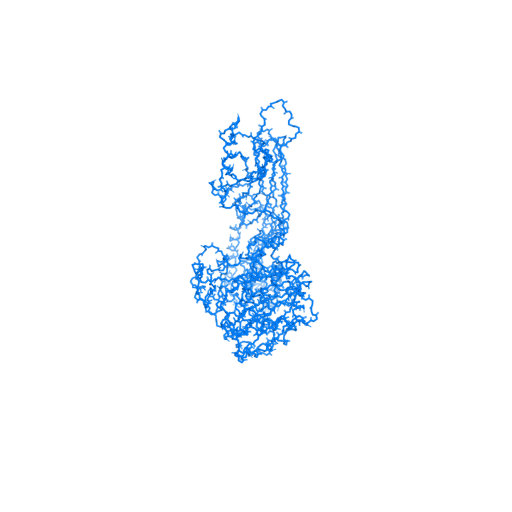590 CYS A CA 1
ATOM 4848 C C . CYS A 1 590 ? -11.555 10.792 0.438 1.00 44.22 590 CYS A C 1
ATOM 4850 O O . CYS A 1 590 ? -11.568 11.316 1.550 1.00 44.22 590 CYS A O 1
ATOM 4852 N N . GLU A 1 591 ? -11.276 9.490 0.301 1.00 45.62 591 GLU A N 1
ATOM 4853 C CA . GLU A 1 591 ? -11.072 8.593 1.453 1.00 45.62 591 GLU A CA 1
ATOM 4854 C C . GLU A 1 591 ? -9.730 8.786 2.203 1.00 45.62 591 GLU A C 1
ATOM 4856 O O . GLU A 1 591 ? -9.622 8.338 3.340 1.00 45.62 591 GLU A O 1
ATOM 4861 N N . ASN A 1 592 ? -8.736 9.518 1.664 1.00 53.94 592 ASN A N 1
ATOM 4862 C CA . ASN A 1 592 ? -7.405 9.662 2.301 1.00 53.94 592 ASN A CA 1
ATOM 4863 C C . ASN A 1 592 ? -6.913 11.109 2.543 1.00 53.94 592 ASN A C 1
ATOM 4865 O O . ASN A 1 592 ? -5.778 11.330 2.995 1.00 53.94 592 ASN A O 1
ATOM 4869 N N . VAL A 1 593 ? -7.769 12.110 2.309 1.00 67.88 593 VAL A N 1
ATOM 4870 C CA . VAL A 1 593 ? -7.449 13.531 2.562 1.00 67.88 593 VAL A CA 1
ATOM 4871 C C . VAL A 1 593 ? -7.534 13.878 4.056 1.00 67.88 593 VAL A C 1
ATOM 4873 O O . VAL A 1 593 ? -6.829 14.774 4.511 1.00 67.88 593 VAL A O 1
ATOM 4876 N N . GLY A 1 594 ? -8.352 13.158 4.830 1.00 73.81 594 GLY A N 1
ATOM 4877 C CA . GLY A 1 594 ? -8.562 13.381 6.267 1.00 73.81 594 GLY A CA 1
ATOM 4878 C C . GLY A 1 594 ? -7.415 12.917 7.177 1.00 73.81 594 GLY A C 1
ATOM 4879 O O . GLY A 1 594 ? -6.357 12.485 6.713 1.00 73.81 594 GLY A O 1
ATOM 4880 N N . ASN A 1 595 ? -7.632 12.983 8.488 1.00 81.75 595 ASN A N 1
ATOM 4881 C CA . ASN A 1 595 ? -6.758 12.427 9.525 1.00 81.75 595 ASN A CA 1
ATOM 4882 C C . ASN A 1 595 ? -7.562 11.506 10.473 1.00 81.75 595 ASN A C 1
ATOM 4884 O O . ASN A 1 595 ? -8.735 11.232 10.233 1.00 81.75 595 ASN A O 1
ATOM 4888 N N . SER A 1 596 ? -6.949 11.012 11.553 1.00 79.12 596 SER A N 1
ATOM 4889 C CA . SER A 1 596 ? -7.612 10.092 12.497 1.00 79.12 596 SER A CA 1
ATOM 4890 C C . SER A 1 596 ? -8.822 10.702 13.221 1.00 79.12 596 SER A C 1
ATOM 4892 O O . SER A 1 596 ? -9.708 9.971 13.666 1.00 79.12 596 SER A O 1
ATOM 4894 N N . ALA A 1 597 ? -8.871 12.032 13.332 1.00 83.62 597 ALA A N 1
ATOM 4895 C CA . ALA A 1 597 ? -9.951 12.764 13.984 1.00 83.62 597 ALA A CA 1
ATOM 4896 C C . ALA A 1 597 ? -11.030 13.248 13.001 1.00 83.62 597 ALA A C 1
ATOM 4898 O O . ALA A 1 597 ? -12.182 13.411 13.404 1.00 83.62 597 ALA A O 1
ATOM 4899 N N . TRP A 1 598 ? -10.680 13.467 11.731 1.00 88.38 598 TRP A N 1
ATOM 4900 C CA . TRP A 1 598 ? -11.522 14.131 10.740 1.00 88.38 598 TRP A CA 1
ATOM 4901 C C . TRP A 1 598 ? -11.459 13.453 9.374 1.00 88.38 598 TRP A C 1
ATOM 4903 O O . TRP A 1 598 ? -10.410 13.382 8.742 1.00 88.38 598 TRP A O 1
ATOM 4913 N N . GLU A 1 599 ? -12.617 13.049 8.873 1.00 85.56 599 GLU A N 1
ATOM 4914 C CA . GLU A 1 599 ? -12.843 12.578 7.509 1.00 85.56 599 GLU A CA 1
ATOM 4915 C C . GLU A 1 599 ? -13.212 13.769 6.607 1.00 85.56 599 GLU A C 1
ATOM 4917 O O . GLU A 1 599 ? -14.011 14.617 7.009 1.00 85.56 599 GLU A O 1
ATOM 4922 N N . ILE A 1 600 ? -12.670 13.851 5.385 1.00 84.44 600 ILE A N 1
ATOM 4923 C CA . ILE A 1 600 ? -13.124 14.842 4.393 1.00 84.44 600 ILE A CA 1
ATOM 4924 C C . ILE A 1 600 ? -14.148 14.174 3.483 1.00 84.44 600 ILE A C 1
ATOM 4926 O O . ILE A 1 600 ? -13.812 13.315 2.681 1.00 84.44 600 ILE A O 1
ATOM 4930 N N . VAL A 1 601 ? -15.403 14.591 3.602 1.00 81.12 601 VAL A N 1
ATOM 4931 C CA . VAL A 1 601 ? -16.534 13.982 2.893 1.00 81.12 601 VAL A CA 1
ATOM 4932 C C . VAL A 1 601 ? -16.655 14.509 1.466 1.00 81.12 601 VAL A C 1
ATOM 4934 O O . VAL A 1 601 ? -17.095 13.787 0.578 1.00 81.12 601 VAL A O 1
ATOM 4937 N N . ASN A 1 602 ? -16.325 15.784 1.245 1.00 83.56 602 ASN A N 1
ATOM 4938 C CA . ASN A 1 602 ? -16.444 16.416 -0.065 1.00 83.56 602 ASN A CA 1
ATOM 4939 C C . ASN A 1 602 ? -15.512 17.628 -0.189 1.00 83.56 602 ASN A C 1
ATOM 4941 O O . ASN A 1 602 ? -15.238 18.317 0.798 1.00 83.56 602 ASN A O 1
ATOM 4945 N N . ILE A 1 603 ? -15.074 17.912 -1.412 1.00 85.44 603 ILE A N 1
ATOM 4946 C CA . ILE A 1 603 ? -14.215 19.043 -1.751 1.00 85.44 603 ILE A CA 1
ATOM 4947 C C . ILE A 1 603 ? -14.799 19.742 -2.971 1.00 85.44 603 ILE A C 1
ATOM 4949 O O . ILE A 1 603 ? -15.044 19.118 -3.999 1.00 85.44 603 ILE A O 1
ATOM 4953 N N . THR A 1 604 ? -14.993 21.052 -2.879 1.00 86.69 604 THR A N 1
ATOM 4954 C CA . THR A 1 604 ? -15.460 21.861 -4.011 1.00 86.69 604 THR A CA 1
ATOM 4955 C C . THR A 1 604 ? -14.481 22.991 -4.267 1.00 86.69 604 THR A C 1
ATOM 4957 O O . THR A 1 604 ? -14.139 23.709 -3.328 1.00 86.69 604 THR A O 1
ATOM 4960 N N . ALA A 1 605 ? -14.070 23.189 -5.518 1.00 88.06 605 ALA A N 1
ATOM 4961 C CA . ALA A 1 605 ? -13.306 24.364 -5.921 1.00 88.06 605 ALA A CA 1
ATOM 4962 C C . ALA A 1 605 ? -14.089 25.205 -6.929 1.00 88.06 605 ALA A C 1
ATOM 4964 O O . ALA A 1 605 ? -14.841 24.674 -7.746 1.00 88.06 605 ALA A O 1
ATOM 4965 N N . GLY A 1 606 ? -13.891 26.515 -6.877 1.00 87.44 606 GLY A N 1
ATOM 4966 C CA . GLY A 1 606 ? -14.447 27.457 -7.838 1.00 87.44 606 GLY A CA 1
ATOM 4967 C C . GLY A 1 606 ? -13.703 28.784 -7.810 1.00 87.44 606 GLY A C 1
ATOM 4968 O O . GLY A 1 606 ? -12.807 28.988 -6.992 1.00 87.44 606 GLY A O 1
ATOM 4969 N N . THR A 1 607 ? -14.089 29.690 -8.702 1.00 89.69 607 THR A N 1
ATOM 4970 C CA . THR A 1 607 ? -13.587 31.066 -8.722 1.00 89.69 607 THR A CA 1
ATOM 4971 C C . THR A 1 607 ? -14.714 32.022 -8.330 1.00 89.69 607 THR A C 1
ATOM 4973 O O . THR A 1 607 ? -15.811 31.956 -8.882 1.00 89.69 607 THR A O 1
ATOM 4976 N N . GLU A 1 608 ? -14.443 32.933 -7.398 1.00 87.00 608 GLU A N 1
ATOM 4977 C CA . GLU A 1 608 ? -15.346 34.019 -7.003 1.00 87.00 608 GLU A CA 1
ATOM 4978 C C . GLU A 1 608 ? -14.727 35.376 -7.379 1.00 87.00 608 GLU A C 1
ATOM 4980 O O . GLU A 1 608 ? -13.508 35.541 -7.354 1.00 87.00 608 GLU A O 1
ATOM 4985 N N . SER A 1 609 ? -15.551 36.366 -7.738 1.00 81.75 609 SER A N 1
ATOM 4986 C CA . SER A 1 609 ? -15.087 37.733 -8.017 1.00 81.75 609 SER A CA 1
ATOM 4987 C C . SER A 1 609 ? -15.419 38.653 -6.847 1.00 81.75 609 SER A C 1
ATOM 4989 O O . SER A 1 609 ? -16.579 38.766 -6.445 1.00 81.75 609 SER A O 1
ATOM 4991 N N . ILE A 1 610 ? -14.395 39.320 -6.320 1.00 75.75 610 ILE A N 1
ATOM 4992 C CA . ILE A 1 610 ? -14.509 40.330 -5.270 1.00 75.75 610 ILE A CA 1
ATOM 4993 C C . ILE A 1 610 ? -14.484 41.705 -5.942 1.00 75.75 610 ILE A C 1
ATOM 4995 O O . ILE A 1 610 ? -13.608 41.999 -6.759 1.00 75.75 610 ILE A O 1
ATOM 4999 N N . ARG A 1 611 ? -15.473 42.548 -5.625 1.00 69.56 611 ARG A N 1
ATOM 5000 C CA . ARG A 1 611 ? -15.591 43.896 -6.202 1.00 69.56 611 ARG A CA 1
ATOM 5001 C C . ARG A 1 611 ? -14.653 44.871 -5.489 1.00 69.56 611 ARG A C 1
ATOM 5003 O O . ARG A 1 611 ? -14.475 44.779 -4.279 1.00 69.56 611 ARG A O 1
ATOM 5010 N N . GLY A 1 612 ? -14.119 45.842 -6.229 1.00 58.59 612 GLY A N 1
ATOM 5011 C CA . GLY A 1 612 ? -12.997 46.701 -5.820 1.00 58.59 612 GLY A CA 1
ATOM 5012 C C . GLY A 1 612 ? -13.142 47.606 -4.589 1.00 58.59 612 GLY A C 1
ATOM 5013 O O . GLY A 1 612 ? -12.213 48.358 -4.311 1.00 58.59 612 GLY A O 1
ATOM 5014 N N . TYR A 1 613 ? -14.231 47.532 -3.816 1.00 56.38 613 TYR A N 1
ATOM 5015 C CA . TYR A 1 613 ? -14.325 48.242 -2.531 1.00 56.38 613 TYR A CA 1
ATOM 5016 C C . TYR A 1 613 ? -13.354 47.689 -1.468 1.00 56.38 613 TYR A C 1
ATOM 5018 O O . TYR A 1 613 ? -12.910 48.459 -0.621 1.00 56.38 613 TYR A O 1
ATOM 5026 N N . ASP A 1 614 ? -12.960 46.412 -1.563 1.00 59.12 614 ASP A N 1
ATOM 5027 C CA . ASP A 1 614 ? -12.055 45.758 -0.599 1.00 59.12 614 ASP A CA 1
ATOM 5028 C C . ASP A 1 614 ? -10.574 45.724 -1.047 1.00 59.12 614 ASP A C 1
ATOM 5030 O O . ASP A 1 614 ? -9.685 45.515 -0.224 1.00 59.12 614 ASP A O 1
ATOM 5034 N N . PHE A 1 615 ? -10.279 45.960 -2.336 1.00 60.19 615 PHE A N 1
ATOM 5035 C CA . PHE A 1 615 ? -8.941 45.787 -2.934 1.00 60.19 615 PHE A CA 1
ATOM 5036 C C . PHE A 1 615 ? -8.534 46.960 -3.837 1.00 60.19 615 PHE A C 1
ATOM 5038 O O . PHE A 1 615 ? -8.543 46.858 -5.060 1.00 60.19 615 PHE A O 1
ATOM 5045 N N . MET A 1 616 ? -8.160 48.094 -3.235 1.00 61.72 616 MET A N 1
ATOM 5046 C CA . MET A 1 616 ? -7.541 49.241 -3.933 1.00 61.72 616 MET A CA 1
ATOM 5047 C C . MET A 1 616 ? -8.315 49.768 -5.168 1.00 61.72 616 MET A C 1
ATOM 5049 O O . MET A 1 616 ? -7.715 50.372 -6.054 1.00 61.72 616 MET A O 1
ATOM 5053 N N . GLY A 1 617 ? -9.638 49.572 -5.241 1.00 66.00 617 GLY A N 1
ATOM 5054 C CA . GLY A 1 617 ? -10.468 50.003 -6.375 1.00 66.00 617 GLY A CA 1
ATOM 5055 C C . GLY A 1 617 ? -10.491 49.045 -7.574 1.00 66.00 617 GLY A C 1
ATOM 5056 O O . GLY A 1 617 ? -11.076 49.389 -8.598 1.00 66.00 617 GLY A O 1
ATOM 5057 N N . VAL A 1 618 ? -9.893 47.856 -7.458 1.00 69.00 618 VAL A N 1
ATOM 5058 C CA . VAL A 1 618 ? -9.719 46.882 -8.547 1.00 69.00 618 VAL A CA 1
ATOM 5059 C C . VAL A 1 618 ? -10.603 45.654 -8.322 1.00 69.00 618 VAL A C 1
ATOM 5061 O O . VAL A 1 618 ? -10.686 45.131 -7.213 1.00 69.00 618 VAL A O 1
ATOM 5064 N N . ASN A 1 619 ? -11.268 45.164 -9.371 1.00 77.19 619 ASN A N 1
ATOM 5065 C CA . ASN A 1 619 ? -12.018 43.909 -9.290 1.00 77.19 619 ASN A CA 1
ATOM 5066 C C . ASN A 1 619 ? -11.047 42.729 -9.390 1.00 77.19 619 ASN A C 1
ATOM 5068 O O . ASN A 1 619 ? -10.356 42.598 -10.396 1.00 77.19 619 ASN A O 1
ATOM 5072 N N . VAL A 1 620 ? -11.015 41.856 -8.385 1.00 81.44 620 VAL A N 1
ATOM 5073 C CA . VAL A 1 620 ? -10.084 40.715 -8.324 1.00 81.44 620 VAL A CA 1
ATOM 5074 C C . VAL A 1 620 ? -10.872 39.405 -8.358 1.00 81.44 620 VAL A C 1
ATOM 5076 O O . VAL A 1 620 ? -11.977 39.313 -7.818 1.00 81.44 620 VAL A O 1
ATOM 5079 N N . GLN A 1 621 ? -10.324 38.379 -9.009 1.00 86.12 621 GLN A N 1
ATOM 5080 C CA . GLN A 1 621 ? -10.838 37.010 -8.924 1.00 86.12 621 GLN A CA 1
ATOM 5081 C C . GLN A 1 621 ? -10.012 36.196 -7.928 1.00 86.12 621 GLN A C 1
ATOM 5083 O O . GLN A 1 621 ? -8.783 36.261 -7.931 1.00 86.12 621 GLN A O 1
ATOM 5088 N N . VAL A 1 622 ? -10.689 35.415 -7.087 1.00 88.81 622 VAL A N 1
ATOM 5089 C CA . VAL A 1 622 ? -10.069 34.550 -6.080 1.00 88.81 622 VAL A CA 1
ATOM 5090 C C . VAL A 1 622 ? -10.529 33.106 -6.252 1.00 88.81 622 VAL A C 1
ATOM 5092 O O . VAL A 1 622 ? -11.701 32.830 -6.506 1.00 88.81 622 VAL A O 1
ATOM 5095 N N . ALA A 1 623 ? -9.594 32.178 -6.103 1.00 90.00 623 ALA A N 1
ATOM 5096 C CA . ALA A 1 623 ? -9.836 30.751 -6.030 1.00 90.00 623 ALA A CA 1
ATOM 5097 C C . ALA A 1 623 ? -10.398 30.432 -4.646 1.00 90.00 623 ALA A C 1
ATOM 5099 O O . ALA A 1 623 ? -9.807 30.810 -3.633 1.00 90.00 623 ALA A O 1
ATOM 5100 N N . VAL A 1 624 ? -11.528 29.734 -4.604 1.00 91.00 624 VAL A N 1
ATOM 5101 C CA . VAL A 1 624 ? -12.209 29.324 -3.376 1.00 91.00 624 VAL A CA 1
ATOM 5102 C C . VAL A 1 624 ? -12.272 27.808 -3.340 1.00 91.00 624 VAL A C 1
ATOM 5104 O O . VAL A 1 624 ? -12.887 27.182 -4.201 1.00 91.00 624 VAL A O 1
ATOM 5107 N N . LEU A 1 625 ? -11.646 27.221 -2.325 1.00 91.06 625 LEU A N 1
ATOM 5108 C CA . LEU A 1 625 ? -11.647 25.789 -2.057 1.00 91.06 625 LEU A CA 1
ATOM 5109 C C . LEU A 1 625 ? -12.421 25.529 -0.763 1.00 91.06 625 LEU A C 1
ATOM 5111 O O . LEU A 1 625 ? -11.992 25.980 0.295 1.00 91.06 625 LEU A O 1
ATOM 5115 N N . LYS A 1 626 ? -13.537 24.800 -0.827 1.00 90.88 626 LYS A N 1
ATOM 5116 C CA . LYS A 1 626 ? -14.339 24.415 0.345 1.00 90.88 626 LYS A CA 1
ATOM 5117 C C . LYS A 1 626 ? -14.154 22.935 0.653 1.00 90.88 626 LYS A C 1
ATOM 5119 O O . LYS A 1 626 ? -14.280 22.090 -0.231 1.00 90.88 626 LYS A O 1
ATOM 5124 N N . LEU A 1 627 ? -13.871 22.645 1.915 1.00 90.56 627 LEU A N 1
ATOM 5125 C CA . LEU A 1 627 ? -13.597 21.324 2.464 1.00 90.56 627 LEU A CA 1
ATOM 5126 C C . LEU A 1 627 ? -14.709 20.971 3.449 1.00 90.56 627 LEU A C 1
ATOM 5128 O O . LEU A 1 627 ? -14.875 21.645 4.466 1.00 90.56 627 LEU A O 1
ATOM 5132 N N . HIS A 1 628 ? -15.468 19.921 3.149 1.00 89.88 628 HIS A N 1
ATOM 5133 C CA . HIS A 1 628 ? -16.509 19.397 4.027 1.00 89.88 628 HIS A CA 1
ATOM 5134 C C . HIS A 1 628 ? -15.911 18.317 4.931 1.00 89.88 628 HIS A C 1
ATOM 5136 O O . HIS A 1 628 ? -15.609 17.219 4.469 1.00 89.88 628 HIS A O 1
ATOM 5142 N N . LEU A 1 629 ? -15.747 18.622 6.214 1.00 90.69 629 LEU A N 1
ATOM 5143 C CA . LEU A 1 629 ? -15.148 17.749 7.221 1.00 90.69 629 LEU A CA 1
ATOM 5144 C C . LEU A 1 629 ? -16.229 17.065 8.070 1.00 90.69 629 LEU A C 1
ATOM 5146 O O . LEU A 1 629 ? -17.276 17.649 8.357 1.00 90.69 629 LEU A O 1
ATOM 5150 N N . LYS A 1 630 ? -15.959 15.846 8.528 1.00 89.31 630 LYS A N 1
ATOM 5151 C CA . LYS A 1 630 ? -16.804 15.065 9.437 1.00 89.31 630 LYS A CA 1
ATOM 5152 C C . LYS A 1 630 ? -15.942 14.441 10.530 1.00 89.31 630 LYS A C 1
ATOM 5154 O O . LYS A 1 630 ? -14.950 13.784 10.233 1.00 89.31 630 LYS A O 1
ATOM 5159 N N . ARG A 1 631 ? -16.311 14.641 11.794 1.00 90.19 631 ARG A N 1
ATOM 5160 C CA . ARG A 1 631 ? -15.513 14.172 12.935 1.00 90.19 631 ARG A CA 1
ATOM 5161 C C . ARG A 1 631 ? -15.683 12.671 13.185 1.00 90.19 631 ARG A C 1
ATOM 5163 O O . ARG A 1 631 ? -16.792 12.145 13.087 1.00 90.19 631 ARG A O 1
ATOM 5170 N N . ASN A 1 632 ? -14.604 12.006 13.595 1.00 88.00 632 ASN A N 1
ATOM 5171 C CA . ASN A 1 632 ? -14.635 10.675 14.192 1.00 88.00 632 ASN A CA 1
ATOM 5172 C C . ASN A 1 632 ? -14.958 10.770 15.705 1.00 88.00 632 ASN A C 1
ATOM 5174 O O . ASN A 1 632 ? -14.143 11.276 16.483 1.00 88.00 632 ASN A O 1
ATOM 5178 N N . PRO A 1 633 ? -16.131 10.294 16.165 1.00 88.38 633 PRO A N 1
ATOM 5179 C CA . PRO A 1 633 ? -16.585 10.494 17.542 1.00 88.38 633 PRO A CA 1
ATOM 5180 C C . PRO A 1 633 ? -16.025 9.475 18.550 1.00 88.38 633 PRO A C 1
ATOM 5182 O O . PRO A 1 633 ? -16.217 9.656 19.755 1.00 88.38 633 PRO A O 1
ATOM 5185 N N . VAL A 1 634 ? -15.366 8.401 18.094 1.00 84.56 634 VAL A N 1
ATOM 5186 C CA . VAL A 1 634 ? -15.059 7.204 18.906 1.00 84.56 634 VAL A CA 1
ATOM 5187 C C . VAL A 1 634 ? -14.263 7.537 20.170 1.00 84.56 634 VAL A C 1
ATOM 5189 O O . VAL A 1 634 ? -14.612 7.086 21.263 1.00 84.56 634 VAL A O 1
ATOM 5192 N N . TYR A 1 635 ? -13.250 8.398 20.054 1.00 85.50 635 TYR A N 1
ATOM 5193 C CA . TYR A 1 635 ? -12.431 8.827 21.190 1.00 85.50 635 TYR A CA 1
ATOM 5194 C C . TYR A 1 635 ? -13.272 9.433 22.327 1.00 85.50 635 TYR A C 1
ATOM 5196 O O . TYR A 1 635 ? -13.143 9.041 23.489 1.00 85.50 635 TYR A O 1
ATOM 5204 N N . TYR A 1 636 ? -14.190 10.347 22.002 1.00 87.81 636 TYR A N 1
ATOM 5205 C CA . TYR A 1 636 ? -15.031 11.026 22.991 1.00 87.81 636 TYR A CA 1
ATOM 5206 C C . TYR A 1 636 ? -16.040 10.075 23.643 1.00 87.81 636 TYR A C 1
ATOM 5208 O O . TYR A 1 636 ? -16.390 10.240 24.814 1.00 87.81 636 TYR A O 1
ATOM 5216 N N . LEU A 1 637 ? -16.491 9.052 22.917 1.00 87.56 637 LEU A N 1
ATOM 5217 C CA . LEU A 1 637 ? -17.423 8.064 23.453 1.00 87.56 637 LEU A CA 1
ATOM 5218 C C . LEU A 1 637 ? -16.766 7.206 24.540 1.00 87.56 637 LEU A C 1
ATOM 5220 O O . LEU A 1 637 ? -17.324 7.069 25.630 1.00 87.56 637 LEU A O 1
ATOM 5224 N N . TYR A 1 638 ? -15.560 6.696 24.291 1.00 86.06 638 TYR A N 1
ATOM 5225 C CA . TYR A 1 638 ? -14.841 5.874 25.267 1.00 86.06 638 TYR A CA 1
ATOM 5226 C C . TYR A 1 638 ? -14.230 6.680 26.414 1.00 86.06 638 TYR A C 1
ATOM 5228 O O . TYR A 1 638 ? -14.220 6.198 27.543 1.00 86.06 638 TYR A O 1
ATOM 5236 N N . MET A 1 639 ? -13.745 7.897 26.155 1.00 85.62 639 MET A N 1
ATOM 5237 C CA . MET A 1 639 ? -13.057 8.698 27.176 1.00 85.62 639 MET A CA 1
ATOM 5238 C C . MET A 1 639 ? -13.999 9.549 28.028 1.00 85.62 639 MET A C 1
ATOM 5240 O O . MET A 1 639 ? -13.669 9.856 29.171 1.00 85.62 639 MET A O 1
ATOM 5244 N N . ILE A 1 640 ? -15.170 9.933 27.507 1.00 88.75 640 ILE A N 1
ATOM 5245 C CA . ILE A 1 640 ? -16.095 10.833 28.213 1.00 88.75 640 ILE A CA 1
ATOM 5246 C C . ILE A 1 640 ? -17.438 10.155 28.471 1.00 88.75 640 ILE A C 1
ATOM 5248 O O . ILE A 1 640 ? -17.874 10.086 29.624 1.00 88.75 640 ILE A O 1
ATOM 5252 N N . VAL A 1 641 ? -18.103 9.635 27.435 1.00 88.75 641 VAL A N 1
ATOM 5253 C CA . VAL A 1 641 ? -19.478 9.117 27.571 1.00 88.75 641 VAL A CA 1
ATOM 5254 C C . VAL A 1 641 ? -19.527 7.853 28.435 1.00 88.75 641 VAL A C 1
ATOM 5256 O O . VAL A 1 641 ? -20.329 7.786 29.367 1.00 88.75 641 VAL A O 1
ATOM 5259 N N . LEU A 1 642 ? -18.650 6.876 28.188 1.00 87.00 642 LEU A N 1
ATOM 5260 C CA . LEU A 1 642 ? -18.624 5.607 28.923 1.00 87.00 642 LEU A CA 1
ATOM 5261 C C . LEU A 1 642 ? -18.271 5.780 30.421 1.00 87.00 642 LEU A C 1
ATOM 5263 O O . LEU A 1 642 ? -19.033 5.286 31.258 1.00 87.00 642 LEU A O 1
ATOM 5267 N N . PRO A 1 643 ? -17.211 6.514 30.818 1.00 90.06 643 PRO A N 1
ATOM 5268 C CA . PRO A 1 643 ? -16.922 6.762 32.230 1.00 90.06 643 PRO A CA 1
ATOM 5269 C C . PRO A 1 643 ? -18.038 7.542 32.926 1.00 90.06 643 PRO A C 1
ATOM 5271 O O . PRO A 1 643 ? -18.422 7.199 34.043 1.00 90.06 643 PRO A O 1
ATOM 5274 N N . THR A 1 644 ? -18.620 8.540 32.252 1.00 89.19 644 THR A N 1
ATOM 5275 C CA . THR A 1 644 ? -19.763 9.300 32.784 1.00 89.19 644 THR A CA 1
ATOM 5276 C C . THR A 1 644 ? -20.960 8.390 33.038 1.00 89.19 644 THR A C 1
ATOM 5278 O O . THR A 1 644 ? -21.619 8.506 34.075 1.00 89.19 644 THR A O 1
ATOM 5281 N N . PHE A 1 645 ? -21.208 7.436 32.136 1.00 87.44 645 PHE A N 1
ATOM 5282 C CA . PHE A 1 645 ? -22.265 6.449 32.302 1.00 87.44 645 PHE A CA 1
ATOM 5283 C C . PHE A 1 645 ? -22.055 5.562 33.537 1.00 87.44 645 PHE A C 1
ATOM 5285 O O . PHE A 1 645 ? -22.976 5.367 34.339 1.00 87.44 645 PHE A O 1
ATOM 5292 N N . ILE A 1 646 ? -20.832 5.067 33.724 1.00 89.06 646 ILE A N 1
ATOM 5293 C CA . ILE A 1 646 ? -20.464 4.227 34.868 1.00 89.06 646 ILE A CA 1
ATOM 5294 C C . ILE A 1 646 ? -20.607 5.013 36.176 1.00 89.06 646 ILE A C 1
ATOM 5296 O O . ILE A 1 646 ? -21.271 4.550 37.104 1.00 89.06 646 ILE A O 1
ATOM 5300 N N . ILE A 1 647 ? -20.042 6.223 36.236 1.00 89.56 647 ILE A N 1
ATOM 5301 C CA . ILE A 1 647 ? -20.076 7.077 37.429 1.00 89.56 647 ILE A CA 1
ATOM 5302 C C . ILE A 1 647 ? -21.521 7.396 37.815 1.00 89.56 647 ILE A C 1
ATOM 5304 O O . ILE A 1 647 ? -21.894 7.219 38.971 1.00 89.56 647 ILE A O 1
ATOM 5308 N N . ASN A 1 648 ? -22.359 7.811 36.864 1.00 86.19 648 ASN A N 1
ATOM 5309 C CA . ASN A 1 648 ? -23.756 8.142 37.137 1.00 86.19 648 ASN A CA 1
ATOM 5310 C C . ASN A 1 648 ? -24.549 6.912 37.618 1.00 86.19 648 ASN A C 1
ATOM 5312 O O . ASN A 1 648 ? -25.225 6.974 38.645 1.00 86.19 648 ASN A O 1
ATOM 5316 N N . SER A 1 649 ? -24.367 5.755 36.976 1.00 86.25 649 SER A N 1
ATOM 5317 C CA . SER A 1 649 ? -25.018 4.502 37.389 1.00 86.25 649 SER A CA 1
ATOM 5318 C C . SER A 1 649 ? -24.649 4.096 38.822 1.00 86.25 649 SER A C 1
ATOM 5320 O O . SER A 1 649 ? -25.527 3.749 39.618 1.00 86.25 649 SER A O 1
ATOM 5322 N N . ILE A 1 650 ? -23.362 4.191 39.181 1.00 87.94 650 ILE A N 1
ATOM 5323 C CA . ILE A 1 650 ? -22.871 3.901 40.536 1.00 87.94 650 ILE A CA 1
ATOM 5324 C C . ILE A 1 650 ? -23.411 4.927 41.542 1.00 87.94 650 ILE A C 1
ATOM 5326 O O . ILE A 1 650 ? -23.869 4.548 42.622 1.00 87.94 650 ILE A O 1
ATOM 5330 N N . SER A 1 651 ? -23.404 6.219 41.200 1.00 87.81 651 SER A N 1
ATOM 5331 C CA . SER A 1 651 ? -23.889 7.284 42.082 1.00 87.81 651 SER A CA 1
ATOM 5332 C C . SER A 1 651 ? -25.395 7.176 42.352 1.00 87.81 651 SER A C 1
ATOM 5334 O O . SER A 1 651 ? -25.806 7.267 43.512 1.00 87.81 651 SER A O 1
ATOM 5336 N N . ILE A 1 652 ? -26.219 6.915 41.328 1.00 85.00 652 ILE A N 1
ATOM 5337 C CA . ILE A 1 652 ? -27.661 6.667 41.489 1.00 85.00 652 ILE A CA 1
ATOM 5338 C C . ILE A 1 652 ? -27.873 5.451 42.397 1.00 85.00 652 ILE A C 1
ATOM 5340 O O . ILE A 1 652 ? -28.623 5.540 43.372 1.00 85.00 652 ILE A O 1
ATOM 5344 N N . ALA A 1 653 ? -27.190 4.330 42.132 1.00 83.69 653 ALA A N 1
ATOM 5345 C CA . ALA A 1 653 ? -27.303 3.134 42.965 1.00 83.69 653 ALA A CA 1
ATOM 5346 C C . ALA A 1 653 ? -26.957 3.439 44.434 1.00 83.69 653 ALA A C 1
ATOM 5348 O O . ALA A 1 653 ? -27.742 3.121 45.330 1.00 83.69 653 ALA A O 1
ATOM 5349 N N . GLY A 1 654 ? -25.847 4.145 44.677 1.00 82.19 654 GLY A N 1
ATOM 5350 C CA . GLY A 1 654 ? -25.390 4.541 46.010 1.00 82.19 654 GLY A CA 1
ATOM 5351 C C . GLY A 1 654 ? -26.399 5.387 46.797 1.00 82.19 654 GLY A C 1
ATOM 5352 O O . GLY A 1 654 ? -26.593 5.166 47.994 1.00 82.19 654 GLY A O 1
ATOM 5353 N N . VAL A 1 655 ? -27.108 6.314 46.141 1.00 83.12 655 VAL A N 1
ATOM 5354 C CA . VAL A 1 655 ? -28.111 7.182 46.794 1.00 83.12 655 VAL A CA 1
ATOM 5355 C C . VAL A 1 655 ? -29.362 6.410 47.244 1.00 83.12 655 VAL A C 1
ATOM 5357 O O . VAL A 1 655 ? -29.986 6.776 48.254 1.00 83.12 655 VAL A O 1
ATOM 5360 N N . PHE A 1 656 ? -29.725 5.335 46.536 1.00 79.38 656 PHE A N 1
ATOM 5361 C CA . PHE A 1 656 ? -30.911 4.518 46.826 1.00 79.38 656 PHE A CA 1
ATOM 5362 C C . PHE A 1 656 ? -30.632 3.278 47.698 1.00 79.38 656 PHE A C 1
ATOM 5364 O O . PHE A 1 656 ? -31.586 2.623 48.132 1.00 79.38 656 PHE A O 1
ATOM 5371 N N . LEU A 1 657 ? -29.371 2.998 48.058 1.00 78.81 657 LEU A N 1
ATOM 5372 C CA . LEU A 1 657 ? -29.013 1.908 48.973 1.00 78.81 657 LEU A CA 1
ATOM 5373 C C . LEU A 1 657 ? -29.679 2.054 50.355 1.00 78.81 657 LEU A C 1
ATOM 5375 O O . LEU A 1 657 ? -29.737 3.127 50.967 1.00 78.81 657 LEU A O 1
ATOM 5379 N N . LYS A 1 658 ? -30.214 0.935 50.860 1.00 63.06 658 LYS A N 1
ATOM 5380 C CA . LYS A 1 658 ? -31.110 0.887 52.030 1.00 63.06 658 LYS A CA 1
ATOM 5381 C C . LYS A 1 658 ? -30.421 1.247 53.355 1.00 63.06 658 LYS A C 1
ATOM 5383 O O . LYS A 1 658 ? -31.059 1.892 54.185 1.00 63.06 658 LYS A O 1
ATOM 5388 N N . ASN A 1 659 ? -29.143 0.897 53.521 1.00 66.12 659 ASN A N 1
ATOM 5389 C CA . ASN A 1 659 ? -28.409 0.992 54.795 1.00 66.12 659 ASN A CA 1
ATOM 5390 C C . ASN A 1 659 ? -27.468 2.205 54.904 1.00 66.12 659 ASN A C 1
ATOM 5392 O O . ASN A 1 659 ? -26.655 2.270 55.815 1.00 66.12 659 ASN A O 1
ATOM 5396 N N . THR A 1 660 ? -27.571 3.167 53.991 1.00 69.81 660 THR A N 1
ATOM 5397 C CA . THR A 1 660 ? -26.619 4.284 53.904 1.00 69.81 660 THR A CA 1
ATOM 5398 C C . THR A 1 660 ? -27.035 5.465 54.784 1.00 69.81 660 THR A C 1
ATOM 5400 O O . THR A 1 660 ? -28.199 5.913 54.748 1.00 69.81 660 THR A O 1
ATOM 5403 N N . ASN A 1 661 ? -26.074 6.007 55.533 1.00 78.06 661 ASN A N 1
ATOM 5404 C CA . ASN A 1 661 ? -26.263 7.169 56.399 1.00 78.06 661 ASN A CA 1
ATOM 5405 C C . ASN A 1 661 ? -26.539 8.449 55.587 1.00 78.06 661 ASN A C 1
ATOM 5407 O O . ASN A 1 661 ? -26.254 8.536 54.393 1.00 78.06 661 ASN A O 1
ATOM 5411 N N . LYS A 1 662 ? -27.121 9.479 56.227 1.00 73.50 662 LYS A N 1
ATOM 5412 C CA . LYS A 1 662 ? -27.409 10.767 55.554 1.00 73.50 662 LYS A CA 1
ATOM 5413 C C . LYS A 1 662 ? -26.133 11.443 55.036 1.00 73.50 662 LYS A C 1
ATOM 5415 O O . LYS A 1 662 ? -26.156 11.965 53.927 1.00 73.50 662 LYS A O 1
ATOM 5420 N N . MET A 1 663 ? -25.055 11.397 55.822 1.00 78.56 663 MET A N 1
ATOM 5421 C CA . MET A 1 663 ? -23.761 11.982 55.456 1.00 78.56 663 MET A CA 1
ATOM 5422 C C . MET A 1 663 ? -23.144 11.274 54.248 1.00 78.56 663 MET A C 1
ATOM 5424 O O . MET A 1 663 ? -22.810 11.935 53.279 1.00 78.56 663 MET A O 1
ATOM 5428 N N . GLU A 1 664 ? -23.108 9.940 54.239 1.00 81.56 664 GLU A N 1
ATOM 5429 C CA . GLU A 1 664 ? -22.569 9.146 53.122 1.00 81.56 664 GLU A CA 1
ATOM 5430 C C . GLU A 1 664 ? -23.287 9.428 51.791 1.00 81.56 664 GLU A C 1
ATOM 5432 O O . GLU A 1 664 ? -22.647 9.583 50.755 1.00 81.56 664 GLU A O 1
ATOM 5437 N N . ARG A 1 665 ? -24.621 9.565 51.808 1.00 81.88 665 ARG A N 1
ATOM 5438 C CA . ARG A 1 665 ? -25.393 9.920 50.601 1.00 81.88 665 ARG A CA 1
ATOM 5439 C C . ARG A 1 665 ? -25.085 11.328 50.103 1.00 81.88 665 ARG A C 1
ATOM 5441 O O . ARG A 1 665 ? -25.011 11.536 48.895 1.00 81.88 665 ARG A O 1
ATOM 5448 N N . LEU A 1 666 ? -24.925 12.280 51.024 1.00 83.69 666 LEU A N 1
ATOM 5449 C CA . LEU A 1 666 ? -24.535 13.647 50.687 1.00 83.69 666 LEU A CA 1
ATOM 5450 C C . LEU A 1 666 ? -23.130 13.659 50.071 1.00 83.69 666 LEU A C 1
ATOM 5452 O O . LEU A 1 666 ? -22.928 14.300 49.047 1.00 83.69 666 LEU A O 1
ATOM 5456 N N . THR A 1 667 ? -22.193 12.887 50.627 1.00 87.19 667 THR A N 1
ATOM 5457 C CA . THR A 1 667 ? -20.832 12.738 50.097 1.00 87.19 667 THR A CA 1
ATOM 5458 C C . THR A 1 667 ? -20.822 12.149 48.686 1.00 87.19 667 THR A C 1
ATOM 5460 O O . THR A 1 667 ? -20.147 12.695 47.818 1.00 87.19 667 THR A O 1
ATOM 5463 N N . VAL A 1 668 ? -21.597 11.093 48.404 1.00 88.69 668 VAL A N 1
ATOM 5464 C CA . VAL A 1 668 ? -21.713 10.520 47.043 1.00 88.69 668 VAL A CA 1
ATOM 5465 C C . VAL A 1 668 ? -22.289 11.541 46.057 1.00 88.69 668 VAL A C 1
ATOM 5467 O O . VAL A 1 668 ? -21.820 11.666 44.931 1.00 88.69 668 VAL A O 1
ATOM 5470 N N . GLY A 1 669 ? -23.288 12.308 46.490 1.00 86.00 669 GLY A N 1
ATOM 5471 C CA . GLY A 1 669 ? -23.898 13.349 45.672 1.00 86.00 669 GLY A CA 1
ATOM 5472 C C . GLY A 1 669 ? -22.957 14.512 45.349 1.00 86.00 669 GLY A C 1
ATOM 5473 O O . GLY A 1 669 ? -22.850 14.923 44.196 1.00 86.00 669 GLY A O 1
ATOM 5474 N N . LEU A 1 670 ? -22.243 15.018 46.358 1.00 87.06 670 LEU A N 1
ATOM 5475 C CA . LEU A 1 670 ? -21.276 16.108 46.201 1.00 87.06 670 LEU A CA 1
ATOM 5476 C C . LEU A 1 670 ? -20.056 15.685 45.374 1.00 87.06 670 LEU A C 1
ATOM 5478 O O . LEU A 1 670 ? -19.631 16.436 44.501 1.00 87.06 670 LEU A O 1
ATOM 5482 N N . THR A 1 671 ? -19.524 14.479 45.599 1.00 90.56 671 THR A N 1
ATOM 5483 C CA . THR A 1 671 ? -18.402 13.948 44.805 1.00 90.56 671 THR A CA 1
ATOM 5484 C C . THR A 1 671 ? -18.795 13.778 43.338 1.00 90.56 671 THR A C 1
ATOM 5486 O O . THR A 1 671 ? -18.039 14.196 42.469 1.00 90.56 671 THR A O 1
ATOM 5489 N N . HIS A 1 672 ? -20.010 13.295 43.048 1.00 90.56 672 HIS A N 1
ATOM 5490 C CA . HIS A 1 672 ? -20.530 13.232 41.679 1.00 90.56 672 HIS A CA 1
ATOM 5491 C C . HIS A 1 672 ? -20.597 14.615 41.012 1.00 90.56 672 HIS A C 1
ATOM 5493 O O . HIS A 1 672 ? -20.152 14.770 39.875 1.00 90.56 672 HIS A O 1
ATOM 5499 N N . ILE A 1 673 ? -21.120 15.629 41.715 1.00 90.19 673 ILE A N 1
ATOM 5500 C CA . ILE A 1 673 ? -21.174 17.005 41.198 1.00 90.19 673 ILE A CA 1
ATOM 5501 C C . ILE A 1 673 ? -19.764 17.519 40.894 1.00 90.19 673 ILE A C 1
ATOM 5503 O O . ILE A 1 673 ? -19.546 18.079 39.820 1.00 90.19 673 ILE A O 1
ATOM 5507 N N . MET A 1 674 ? -18.800 17.303 41.795 1.00 91.25 674 MET A N 1
ATOM 5508 C CA . MET A 1 674 ? -17.410 17.719 41.582 1.00 91.25 674 MET A CA 1
ATOM 5509 C C . MET A 1 674 ? -16.789 17.033 40.362 1.00 91.25 674 MET A C 1
ATOM 5511 O O . MET A 1 674 ? -16.204 17.709 39.519 1.00 91.25 674 MET A O 1
ATOM 5515 N N . THR A 1 675 ? -16.952 15.715 40.225 1.00 91.50 675 THR A N 1
ATOM 5516 C CA . THR A 1 675 ? -16.414 14.956 39.088 1.00 91.50 675 THR A CA 1
ATOM 5517 C C . THR A 1 675 ? -17.037 15.391 37.762 1.00 91.50 675 THR A C 1
ATOM 5519 O O . THR A 1 675 ? -16.314 15.599 36.793 1.00 91.50 675 THR A O 1
ATOM 5522 N N . MET A 1 676 ? -18.356 15.593 37.704 1.00 89.56 676 MET A N 1
ATOM 5523 C CA . MET A 1 676 ? -19.017 16.055 36.479 1.00 89.56 676 MET A CA 1
ATOM 5524 C C . MET A 1 676 ? -18.666 17.503 36.129 1.00 89.56 676 MET A C 1
ATOM 5526 O O . MET A 1 676 ? -18.493 17.820 34.956 1.00 89.56 676 MET A O 1
ATOM 5530 N N . THR A 1 677 ? -18.504 18.373 37.129 1.00 89.69 677 THR A N 1
ATOM 5531 C CA . THR A 1 677 ? -18.038 19.754 36.911 1.00 89.69 677 THR A CA 1
ATOM 5532 C C . THR A 1 677 ? -16.604 19.768 36.382 1.00 89.69 677 THR A C 1
ATOM 5534 O O . THR A 1 677 ? -16.293 20.542 35.482 1.00 89.69 677 THR A O 1
ATOM 5537 N N . PHE A 1 678 ? -15.744 18.870 36.872 1.00 91.38 678 PHE A N 1
ATOM 5538 C CA . PHE A 1 678 ? -14.389 18.699 36.347 1.00 91.38 678 PHE A CA 1
ATOM 5539 C C . PHE A 1 678 ? -14.388 18.210 34.888 1.00 91.38 678 PHE A C 1
ATOM 5541 O O . PHE A 1 678 ? -13.696 18.787 34.055 1.00 91.38 678 PHE A O 1
ATOM 5548 N N . ILE A 1 679 ? -15.215 17.211 34.550 1.00 89.62 679 ILE A N 1
ATOM 5549 C CA . ILE A 1 679 ? -15.383 16.733 33.164 1.00 89.62 679 ILE A CA 1
ATOM 5550 C C . ILE A 1 679 ? -15.901 17.855 32.253 1.00 89.62 679 ILE A C 1
ATOM 5552 O O . ILE A 1 679 ? -15.402 18.023 31.143 1.00 89.62 679 ILE A O 1
ATOM 5556 N N . LEU A 1 680 ? -16.869 18.652 32.718 1.00 87.50 680 LEU A N 1
ATOM 5557 C CA . LEU A 1 680 ? -17.370 19.806 31.971 1.00 87.50 680 LEU A CA 1
ATOM 5558 C C . LEU A 1 680 ? -16.270 20.854 31.737 1.00 87.50 680 LEU A C 1
ATOM 5560 O O . LEU A 1 680 ? -16.223 21.434 30.657 1.00 87.50 680 LEU A O 1
ATOM 5564 N N . GLY A 1 681 ? -15.367 21.048 32.704 1.00 87.88 681 GLY A N 1
ATOM 5565 C CA . GLY A 1 681 ? -14.174 21.884 32.554 1.00 87.88 681 GLY A CA 1
ATOM 5566 C C . GLY A 1 681 ? -13.234 21.382 31.455 1.00 87.88 681 GLY A C 1
ATOM 5567 O O . GLY A 1 681 ? -12.874 22.153 30.573 1.00 87.88 681 GLY A O 1
ATOM 5568 N N . ILE A 1 682 ? -12.929 20.076 31.431 1.00 87.69 682 ILE A N 1
ATOM 5569 C CA . ILE A 1 682 ? -12.120 19.460 30.359 1.00 87.69 682 ILE A CA 1
ATOM 5570 C C . ILE A 1 682 ? -12.763 19.690 28.987 1.00 87.69 682 ILE A C 1
ATOM 5572 O O . ILE A 1 682 ? -12.070 19.992 28.020 1.00 87.69 682 ILE A O 1
ATOM 5576 N N . ILE A 1 683 ? -14.087 19.541 28.892 1.00 86.62 683 ILE A N 1
ATOM 5577 C CA . ILE A 1 683 ? -14.820 19.776 27.645 1.00 86.62 683 ILE A CA 1
ATOM 5578 C C . ILE A 1 683 ? -14.741 21.256 27.251 1.00 86.62 683 ILE A C 1
ATOM 5580 O O . ILE A 1 683 ? -14.486 21.552 26.090 1.00 86.62 683 ILE A O 1
ATOM 5584 N N . ALA A 1 684 ? -14.913 22.182 28.196 1.00 85.50 684 ALA A N 1
ATOM 5585 C CA . ALA A 1 684 ? -14.851 23.618 27.931 1.00 85.50 684 ALA A CA 1
ATOM 5586 C C . ALA A 1 684 ? -13.467 24.080 27.439 1.00 85.50 684 ALA A C 1
ATOM 5588 O O . ALA A 1 684 ? -13.402 24.937 26.563 1.00 85.50 684 ALA A O 1
ATOM 5589 N N . ASP A 1 685 ? -12.379 23.477 27.929 1.00 85.00 685 ASP A N 1
ATOM 5590 C CA . ASP A 1 685 ? -11.009 23.777 27.478 1.00 85.00 685 ASP A CA 1
ATOM 5591 C C . ASP A 1 685 ? -10.715 23.277 26.052 1.00 85.00 685 ASP A C 1
ATOM 5593 O O . ASP A 1 685 ? -9.772 23.734 25.405 1.00 85.00 685 ASP A O 1
ATOM 5597 N N . LYS A 1 686 ? -11.502 22.314 25.557 1.00 80.81 686 LYS A N 1
ATOM 5598 C CA . LYS A 1 686 ? -11.337 21.692 24.233 1.00 80.81 686 LYS A CA 1
ATOM 5599 C C . LYS A 1 686 ? -12.277 22.247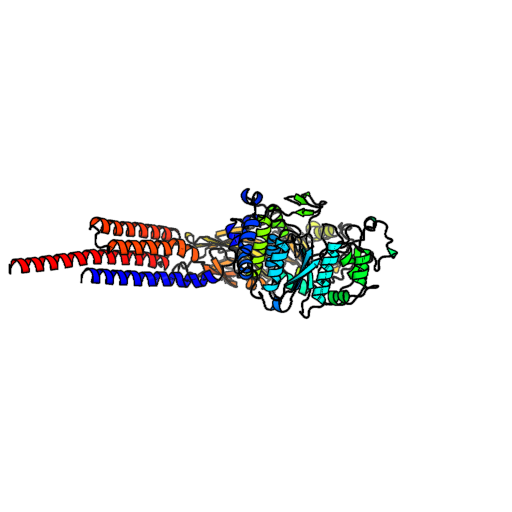 23.170 1.00 80.81 686 LYS A C 1
ATOM 5601 O O . LYS A 1 686 ? -12.266 21.759 22.044 1.00 80.81 686 LYS A O 1
ATOM 5606 N N . LEU A 1 687 ? -13.094 23.236 23.510 1.00 84.69 687 LEU A N 1
ATOM 5607 C CA . LEU A 1 687 ? -14.090 23.794 22.610 1.00 84.69 687 LEU A CA 1
ATOM 5608 C C . LEU A 1 687 ? -13.853 25.289 22.391 1.00 84.69 687 LEU A C 1
ATOM 5610 O O . LEU A 1 687 ? -13.449 25.992 23.320 1.00 84.69 687 LEU A O 1
ATOM 5614 N N . PRO A 1 688 ? -14.154 25.808 21.191 1.00 83.12 688 PRO A N 1
ATOM 5615 C CA . PRO A 1 688 ? -14.207 27.243 20.981 1.00 83.12 688 PRO A CA 1
ATOM 5616 C C . PRO A 1 688 ? -15.312 27.862 21.843 1.00 83.12 688 PRO A C 1
ATOM 5618 O O . PRO A 1 688 ? -16.368 27.262 22.087 1.00 83.12 688 PRO A O 1
ATOM 5621 N N . LYS A 1 689 ? -15.084 29.103 22.280 1.00 79.38 689 LYS A N 1
ATOM 5622 C CA . LYS A 1 689 ? -16.082 29.902 23.000 1.00 79.38 689 LYS A CA 1
ATOM 5623 C C . LYS A 1 689 ? -17.208 30.273 22.028 1.00 79.38 689 LYS A C 1
ATOM 5625 O O . LYS A 1 689 ? -17.101 31.256 21.305 1.00 79.38 689 LYS A O 1
ATOM 5630 N N . THR A 1 690 ? -18.257 29.458 21.992 1.00 74.00 690 THR A N 1
ATOM 5631 C CA . THR A 1 690 ? -19.380 29.551 21.046 1.00 74.00 690 THR A CA 1
ATOM 5632 C C . THR A 1 690 ? -20.680 29.947 21.750 1.00 74.00 690 THR A C 1
ATOM 5634 O O . THR A 1 690 ? -20.795 29.833 22.969 1.00 74.00 690 THR A O 1
ATOM 5637 N N . GLU A 1 691 ? -21.655 30.447 20.983 1.00 69.50 691 GLU A N 1
ATOM 5638 C CA . GLU A 1 691 ? -22.967 30.867 21.506 1.00 69.50 691 GLU A CA 1
ATOM 5639 C C . GLU A 1 691 ? -23.848 29.674 21.927 1.00 69.50 691 GLU A C 1
ATOM 5641 O O . GLU A 1 691 ? -24.649 29.793 22.854 1.00 69.50 691 GLU A O 1
ATOM 5646 N N . ASP A 1 692 ? -23.662 28.508 21.296 1.00 75.88 692 ASP A N 1
ATOM 5647 C CA . ASP A 1 692 ? -24.456 27.300 21.528 1.00 75.88 692 ASP A CA 1
ATOM 5648 C C . ASP A 1 692 ? -23.726 26.256 22.384 1.00 75.88 692 ASP A C 1
ATOM 5650 O O . ASP A 1 692 ? -22.567 25.914 22.156 1.00 75.88 692 ASP A O 1
ATOM 5654 N N . VAL A 1 693 ? -24.450 25.642 23.327 1.00 82.19 693 VAL A N 1
ATOM 5655 C CA . VAL A 1 693 ? -23.925 24.521 24.123 1.00 82.19 693 VAL A CA 1
ATOM 5656 C C . VAL A 1 693 ? -23.901 23.231 23.278 1.00 82.19 693 VAL A C 1
ATOM 5658 O O . VAL A 1 693 ? -24.948 22.843 22.740 1.00 82.19 693 VAL A O 1
ATOM 5661 N N . PRO A 1 694 ? -22.769 22.502 23.211 1.00 89.75 694 PRO A N 1
ATOM 5662 C CA . PRO A 1 694 ? -22.639 21.266 22.434 1.00 89.75 694 PRO A CA 1
ATOM 5663 C C . PRO A 1 694 ? -23.509 20.130 22.986 1.00 89.75 694 PRO A C 1
ATOM 5665 O O . PRO A 1 694 ? -23.780 20.057 24.189 1.00 89.75 694 PRO A O 1
ATOM 5668 N N . LEU A 1 695 ? -23.884 19.178 22.127 1.00 88.12 695 LEU A N 1
ATOM 5669 C CA . LEU A 1 695 ? -24.659 17.989 22.505 1.00 88.12 695 LEU A CA 1
ATOM 5670 C C . LEU A 1 695 ? -24.010 17.193 23.653 1.00 88.12 695 LEU A C 1
ATOM 5672 O O . LEU A 1 695 ? -24.699 16.818 24.604 1.00 88.12 695 LEU A O 1
ATOM 5676 N N . LEU A 1 696 ? -22.690 16.986 23.610 1.00 88.19 696 LEU A N 1
ATOM 5677 C CA . LEU A 1 696 ? -21.956 16.334 24.702 1.00 88.19 696 LEU A CA 1
ATOM 5678 C C . LEU A 1 696 ? -22.023 17.129 26.018 1.00 88.19 696 LEU A C 1
ATOM 5680 O O . LEU A 1 696 ? -22.182 16.548 27.089 1.00 88.19 696 LEU A O 1
ATOM 5684 N N . GLY A 1 697 ? -21.968 18.461 25.946 1.00 88.12 697 GLY A N 1
ATOM 5685 C CA . GLY A 1 697 ? -22.138 19.331 27.112 1.00 88.12 697 GLY A CA 1
ATOM 5686 C C . GLY A 1 697 ? -23.547 19.225 27.699 1.00 88.12 697 GLY A C 1
ATOM 5687 O O . GLY A 1 697 ? -23.702 19.060 28.909 1.00 88.12 697 GLY A O 1
ATOM 5688 N N . LYS A 1 698 ? -24.580 19.211 26.844 1.00 88.50 698 LYS A N 1
ATOM 5689 C CA . LYS A 1 698 ? -25.975 18.970 27.257 1.00 88.50 698 LYS A CA 1
ATOM 5690 C C . LYS A 1 698 ? -26.126 17.620 27.967 1.00 88.50 698 LYS A C 1
ATOM 5692 O O . LYS A 1 698 ? -26.826 17.553 28.973 1.00 88.50 698 LYS A O 1
ATOM 5697 N N . PHE A 1 699 ? -25.438 16.572 27.507 1.00 87.88 699 PHE A N 1
ATOM 5698 C CA . PHE A 1 699 ? -25.426 15.256 28.160 1.00 87.88 699 PHE A CA 1
ATOM 5699 C C . PHE A 1 699 ? -24.842 15.296 29.585 1.00 87.88 699 PHE A C 1
ATOM 5701 O O . PHE A 1 699 ? -25.441 14.741 30.513 1.00 87.88 699 PHE A O 1
ATOM 5708 N N . VAL A 1 700 ? -23.716 15.988 29.792 1.00 88.69 700 VAL A N 1
ATOM 5709 C CA . VAL A 1 700 ? -23.102 16.138 31.126 1.00 88.69 700 VAL A CA 1
ATOM 5710 C C . VAL A 1 700 ? -23.982 16.992 32.050 1.00 88.69 700 VAL A C 1
ATOM 5712 O O . VAL A 1 700 ? -24.222 16.613 33.197 1.00 88.69 700 VAL A O 1
ATOM 5715 N N . ILE A 1 701 ? -24.546 18.096 31.548 1.00 89.00 701 ILE A N 1
ATOM 5716 C CA . ILE A 1 701 ? -25.471 18.956 32.311 1.00 89.00 701 ILE A CA 1
ATOM 5717 C C . ILE A 1 701 ? -26.743 18.190 32.700 1.00 89.00 701 ILE A C 1
ATOM 5719 O O . ILE A 1 701 ? -27.212 18.283 33.835 1.00 89.00 701 ILE A O 1
ATOM 5723 N N . PHE A 1 702 ? -27.293 17.386 31.791 1.00 87.25 702 PHE A N 1
ATOM 5724 C CA . PHE A 1 702 ? -28.456 16.552 32.081 1.00 87.25 702 PHE A CA 1
ATOM 5725 C C . PHE A 1 702 ? -28.141 15.461 33.118 1.00 87.25 702 PHE A C 1
ATOM 5727 O O . PHE A 1 702 ? -28.952 15.198 34.006 1.00 87.25 702 PHE A O 1
ATOM 5734 N N . SER A 1 703 ? -26.939 14.880 33.067 1.00 85.62 703 SER A N 1
ATOM 5735 C CA . SER A 1 703 ? -26.454 13.922 34.071 1.00 85.62 703 SER A CA 1
ATOM 5736 C C . SER A 1 703 ? -26.377 14.547 35.469 1.00 85.62 703 SER A C 1
ATOM 5738 O O . SER A 1 703 ? -26.862 13.958 36.438 1.00 85.62 703 SER A O 1
ATOM 5740 N N . LEU A 1 704 ? -25.855 15.775 35.561 1.00 87.75 704 LEU A N 1
ATOM 5741 C CA . LEU A 1 704 ? -25.857 16.576 36.789 1.00 87.75 704 LEU A CA 1
ATOM 5742 C C . LEU A 1 704 ? -27.281 16.828 37.305 1.00 87.75 704 LEU A C 1
ATOM 5744 O O . LEU A 1 704 ? -27.553 16.642 38.494 1.00 87.75 704 LEU A O 1
ATOM 5748 N N . PHE A 1 705 ? -28.202 17.208 36.416 1.00 88.12 705 PHE A N 1
ATOM 5749 C CA . PHE A 1 705 ? -29.597 17.465 36.771 1.00 88.12 705 PHE A CA 1
ATOM 5750 C C . PHE A 1 705 ? -30.297 16.216 37.326 1.00 88.12 705 PHE A C 1
ATOM 5752 O O . PHE A 1 705 ? -30.912 16.283 38.393 1.00 88.12 705 PHE A O 1
ATOM 5759 N N . ILE A 1 706 ? -30.138 15.059 36.668 1.00 85.38 706 ILE A N 1
ATOM 5760 C CA . ILE A 1 706 ? -30.668 13.770 37.147 1.00 85.38 706 ILE A CA 1
ATOM 5761 C C . ILE A 1 706 ? -30.197 13.483 38.573 1.00 85.38 706 ILE A C 1
ATOM 5763 O O . ILE A 1 706 ? -30.995 13.072 39.417 1.00 85.38 706 ILE A O 1
ATOM 5767 N N . MET A 1 707 ? -28.920 13.724 38.866 1.00 84.69 707 MET A N 1
ATOM 5768 C CA . MET A 1 707 ? -28.367 13.457 40.190 1.00 84.69 707 MET A CA 1
ATOM 5769 C C . MET A 1 707 ? -28.895 14.409 41.265 1.00 84.69 707 MET A C 1
ATOM 5771 O O . MET A 1 707 ? -29.181 13.971 42.383 1.00 84.69 707 MET A O 1
ATOM 5775 N N . ILE A 1 708 ? -29.116 15.684 40.937 1.00 87.06 708 ILE A N 1
ATOM 5776 C CA . ILE A 1 708 ? -29.782 16.636 41.840 1.00 87.06 708 ILE A CA 1
ATOM 5777 C C . ILE A 1 708 ? -31.226 16.190 42.122 1.00 87.06 708 ILE A C 1
ATOM 5779 O O . ILE A 1 708 ? -31.660 16.168 43.280 1.00 87.06 708 ILE A O 1
ATOM 5783 N N . CYS A 1 709 ? -31.963 15.753 41.099 1.00 85.50 709 CYS A N 1
ATOM 5784 C CA . CYS A 1 709 ? -33.299 15.178 41.262 1.00 85.50 709 CYS A CA 1
ATOM 5785 C C . CYS A 1 709 ? -33.277 13.903 42.125 1.00 85.50 709 CYS A C 1
ATOM 5787 O O . CYS A 1 709 ? -34.074 13.768 43.053 1.00 85.50 709 CYS A O 1
ATOM 5789 N N . ALA A 1 710 ? -32.332 12.988 41.900 1.00 83.69 710 ALA A N 1
ATOM 5790 C CA . ALA A 1 710 ? -32.193 11.767 42.694 1.00 83.69 710 ALA A CA 1
ATOM 5791 C C . ALA A 1 710 ? -31.929 12.072 44.182 1.00 83.69 710 ALA A C 1
ATOM 5793 O O . ALA A 1 710 ? -32.534 11.460 45.069 1.00 83.69 710 ALA A O 1
ATOM 5794 N N . MET A 1 711 ? -31.078 13.061 44.474 1.00 83.50 711 MET A N 1
ATOM 5795 C CA . MET A 1 711 ? -30.791 13.501 45.843 1.00 83.50 711 MET A CA 1
ATOM 5796 C C . MET A 1 711 ? -31.991 14.169 46.522 1.00 83.50 711 MET A C 1
ATOM 5798 O O . MET A 1 711 ? -32.312 13.856 47.676 1.00 83.50 711 MET A O 1
ATOM 5802 N N . THR A 1 712 ? -32.675 15.075 45.823 1.00 83.19 712 THR A N 1
ATOM 5803 C CA . THR A 1 712 ? -33.865 15.762 46.354 1.00 83.19 712 THR A CA 1
ATOM 5804 C C . THR A 1 712 ? -34.989 14.767 46.628 1.00 83.19 712 THR A C 1
ATOM 5806 O O . THR A 1 712 ? -35.539 14.759 47.727 1.00 83.19 712 THR A O 1
ATOM 5809 N N . VAL A 1 713 ? -35.255 13.833 45.714 1.00 82.88 713 VAL A N 1
ATOM 5810 C CA . VAL A 1 713 ? -36.246 12.766 45.912 1.00 82.88 713 VAL A CA 1
ATOM 5811 C C . VAL A 1 713 ? -35.860 11.854 47.083 1.00 82.88 713 VAL A C 1
ATOM 5813 O O . VAL A 1 713 ? -36.688 11.592 47.958 1.00 82.88 713 VAL A O 1
ATOM 5816 N N . SER A 1 714 ? -34.598 11.423 47.182 1.00 78.06 714 SER A N 1
ATOM 5817 C CA . SER A 1 714 ? -34.114 10.572 48.287 1.00 78.06 714 SER A CA 1
ATOM 5818 C C . SER A 1 714 ? -34.263 11.239 49.665 1.00 78.06 714 SER A C 1
ATOM 5820 O O . SER A 1 714 ? -34.622 10.579 50.651 1.00 78.06 714 SER A O 1
ATOM 5822 N N . THR A 1 715 ? -34.041 12.555 49.753 1.00 77.81 715 THR A N 1
ATOM 5823 C CA . THR A 1 715 ? -34.210 13.323 50.999 1.00 77.81 715 THR A CA 1
ATOM 5824 C C . THR A 1 715 ? -35.685 13.580 51.333 1.00 77.81 715 THR A C 1
ATOM 5826 O O . THR A 1 715 ? -36.089 13.377 52.485 1.00 77.81 715 THR A O 1
ATOM 5829 N N . TYR A 1 716 ? -36.518 13.931 50.345 1.00 76.00 716 TYR A N 1
ATOM 5830 C CA . TYR A 1 716 ? -37.953 14.189 50.536 1.00 76.00 716 TYR A CA 1
ATOM 5831 C C . TYR A 1 716 ? -38.746 12.923 50.888 1.00 76.00 716 TYR A C 1
ATOM 5833 O O . TYR A 1 716 ? -39.552 12.942 51.821 1.00 76.00 716 TYR A O 1
ATOM 5841 N N . LEU A 1 717 ? -38.462 11.792 50.231 1.00 70.62 717 LEU A N 1
ATOM 5842 C CA . LEU A 1 717 ? -39.068 10.492 50.551 1.00 70.62 717 LEU A CA 1
ATOM 5843 C C . LEU A 1 717 ? -38.790 10.081 52.002 1.00 70.62 717 LEU A C 1
ATOM 5845 O O . LEU A 1 717 ? -39.670 9.545 52.682 1.00 70.62 717 LEU A O 1
ATOM 5849 N N . LYS A 1 718 ? -37.587 10.371 52.520 1.00 64.81 718 LYS A N 1
ATOM 5850 C CA . LYS A 1 718 ? -37.270 10.157 53.940 1.00 64.81 718 LYS A CA 1
ATOM 5851 C C . LYS A 1 718 ? -38.078 11.092 54.851 1.00 64.81 718 LYS A C 1
ATOM 5853 O O . LYS A 1 718 ? -38.612 10.604 55.846 1.00 64.81 718 LYS A O 1
ATOM 5858 N N . ARG A 1 719 ? -38.236 12.378 54.512 1.00 68.44 719 ARG A N 1
ATOM 5859 C CA . ARG A 1 719 ? -39.015 13.349 55.310 1.00 68.44 719 ARG A CA 1
ATOM 5860 C C . ARG A 1 719 ? -40.499 12.976 55.402 1.00 68.44 719 ARG A C 1
ATOM 5862 O O . ARG A 1 719 ? -41.044 12.953 56.501 1.00 68.44 719 ARG A O 1
ATOM 5869 N N . ILE A 1 720 ? -41.116 12.583 54.286 1.00 63.75 720 ILE A N 1
ATOM 5870 C CA . ILE A 1 720 ? -42.513 12.116 54.244 1.00 63.75 720 ILE A CA 1
ATOM 5871 C C . ILE A 1 720 ? -42.678 10.828 55.059 1.00 63.75 720 ILE A C 1
ATOM 5873 O O . ILE A 1 720 ? -43.589 10.723 55.874 1.00 63.75 720 ILE A O 1
ATOM 5877 N N . SER A 1 721 ? -41.764 9.864 54.912 1.00 58.81 721 SER A N 1
ATOM 5878 C CA . SER A 1 721 ? -41.829 8.622 55.695 1.00 58.81 721 SER A CA 1
ATOM 5879 C C . SER A 1 721 ? -41.628 8.828 57.203 1.00 58.81 721 SER A C 1
ATOM 5881 O O . SER A 1 721 ? -42.221 8.096 57.988 1.00 58.81 721 SER A O 1
ATOM 5883 N N . GLY A 1 722 ? -40.833 9.824 57.614 1.00 59.56 722 GLY A N 1
ATOM 5884 C CA . GLY A 1 722 ? -40.680 10.202 59.023 1.00 59.56 722 GLY A CA 1
ATOM 5885 C C . GLY A 1 722 ? -41.932 10.881 59.581 1.00 59.56 722 GLY A C 1
ATOM 5886 O O . GLY A 1 722 ? -42.344 10.583 60.696 1.00 59.56 722 GLY A O 1
ATOM 5887 N N . PHE A 1 723 ? -42.589 11.724 58.781 1.00 57.69 723 PHE A N 1
ATOM 5888 C CA . PHE A 1 723 ? -43.839 12.387 59.161 1.00 57.69 723 PHE A CA 1
ATOM 5889 C C . PHE A 1 723 ? -45.019 11.405 59.262 1.00 57.69 723 PHE A C 1
ATOM 5891 O O . PHE A 1 723 ? -45.795 11.465 60.211 1.00 57.69 723 PHE A O 1
ATOM 5898 N N . VAL A 1 724 ? -45.131 10.454 58.328 1.00 55.75 724 VAL A N 1
ATOM 5899 C CA . VAL A 1 724 ? -46.159 9.397 58.353 1.00 55.75 724 VAL A CA 1
ATOM 5900 C C . VAL A 1 724 ? -45.897 8.383 59.477 1.00 55.75 724 VAL A C 1
ATOM 5902 O O . VAL A 1 724 ? -46.842 7.962 60.136 1.00 55.75 724 VAL A O 1
ATOM 5905 N N . GLY A 1 725 ? -44.630 8.043 59.749 1.00 54.25 725 GLY A N 1
ATOM 5906 C CA . GLY A 1 725 ? -44.241 7.194 60.882 1.00 54.25 725 GLY A CA 1
ATOM 5907 C C . GLY A 1 725 ? -44.584 7.815 62.240 1.00 54.25 725 GLY A C 1
ATOM 5908 O O . GLY A 1 725 ? -45.239 7.167 63.049 1.00 54.25 725 GLY A O 1
ATOM 5909 N N . GLY A 1 726 ? -44.257 9.096 62.448 1.00 55.06 726 GLY A N 1
ATOM 5910 C CA . GLY A 1 726 ? -44.607 9.813 63.682 1.00 55.06 726 GLY A CA 1
ATOM 5911 C C . GLY A 1 726 ? -46.117 10.006 63.876 1.00 55.06 726 GLY A C 1
ATOM 5912 O O . GLY A 1 726 ? -46.611 9.987 65.001 1.00 55.06 726 GLY A O 1
ATOM 5913 N N . LYS A 1 727 ? -46.887 10.122 62.784 1.00 51.47 727 LYS A N 1
ATOM 5914 C CA . LYS A 1 727 ? -48.356 10.208 62.839 1.00 51.47 727 LYS A CA 1
ATOM 5915 C C . LYS A 1 727 ? -49.014 8.853 63.151 1.00 51.47 727 LYS A C 1
ATOM 5917 O O . LYS A 1 727 ? -50.060 8.836 63.786 1.00 51.47 727 LYS A O 1
ATOM 5922 N N . LEU A 1 728 ? -48.399 7.733 62.758 1.00 49.16 728 LEU A N 1
ATOM 5923 C CA . LEU A 1 728 ? -48.841 6.372 63.106 1.00 49.16 728 LEU A CA 1
ATOM 5924 C C . LEU A 1 728 ? -48.486 5.987 64.552 1.00 49.16 728 LEU A C 1
ATOM 5926 O O . LEU A 1 728 ? -49.310 5.374 65.226 1.00 49.16 728 LEU A O 1
ATOM 5930 N N . GLU A 1 729 ? -47.320 6.388 65.064 1.00 50.38 729 GLU A N 1
ATOM 5931 C CA . GLU A 1 729 ? -46.965 6.195 66.481 1.00 50.38 729 GLU A CA 1
ATOM 5932 C C . GLU A 1 729 ? -47.835 7.046 67.419 1.00 50.38 729 GLU A C 1
ATOM 5934 O O . GLU A 1 729 ? -48.311 6.534 68.430 1.00 50.38 729 GLU A O 1
ATOM 5939 N N . GLY A 1 730 ? -48.157 8.291 67.044 1.00 50.78 730 GLY A N 1
ATOM 5940 C CA . GLY A 1 730 ? -49.090 9.136 67.804 1.00 50.78 730 GLY A CA 1
ATOM 5941 C C . GLY A 1 730 ? -50.551 8.654 67.797 1.00 50.78 730 GLY A C 1
ATOM 5942 O O . GLY A 1 730 ? -51.322 9.013 68.684 1.00 50.78 730 GLY A O 1
ATOM 5943 N N . VAL A 1 731 ? -50.950 7.827 66.822 1.00 52.75 731 VAL A N 1
ATOM 5944 C CA . VAL A 1 731 ? -52.259 7.143 66.816 1.00 52.75 731 VAL A CA 1
ATOM 5945 C C . VAL A 1 731 ? -52.204 5.861 67.651 1.00 52.75 731 VAL A C 1
ATOM 5947 O O . VAL A 1 731 ? -53.158 5.559 68.364 1.00 52.75 731 VAL A O 1
ATOM 5950 N N . ARG A 1 732 ? -51.073 5.145 67.645 1.00 45.19 732 ARG A N 1
ATOM 5951 C CA . ARG A 1 732 ? -50.869 3.932 68.451 1.00 45.19 732 ARG A CA 1
ATOM 5952 C C . ARG A 1 732 ? -50.743 4.225 69.952 1.00 45.19 732 ARG A C 1
ATOM 5954 O O . ARG A 1 732 ? -51.180 3.403 70.742 1.00 45.19 732 ARG A O 1
ATOM 5961 N N . SER A 1 733 ? -50.235 5.396 70.349 1.00 51.38 733 SER A N 1
ATOM 5962 C CA . SER A 1 733 ? -50.193 5.824 71.760 1.00 51.38 733 SER A CA 1
ATOM 5963 C C . SER A 1 733 ? -51.520 6.392 72.288 1.00 51.38 733 SER A C 1
ATOM 5965 O O . SER A 1 733 ? -51.630 6.652 73.479 1.00 51.38 733 SER A O 1
ATOM 5967 N N . LYS A 1 734 ? -52.509 6.643 71.417 1.00 51.19 734 LYS A N 1
ATOM 5968 C CA . LYS A 1 734 ? -53.863 7.092 71.796 1.00 51.19 734 LYS A CA 1
ATOM 5969 C C . LYS A 1 734 ? -54.881 5.949 71.900 1.00 51.19 734 LYS A C 1
ATOM 5971 O O . LYS A 1 734 ? -55.990 6.184 72.363 1.00 51.19 734 LYS A O 1
ATOM 5976 N N . PHE A 1 735 ? -54.510 4.746 71.462 1.00 53.59 735 PHE A N 1
ATOM 5977 C CA . PHE A 1 735 ? -55.343 3.536 71.461 1.00 53.59 735 PHE A CA 1
ATOM 5978 C C . PHE A 1 735 ? -54.656 2.341 72.154 1.00 53.59 735 PHE A C 1
ATOM 5980 O O . PHE A 1 735 ? -55.044 1.197 71.920 1.00 53.59 735 PHE A O 1
ATOM 5987 N N . GLY A 1 736 ? -53.621 2.601 72.959 1.00 40.44 736 GLY A N 1
ATOM 5988 C CA . GLY A 1 736 ? -52.934 1.615 73.796 1.00 40.44 736 GLY A CA 1
ATOM 5989 C C . GLY A 1 736 ? -53.325 1.773 75.251 1.00 40.44 736 GLY A C 1
ATOM 5990 O O . GLY A 1 736 ? -53.310 2.940 75.705 1.00 40.44 736 GLY A O 1
#

Mean predicted aligned error: 18.44 Å

Nearest PDB structures (foldseek):
  8aw2-assembly1_A  TM=8.609E-01  e=4.364E-21  Mus musculus
  6y1z-assembly1_A  TM=7.894E-01  e=7.186E-21  Mus musculus
  8fsb-assembly1_B  TM=8.381E-01  e=3.677E-19  Mus musculus
  7tvi-assembly1_E  TM=8.437E-01  e=1.939E-18  Danio rerio
  8fe1-assembly1_E  TM=8.177E-01  e=3.567E-18  Danio rerio

Sequence (736 aa):
MRVFLNFLIYLILLTGFWAIFRFFWEKSENFDKKEKSLKIIDNLGISCEKILQVGEKIDEHELNLTFDSRKIEDQILYSTNRCAKIHELFDFAEKTGSAEEADFPLAYGILAYKEIIQVLFMLSAFYQPQNVYCIAVGENSGTLFKFLLDDLTTCWPNVHFLSRPPIHWGSHEIINSAYSCLEFLARLKNDWKYFQYLSGVDAPLKSNLEMVRILRQLNGSANFELKPYPEGRLRGKALSDSPLPLFKSSLSALVPRASANAMSQSNIPRDLLAFLKNTGIADESFWATMFANRKRFAIPASIDGNATTLSAPQQTPYISRYQLWEMRKAECRNYLSSGSCVFGVEDVARIITRRELVAHKFYLRSQPAAYFCVLREIRRRQAENDLSLQALLYEERRCEFDGVDLLKALGPVQYNLTQLLFENGAFKYDKEVSPLPQDSHTHLLQPWEYNIEFIRLKLIDVDEPKEQMMIVAEITQEWYDPRLEWDLKEHQNIETMYWRLEKVWSPPFVVYTASEVVEFRDQNFRMVKVFYSGSLKAHIPLKITTNCKLNMTNFPFDHQICEIRAGIPTMDSHIYKLFTSLRPELLDFCENVGNSAWEIVNITAGTESIRGYDFMGVNVQVAVLKLHLKRNPVYYLYMIVLPTFIINSISIAGVFLKNTNKMERLTVGLTHIMTMTFILGIIADKLPKTEDVPLLGKFVIFSLFIMICAMTVSTYLKRISGFVGGKLEGVRSKFG

Radius of gyration: 35.64 Å; Cα contacts (8 Å, |Δi|>4): 1217; chains: 1; bounding box: 86×88×110 Å

InterPro domains:
  IPR003406 Glycosyl transferase, family 14 [PF02485] (106-298)
  IPR006201 Neurotransmitter-gated ion-channel [PR00252] (470-486)
  IPR006201 Neurotransmitter-gated ion-channel [PR00252] (503-514)
  IPR006201 Neurotransmitter-gated ion-channel [PR00252] (548-562)
  IPR006201 Neurotransmitter-gated ion-channel [PR00252] (627-639)
  IPR006202 Neurotransmitter-gated ion-channel ligand-binding domain [PF02931] (417-633)
  IPR018000 Neurotransmitter-gated ion-channel, conserved site [PS00236] (548-562)
  IPR036719 Neurotransmitter-gated ion-channel transmembrane domain superfamily [SSF90112] (633-716)
  IPR036734 Neurotransmitter-gated ion-channel ligand-binding domain superfamily [G3DSA:2.70.170.10] (413-633)
  IPR036734 Neurotransmitter-gated ion-channel ligand-binding domain superfamily [SSF63712] (418-633)
  IPR038050 Neuronal acetylcholine receptor [G3DSA:1.20.58.390] (634-722)

Organism: NCBI:txid860376

Solvent-accessible surface area (backbone atoms only — not comparable to full-atom values): 40694 Å² total; per-residue (Å²): 108,74,68,57,54,55,50,52,54,48,50,52,56,51,51,58,51,49,53,53,52,45,56,58,47,59,64,41,56,75,59,58,77,80,74,85,82,57,77,66,65,62,72,67,70,68,69,44,73,57,44,55,42,84,88,58,85,79,59,70,63,52,66,68,42,80,62,74,61,61,66,55,52,49,55,40,70,76,37,95,53,42,57,63,44,50,41,67,69,48,56,50,49,86,58,68,92,42,72,72,44,59,76,46,13,40,30,38,20,33,45,41,57,66,63,55,67,53,34,46,50,40,44,28,71,71,48,47,63,64,31,39,39,27,40,32,31,23,66,72,31,54,69,68,48,56,53,56,51,57,53,45,42,76,64,33,88,47,42,44,80,40,89,38,72,66,62,50,91,74,33,49,51,54,40,55,42,45,48,50,28,45,40,54,57,46,70,45,89,70,82,45,47,40,35,35,56,44,51,48,37,43,45,63,44,47,29,70,64,53,47,42,49,41,54,57,44,42,70,62,46,53,42,50,38,73,44,82,49,66,71,86,28,40,71,87,57,63,76,84,76,39,87,54,76,69,21,20,20,47,73,38,35,36,40,22,40,68,29,38,41,52,49,59,75,44,63,62,63,58,52,39,50,60,59,34,52,81,32,56,50,31,34,32,33,47,59,23,24,60,33,32,31,26,92,84,45,75,41,64,55,36,40,69,68,46,76,63,61,72,69,43,91,78,59,72,77,70,34,52,61,41,68,50,44,56,96,50,46,92,77,48,74,56,50,74,56,96,60,27,30,36,52,19,46,85,35,37,34,66,55,57,74,45,85,27,43,24,39,43,34,47,47,59,87,45,23,31,50,27,57,52,37,43,52,50,51,37,50,50,38,54,74,65,63,58,68,86,67,63,50,76,81,49,49,76,75,82,68,88,67,85,81,82,90,60,91,86,61,89,67,70,64,76,58,49,57,53,38,38,56,61,75,68,39,100,59,70,68,57,45,90,52,72,80,66,83,92,54,96,81,61,80,73,90,66,52,47,63,37,39,41,33,45,61,45,64,36,45,71,48,69,46,50,58,77,25,32,36,32,32,39,39,33,33,36,43,34,41,70,32,74,90,59,44,55,63,38,88,84,49,83,61,53,57,66,48,78,45,52,44,89,75,45,60,74,82,72,73,44,56,74,43,41,82,43,78,46,63,78,65,59,81,92,74,41,56,27,41,37,31,29,84,12,37,36,43,34,76,47,51,33,40,39,30,25,59,28,79,74,61,49,51,48,29,59,72,27,62,40,65,37,57,47,36,31,34,42,86,87,51,38,44,79,53,38,41,62,45,43,43,68,39,72,66,52,72,77,44,41,90,68,27,32,46,93,55,32,43,36,78,47,77,49,64,35,61,49,77,48,66,22,89,83,42,97,70,37,40,29,44,30,33,38,38,39,40,31,35,34,46,56,41,64,65,56,42,64,72,46,50,48,52,51,50,52,51,51,55,51,44,55,52,58,58,67,45,88,88,63,52,75,65,60,40,49,49,50,53,52,51,49,50,51,53,52,52,50,52,51,48,58,50,55,73,62,39,48,98,64,96,60,77,24,44,56,54,52,51,53,54,49,52,50,49,51,51,55,50,52,50,52,49,54,54,49,56,50,51,52,51,51,53,53,47,54,55,50,52,61,51,51,68,72,74,105

pLDDT: mean 81.14, std 15.39, range [25.69, 98.12]

Secondary structure (DSSP, 8-state):
-HHHHHHHHHHHHHHHHHHHHHHHHHHHHHHHTT----HHHHTTT--HHHHHSTTPPPPHHHHH----SHHHHHHHHT-S-HHHHHHHHHT---S-S-HHHHHS-EEEEEEE-S-HHHHHHHHHHH--TTSEEEEEEETTS-HHHHHHHHHHHHH-TTEEEEEESPP-TT-THHHHHHHHHHHHHHTSSS---EEEEEETTEEESS-HHHHHHHHHHTTT--B---EE--GGGGTT--GGGSSS--EE--S--EEEHHHHHHHHH-SHHHHHHHHHTTSSSGGGGSHHHHHSBTTTS--TT--B-SHHHHH-TTSPP--S-EE-BGGGGGG-SSEEETTEEE--GGGHHHHTT-SSSEEE--BTTB-HHHHHHHHHHHHHHHHTT---S-GGGGS-----------SS--SSHHHHHHHHHHTSSSS---TTS-SS---TT---SSPEEEEEEEEEEEEEEEETTTTEEEEEEEEEEEEEEEEEE--TTTTTT--EEEEEGGGS-----EETTEEEEEESS-GGG-EEEEETEEEEEEEEEEEEEEE-----TTTTS-EEEEEEEEE-TT--TTTEEEEEEE-HHHHH-GGGSS-SSEEEEEEEEEEEEEPTTTTTT--EEEEEEEEEEEE--HHHIIIIIHHHHHHHHHHHHHHH-TT--HHHHHHHHHHHHHHHHHHHHHHHHTS---SSPPHHHHHHHHHHHHHHHHHHHHHHHHHHHHHHHHHHHHHHTS--

Foldseek 3Di:
DLLVVLVVLLCVLLVVLVVVLCVVVVVVVVVVVQDDDDVPLVVQVFDLVQLQDAPHDDDVCLQPDADDCVVLLVQLVPDPQNLVSLCVNQVADPAALDPLCLVAAAEEEEEEADDQSLLSNQCSQQHDLQYAYEYEYEPNHDPSNVVSVVSVCVNHVRYHYDYFYHDDPQALRLLVSSLVRLLVVLPDPRDHFKYKYYYSFKAFLAHSLRVSLLSVLCVQAKFKDWAADDPQQQQPDDCVQQLFRWTFIALIMIHTSQQSNLVSPDCNLVSNSVSLHSGGSSSRIRPNRQQQGCVSRNTGNRHPDDPCVNVDPQRQPRQAEDWAFPVVVVLAPFDDDPGTHAHASNNQNVVSPDRHGMYPGHDSRGSVSSRSSSSVVNVVCSSVVPPVDPSVVSHSPPPPDDDDPDPVPPDDQVVVVVCCLAPNDPDHDDQVDDLDDPDPPDQPPAAWEKEKEWEDKAWDDQQFQQQKTKMKTKIKIKGARQSQADDCVVRVNPFKDKDQPVRHHDAPKDWPQFPDKDWPDDSRPFIWMAGNNRMIMGITIMITMGRFDADQAAPPFDKGKGKIKMFHQPDACSRYPYFYYYDPVNQVPQQRRYDPFKGFPDKDKDKDWDQQPVRVRGITIIIMIMTIIGGDRVVCCVPPVVVLSVLLSVLLVQLSDDPDDPVSNVVSLVVNLVVLVVSLVVVVVRHHPDPHDYPSNVSSVVSNVSSVVSNVCSVVSVVVVVVVVVVVVVVVVVVD